Protein 3H9E (pdb70)

Foldseek 3Di:
DAAEEEEEACDLLNLLLVVLCVVVVHHYAEYEAQVAFQQRSQVPNQQDPQQGGRPFDWDDDPRFIATNNRTHHYHNDDALLPDQCVVRPQHEYEYENPPQAEPVRVCSNVVSRHQAYEYLAHHPDAQEDAPLFALVPDDLVPHRYHYPHALVLLAPQNLCVLQCVPFNFQAKEKEKAFEDDPQADCAQDDDPVARQRRHHLQPDFGKAADSNQPVNCSSVVVCVVRYGYTYTYHRDHWKMKMKMKTFTHHFADLVNSLVSQVVCCVPSCPQAEAEDADPDDRSVCRQPQYSWYWHSVVKDAPGRGIIITMIMDGRSNNSSSRSVVSSVVSVVNNVD/DAAEEEEEACPLLNLLLVVLCVVVVHHYAEYEAQVAFQQRSLVPNQQDPQQGGRPFDWDDDPSFIATNNRTHHYHNDDALLPDQCVVRPAHEYEAENPPQQEPVRCCSNVVSRHQAYEYLAHHPDAAEDAPLQALVVDDLVPHRYHYPHALVLLAPQNLCVLQCVPFNFQAKEKEKAFEDDPQADQAQDDDPVWRQRSHHLQPDFGKAADSNQPVNCSRVVVCVVHYGYTYTYYRDHWKMKMKMKTFTRHFADLVNSLVSQCVCCVPSCPQAEAEDQDPDDRSVCRQPQYSWYWHSVVKDDPGRGIIITMIMGGRSNNSSNRSVVSSVSSVVNSVVD

Solvent-accessible surface area: 26449 Å² total; per-residue (Å²): 154,96,19,23,0,0,0,4,7,0,26,62,36,0,23,2,0,0,16,0,0,47,104,72,72,13,89,0,25,0,0,2,13,40,156,14,69,25,108,98,0,17,129,42,2,64,101,17,127,31,32,32,156,27,169,47,54,3,100,95,103,132,48,41,0,3,0,59,124,45,84,0,23,16,37,79,25,140,82,5,139,89,3,52,0,158,80,28,55,45,0,13,0,0,3,15,47,47,106,47,64,30,68,153,31,0,42,56,0,43,77,11,6,7,89,28,0,0,0,19,24,36,10,106,82,4,39,19,4,0,20,20,22,19,34,119,98,3,73,21,77,84,44,60,9,0,0,0,0,17,26,3,0,2,0,0,0,0,0,0,50,14,0,34,120,101,0,14,2,52,15,0,0,0,0,0,0,7,0,60,47,96,108,20,79,120,104,86,29,124,31,213,197,43,173,16,36,0,56,0,10,101,98,1,0,0,6,22,100,14,32,0,22,178,0,0,22,143,5,18,94,133,0,162,60,70,5,30,8,11,1,0,40,1,5,1,66,6,0,0,0,0,2,0,0,0,67,4,63,87,89,0,55,47,72,22,0,63,102,17,0,55,65,10,16,166,35,123,8,62,40,19,1,18,44,24,74,99,61,15,0,1,42,65,11,75,31,37,51,49,4,0,5,0,0,4,118,10,11,40,45,34,63,71,52,0,0,3,0,0,0,0,3,1,9,16,22,2,11,0,6,8,0,0,28,0,0,118,39,0,58,68,49,33,81,161,151,97,19,24,0,0,0,5,8,0,27,65,36,0,23,2,0,0,17,0,0,44,99,65,70,12,88,0,25,0,0,2,15,41,156,12,68,28,105,98,0,14,126,41,2,67,101,18,129,32,32,36,170,27,198,46,53,7,97,97,102,132,47,41,0,4,0,59,124,45,90,0,23,16,38,81,26,139,83,5,143,91,3,52,0,158,80,27,57,43,0,12,0,0,3,16,49,48,106,49,66,32,68,154,31,0,40,56,0,44,76,10,7,6,90,28,0,0,0,19,24,57,11,108,81,5,45,27,4,0,23,20,20,18,32,119,101,3,72,17,75,84,39,61,11,0,0,0,0,21,26,6,0,3,0,0,0,0,0,0,52,14,0,34,119,114,0,13,5,48,13,0,0,0,0,2,0,8,0,61,46,94,116,21,80,120,107,88,27,120,31,217,200,43,172,16,41,1,55,0,9,99,99,2,0,0,6,18,116,39,55,3,0,124,8,0,10,155,5,17,96,129,0,164,56,77,0,23,5,6,5,0,48,0,5,2,67,6,0,0,0,0,3,0,0,0,61,3,65,92,84,0,59,46,72,24,0,60,102,16,0,60,64,10,18,174,38,122,8,62,40,19,1,18,42,25,68,98,60,15,0,1,40,63,11,72,31,37,52,49,4,0,5,0,0,5,120,10,16,37,42,32,62,74,46,0,0,2,0,0,0,0,4,1,9,15,25,1,10,0,6,7,0,0,28,0,0,114,41,0,58,74,50,19,79,120,178

Sequence (673 aa):
RELTVGINGFGRIGRLVLRACMEKGVKVVAVNDPFIDPEYMVYMFKKYDSTHGRYKGSVEFRNGQLVVDNHHEISVYQCKEPKQIPWRAVGSPYVVESTGVYLSIQAASDHISAGAQRVVISAPSPDAPMFVMGVNENDYNPGSMNNIVSNASCTTNCLAPLAKVIHERFGIVEGLMTTVHSYTATQKTVDGPSRKAWRDGRGAHHQNIIPASSTGAAKAVTKVIPELKGKLTGMMAFRVPTPDVSVVDLTCCRLAQPAPYSAIKEEAVKAAAKGPMAGILAYTEDEVVSTDFLGDTHSSIFDAKAGIIALNDNFVKLISWYDNEYGYSHRVVDLLRYMFSRDAERELTVGINGFGRIGRLVLRACMEEKGVKVVAVNDPFIDPEYMVYMFKKYDSTHGRYKGSVEFRNGQLVVDNHHEISVYQCKEPKQIPWRAVGSPYVVESTGVYLSIQAASDHISAGAQRVVISAPSPDAPMFVMGVNENDYNPGSMNIVSNASCTTNCLAPLAKVIHERFGIVEGLMTTVHSYTATQKTVDGPSRKAWRDGRGAHHQNIIPASSTTGGAAAAKKAAVVTTKVIPELKGKKLLTGMMAFRVPTPDVSVVDLTCCRLAQPAPYSAIKEAVKAAAKGPMAGIILAYTEDEVVSTDFLGDTHSSIFDAKAGIALNDNFVKLISWYDNEYGYSHRVVDLLRYMFSRDAEN

Structure (mmCIF, N/CA/C/O backbone):
data_3H9E
#
_entry.id   3H9E
#
_cell.length_a   141.960
_cell.length_b   71.780
_cell.length_c   81.260
_cell.angle_alpha   90.00
_cell.angle_beta   122.90
_cell.angle_gamma   90.00
#
_symmetry.space_group_name_H-M   'C 1 2 1'
#
loop_
_entity.id
_entity.type
_entity.pdbx_description
1 polymer 'Glyceraldehyde-3-phosphate dehydrogenase, testis-specific'
2 non-polymer NICOTINAMIDE-ADENINE-DINUCLEOTIDE
3 non-polymer 'PHOSPHATE ION'
4 non-polymer 1,2-ETHANEDIOL
5 water water
#
loop_
_atom_site.group_PDB
_atom_site.id
_atom_site.type_symbol
_atom_site.label_atom_id
_atom_site.label_alt_id
_atom_site.label_comp_id
_atom_site.label_asym_id
_atom_site.label_entity_id
_atom_site.label_seq_id
_atom_site.pdbx_PDB_ins_code
_atom_site.Cartn_x
_atom_site.Cartn_y
_atom_site.Cartn_z
_atom_site.occupancy
_atom_site.B_iso_or_equiv
_atom_site.auth_seq_id
_atom_site.auth_comp_id
_atom_site.auth_asym_id
_atom_site.auth_atom_id
_atom_site.pdbx_PDB_model_num
ATOM 1 N N . ARG A 1 6 ? -57.345 61.425 50.453 1.00 41.65 74 ARG O N 1
ATOM 2 C CA . ARG A 1 6 ? -58.398 60.374 50.561 1.00 42.45 74 ARG O CA 1
ATOM 3 C C . ARG A 1 6 ? -57.937 59.046 49.954 1.00 40.04 74 ARG O C 1
ATOM 4 O O . ARG A 1 6 ? -58.620 58.030 50.106 1.00 41.60 74 ARG O O 1
ATOM 6 N N . GLU A 1 7 ? -56.793 59.047 49.262 1.00 36.62 75 GLU O N 1
ATOM 7 C CA . GLU A 1 7 ? -56.180 57.797 48.803 1.00 33.77 75 GLU O CA 1
ATOM 8 C C . GLU A 1 7 ? -54.671 57.910 48.572 1.00 28.03 75 GLU O C 1
ATOM 9 O O . GLU A 1 7 ? -54.148 58.981 48.239 1.00 23.15 75 GLU O O 1
ATOM 15 N N . LEU A 1 8 ? -53.997 56.782 48.740 1.00 26.35 76 LEU O N 1
ATOM 16 C CA . LEU A 1 8 ? -52.560 56.680 48.494 1.00 24.53 76 LEU O CA 1
ATOM 17 C C . LEU A 1 8 ? -52.292 56.813 47.013 1.00 20.72 76 LEU O C 1
ATOM 18 O O . LEU A 1 8 ? -52.889 56.102 46.207 1.00 20.16 76 LEU O O 1
ATOM 23 N N . THR A 1 9 ? -51.415 57.748 46.664 1.00 20.35 77 THR O N 1
ATOM 24 C CA . THR A 1 9 ? -50.874 57.850 45.306 1.00 18.55 77 THR O CA 1
ATOM 25 C C . THR A 1 9 ? -49.358 57.892 45.411 1.00 18.79 77 THR O C 1
ATOM 26 O O . THR A 1 9 ? -48.788 58.465 46.358 1.00 16.34 77 THR O O 1
ATOM 30 N N . VAL A 1 10 ? -48.712 57.294 44.415 1.00 16.16 78 VAL O N 1
ATOM 31 C CA . VAL A 1 10 ? -47.289 57.051 44.471 1.00 13.57 78 VAL O CA 1
ATOM 32 C C . VAL A 1 10 ? -46.592 57.650 43.270 1.00 12.54 78 VAL O C 1
ATOM 33 O O . VAL A 1 10 ? -47.027 57.483 42.125 1.00 14.71 78 VAL O O 1
ATOM 37 N N . GLY A 1 11 ? -45.463 58.301 43.534 1.00 17.13 79 GLY O N 1
ATOM 38 C CA . GLY A 1 11 ? -44.534 58.738 42.507 1.00 17.69 79 GLY O CA 1
ATOM 39 C C . GLY A 1 11 ? -43.234 57.982 42.653 1.00 17.05 79 GLY O C 1
ATOM 40 O O . GLY A 1 11 ? -42.811 57.716 43.784 1.00 15.33 79 GLY O O 1
ATOM 41 N N . ILE A 1 12 ? -42.615 57.611 41.515 1.00 15.46 80 ILE O N 1
ATOM 42 C CA . ILE A 1 12 ? -41.348 56.890 41.533 1.00 13.33 80 ILE O CA 1
ATOM 43 C C . ILE A 1 12 ? -40.252 57.709 40.889 1.00 14.34 80 ILE O C 1
ATOM 44 O O . ILE A 1 12 ? -40.369 58.114 39.735 1.00 15.02 80 ILE O O 1
ATOM 49 N N . ASN A 1 13 ? -39.182 57.954 41.634 1.00 15.73 81 ASN O N 1
ATOM 50 C CA . ASN A 1 13 ? -38.001 58.581 41.085 1.00 15.12 81 ASN O CA 1
ATOM 51 C C . ASN A 1 13 ? -36.887 57.564 40.937 1.00 13.95 81 ASN O C 1
ATOM 52 O O . ASN A 1 13 ? -36.314 57.091 41.938 1.00 14.03 81 ASN O O 1
ATOM 57 N N . GLY A 1 14 ? -36.562 57.244 39.689 1.00 14.91 82 GLY O N 1
ATOM 58 C CA . GLY A 1 14 ? -35.551 56.266 39.387 1.00 17.10 82 GLY O CA 1
ATOM 59 C C . GLY A 1 14 ? -36.252 54.980 39.002 1.00 14.19 82 GLY O C 1
ATOM 60 O O . GLY A 1 14 ? -36.672 54.230 39.864 1.00 13.68 82 GLY O O 1
ATOM 61 N N . PHE A 1 15 ? -36.399 54.760 37.693 1.00 13.56 83 PHE O N 1
ATOM 62 C CA . PHE A 1 15 ? -37.187 53.650 37.171 1.00 12.83 83 PHE O CA 1
ATOM 63 C C . PHE A 1 15 ? -36.279 52.469 36.847 1.00 13.37 83 PHE O C 1
ATOM 64 O O . PHE A 1 15 ? -36.245 51.990 35.708 1.00 11.51 83 PHE O O 1
ATOM 72 N N . GLY A 1 16 ? -35.550 52.014 37.866 1.00 13.77 84 GLY O N 1
ATOM 73 C CA . GLY A 1 16 ? -34.543 50.989 37.724 1.00 12.88 84 GLY O CA 1
ATOM 74 C C . GLY A 1 16 ? -35.047 49.622 38.147 1.00 10.55 84 GLY O C 1
ATOM 75 O O . GLY A 1 16 ? -36.233 49.299 38.054 1.00 12.70 84 GLY O O 1
ATOM 76 N N . ARG A 1 17 ? -34.140 48.778 38.587 1.00 11.86 85 ARG O N 1
ATOM 77 C CA . ARG A 1 17 ? -34.550 47.448 39.084 1.00 10.41 85 ARG O CA 1
ATOM 78 C C . ARG A 1 17 ? -35.625 47.606 40.163 1.00 14.93 85 ARG O C 1
ATOM 79 O O . ARG A 1 17 ? -36.697 47.033 40.048 1.00 13.39 85 ARG O O 1
ATOM 87 N N . ILE A 1 18 ? -35.367 48.436 41.167 1.00 13.93 86 ILE O N 1
ATOM 88 C CA . ILE A 1 18 ? -36.315 48.634 42.254 1.00 13.50 86 ILE O CA 1
ATOM 89 C C . ILE A 1 18 ? -37.528 49.438 41.782 1.00 12.96 86 ILE O C 1
ATOM 90 O O . ILE A 1 18 ? -38.667 49.038 42.005 1.00 12.13 86 ILE O O 1
ATOM 95 N N . GLY A 1 19 ? -37.299 50.538 41.062 1.00 13.96 87 GLY O N 1
ATOM 96 C CA . GLY A 1 19 ? -38.400 51.347 40.589 1.00 12.70 87 GLY O CA 1
ATOM 97 C C . GLY A 1 19 ? -39.416 50.617 39.738 1.00 12.55 87 GLY O C 1
ATOM 98 O O . GLY A 1 19 ? -40.638 50.801 39.904 1.00 12.21 87 GLY O O 1
ATOM 99 N N . ARG A 1 20 ? -38.939 49.789 38.814 1.00 14.95 88 ARG O N 1
ATOM 100 C CA . ARG A 1 20 ? -39.858 49.036 37.953 1.00 13.63 88 ARG O CA 1
ATOM 101 C C . ARG A 1 20 ? -40.563 47.945 38.715 1.00 12.02 88 ARG O C 1
ATOM 102 O O . ARG A 1 20 ? -41.734 47.709 38.504 1.00 14.81 88 ARG O O 1
ATOM 110 N N . LEU A 1 21 ? -39.861 47.299 39.646 1.00 11.77 89 LEU O N 1
ATOM 111 C CA . LEU A 1 21 ? -40.454 46.210 40.384 1.00 13.95 89 LEU O CA 1
ATOM 112 C C . LEU A 1 21 ? -41.405 46.747 41.459 1.00 12.11 89 LEU O C 1
ATOM 113 O O . LEU A 1 21 ? -42.395 46.075 41.780 1.00 12.47 89 LEU O O 1
ATOM 118 N N . VAL A 1 22 ? -41.144 47.964 41.970 1.00 13.71 90 VAL O N 1
ATOM 119 C CA . VAL A 1 22 ? -42.122 48.672 42.794 1.00 12.37 90 VAL O CA 1
ATOM 120 C C . VAL A 1 22 ? -43.404 48.946 41.991 1.00 12.69 90 VAL O C 1
ATOM 121 O O . VAL A 1 22 ? -44.515 48.710 42.511 1.00 12.05 90 VAL O O 1
ATOM 125 N N . LEU A 1 23 ? -43.280 49.403 40.738 1.00 12.68 91 LEU O N 1
ATOM 126 C CA . LEU A 1 23 ? -44.476 49.601 39.902 1.00 13.29 91 LEU O CA 1
ATOM 127 C C . LEU A 1 23 ? -45.182 48.261 39.709 1.00 13.98 91 LEU O C 1
ATOM 128 O O . LEU A 1 23 ? -46.408 48.193 39.863 1.00 17.24 91 LEU O O 1
ATOM 133 N N . ARG A 1 24 ? -44.441 47.176 39.444 1.00 14.92 92 ARG O N 1
ATOM 134 C CA . ARG A 1 24 ? -45.090 45.843 39.345 1.00 15.38 92 ARG O CA 1
ATOM 135 C C . ARG A 1 24 ? -45.868 45.495 40.644 1.00 17.64 92 ARG O C 1
ATOM 136 O O . ARG A 1 24 ? -47.032 45.081 40.591 1.00 15.68 92 ARG O O 1
ATOM 144 N N . ALA A 1 25 ? -45.205 45.666 41.783 1.00 16.88 93 ALA O N 1
ATOM 145 C CA . ALA A 1 25 ? -45.823 45.393 43.096 1.00 17.96 93 ALA O CA 1
ATOM 146 C C . ALA A 1 25 ? -47.061 46.242 43.343 1.00 15.52 93 ALA O C 1
ATOM 147 O O . ALA A 1 25 ? -48.056 45.744 43.880 1.00 17.33 93 ALA O O 1
ATOM 149 N N . CYS A 1 26 ? -47.017 47.519 42.946 1.00 14.43 94 CYS O N 1
ATOM 150 C CA . CYS A 1 26 ? -48.149 48.399 43.084 1.00 13.42 94 CYS O CA 1
ATOM 151 C C . CYS A 1 26 ? -49.298 47.920 42.233 1.00 16.16 94 CYS O C 1
ATOM 152 O O . CYS A 1 26 ? -50.449 47.954 42.665 1.00 19.39 94 CYS O O 1
ATOM 155 N N . MET A 1 27 ? -48.995 47.494 41.011 1.00 14.88 95 MET O N 1
ATOM 156 C CA . MET A 1 27 ? -50.013 46.937 40.125 1.00 20.63 95 MET O CA 1
ATOM 157 C C . MET A 1 27 ? -50.635 45.690 40.735 1.00 22.03 95 MET O C 1
ATOM 158 O O . MET A 1 27 ? -51.844 45.528 40.676 1.00 22.53 95 MET O O 1
ATOM 163 N N . GLU A 1 28 ? -49.820 44.842 41.340 1.00 20.10 96 GLU O N 1
ATOM 164 C CA . GLU A 1 28 ? -50.279 43.599 41.977 1.00 21.40 96 GLU O CA 1
ATOM 165 C C . GLU A 1 28 ? -51.147 43.910 43.210 1.00 24.11 96 GLU O C 1
ATOM 166 O O . GLU A 1 28 ? -52.126 43.226 43.446 1.00 26.62 96 GLU O O 1
ATOM 172 N N . LYS A 1 29 ? -50.801 44.959 43.957 1.00 24.10 97 LYS O N 1
ATOM 173 C CA . LYS A 1 29 ? -51.457 45.252 45.246 1.00 25.04 97 LYS O CA 1
ATOM 174 C C . LYS A 1 29 ? -52.461 46.400 45.178 1.00 25.31 97 LYS O C 1
ATOM 175 O O . LYS A 1 29 ? -52.916 46.888 46.207 1.00 27.28 97 LYS O O 1
ATOM 181 N N . GLY A 1 30 ? -52.815 46.820 43.968 1.00 25.69 98 GLY O N 1
ATOM 182 C CA . GLY A 1 30 ? -53.829 47.840 43.762 1.00 24.65 98 GLY O CA 1
ATOM 183 C C . GLY A 1 30 ? -53.466 49.243 44.224 1.00 23.44 98 GLY O C 1
ATOM 184 O O . GLY A 1 30 ? -54.350 50.014 44.574 1.00 24.23 98 GLY O O 1
ATOM 185 N N . VAL A 1 31 ? -52.181 49.584 44.230 1.00 16.94 99 VAL O N 1
ATOM 186 C CA . VAL A 1 31 ? -51.746 50.919 44.657 1.00 16.73 99 VAL O CA 1
ATOM 187 C C . VAL A 1 31 ? -51.565 51.804 43.427 1.00 17.55 99 VAL O C 1
ATOM 188 O O . VAL A 1 31 ? -50.908 51.407 42.447 1.00 19.22 99 VAL O O 1
ATOM 192 N N . LYS A 1 32 ? -52.115 53.005 43.486 1.00 17.63 100 LYS O N 1
ATOM 193 C CA . LYS A 1 32 ? -52.133 53.907 42.351 1.00 21.60 100 LYS O CA 1
ATOM 194 C C . LYS A 1 32 ? -50.808 54.626 42.193 1.00 20.34 100 LYS O C 1
ATOM 195 O O . LYS A 1 32 ? -50.407 55.388 43.069 1.00 19.47 100 LYS O O 1
ATOM 201 N N . VAL A 1 33 ? -50.131 54.369 41.071 1.00 19.94 101 VAL O N 1
ATOM 202 C CA . VAL A 1 33 ? -48.926 55.101 40.700 1.00 18.85 101 VAL O CA 1
ATOM 203 C C . VAL A 1 33 ? -49.354 56.183 39.731 1.00 18.92 101 VAL O C 1
ATOM 204 O O . VAL A 1 33 ? -49.906 55.892 38.668 1.00 20.67 101 VAL O O 1
ATOM 208 N N . VAL A 1 34 ? -49.058 57.427 40.076 1.00 19.35 102 VAL O N 1
ATOM 209 C CA . VAL A 1 34 ? -49.472 58.552 39.257 1.00 18.84 102 VAL O CA 1
ATOM 210 C C . VAL A 1 34 ? -48.349 59.103 38.407 1.00 17.26 102 VAL O C 1
ATOM 211 O O . VAL A 1 34 ? -48.622 59.741 37.397 1.00 18.16 102 VAL O O 1
ATOM 215 N N . ALA A 1 35 ? -47.097 58.842 38.772 1.00 15.78 103 ALA O N 1
ATOM 216 C CA . ALA A 1 35 ? -45.978 59.384 38.003 1.00 12.80 103 ALA O CA 1
ATOM 217 C C . ALA A 1 35 ? -44.683 58.649 38.231 1.00 13.30 103 ALA O C 1
ATOM 218 O O . ALA A 1 35 ? -44.428 58.121 39.317 1.00 14.96 103 ALA O O 1
ATOM 220 N N . VAL A 1 36 ? -43.876 58.618 37.181 1.00 12.85 104 VAL O N 1
ATOM 221 C CA . VAL A 1 36 ? -42.559 58.055 37.216 1.00 13.39 104 VAL O CA 1
ATOM 222 C C . VAL A 1 36 ? -41.637 59.084 36.609 1.00 14.48 104 VAL O C 1
ATOM 223 O O . VAL A 1 36 ? -41.941 59.650 35.559 1.00 18.15 104 VAL O O 1
ATOM 227 N N . ASN A 1 37 ? -40.503 59.282 37.256 1.00 15.42 105 ASN O N 1
ATOM 228 C CA . ASN A 1 37 ? -39.470 60.170 36.761 1.00 17.17 105 ASN O CA 1
ATOM 229 C C . ASN A 1 37 ? -38.163 59.409 36.544 1.00 14.03 105 ASN O C 1
ATOM 230 O O . ASN A 1 37 ? -37.628 58.765 37.460 1.00 15.42 105 ASN O O 1
ATOM 235 N N . ASP A 1 38 ? -37.631 59.517 35.341 1.00 14.58 106 ASP O N 1
ATOM 236 C CA . ASP A 1 38 ? -36.295 59.044 35.075 1.00 15.79 106 ASP O CA 1
ATOM 237 C C . ASP A 1 38 ? -35.768 59.764 33.854 1.00 16.57 106 ASP O C 1
ATOM 238 O O . ASP A 1 38 ? -36.343 59.617 32.756 1.00 15.68 106 ASP O O 1
ATOM 243 N N . PRO A 1 39 ? -34.687 60.551 34.027 1.00 19.55 107 PRO O N 1
ATOM 244 C CA . PRO A 1 39 ? -34.174 61.358 32.915 1.00 20.83 107 PRO O CA 1
ATOM 245 C C . PRO A 1 39 ? -33.554 60.531 31.804 1.00 17.77 107 PRO O C 1
ATOM 246 O O . PRO A 1 39 ? -33.402 61.053 30.700 1.00 18.50 107 PRO O O 1
ATOM 250 N N . PHE A 1 40 ? -33.240 59.258 32.076 1.00 15.52 108 PHE O N 1
ATOM 251 C CA . PHE A 1 40 ? -32.521 58.401 31.131 1.00 16.67 108 PHE O CA 1
ATOM 252 C C . PHE A 1 40 ? -33.410 57.428 30.373 1.00 16.58 108 PHE O C 1
ATOM 253 O O . PHE A 1 40 ? -32.908 56.649 29.553 1.00 19.21 108 PHE O O 1
ATOM 261 N N . ILE A 1 41 ? -34.726 57.509 30.591 1.00 17.35 109 ILE O N 1
ATOM 262 C CA . ILE A 1 41 ? -35.686 56.601 29.949 1.00 15.65 109 ILE O CA 1
ATOM 263 C C . ILE A 1 41 ? -36.937 57.381 29.521 1.00 18.96 109 ILE O C 1
ATOM 264 O O . ILE A 1 41 ? -37.718 57.785 30.395 1.00 18.51 109 ILE O O 1
ATOM 269 N N . ASP A 1 42 ? -37.149 57.551 28.204 1.00 18.54 110 ASP O N 1
ATOM 270 C CA . ASP A 1 42 ? -38.341 58.229 27.667 1.00 19.43 110 ASP O CA 1
ATOM 271 C C . ASP A 1 42 ? -39.569 57.315 27.727 1.00 19.36 110 ASP O C 1
ATOM 272 O O . ASP A 1 42 ? -39.429 56.103 27.945 1.00 19.05 110 ASP O O 1
ATOM 277 N N . PRO A 1 43 ? -40.773 57.875 27.530 1.00 14.94 111 PRO O N 1
ATOM 278 C CA . PRO A 1 43 ? -41.961 57.061 27.705 1.00 16.77 111 PRO O CA 1
ATOM 279 C C . PRO A 1 43 ? -41.994 55.815 26.862 1.00 15.38 111 PRO O C 1
ATOM 280 O O . PRO A 1 43 ? -42.356 54.778 27.376 1.00 17.93 111 PRO O O 1
ATOM 284 N N . GLU A 1 44 ? -41.664 55.935 25.573 1.00 15.66 112 GLU O N 1
ATOM 285 C CA . GLU A 1 44 ? -41.670 54.779 24.689 1.00 15.37 112 GLU O CA 1
ATOM 286 C C . GLU A 1 44 ? -40.623 53.776 25.167 1.00 17.33 112 GLU O C 1
ATOM 287 O O . GLU A 1 44 ? -40.869 52.570 25.154 1.00 17.29 112 GLU O O 1
ATOM 293 N N . TYR A 1 45 ? -39.479 54.260 25.641 1.00 16.01 113 TYR O N 1
ATOM 294 C CA . TYR A 1 45 ? -38.455 53.338 26.154 1.00 15.40 113 TYR O CA 1
ATOM 295 C C . TYR A 1 45 ? -38.898 52.699 27.495 1.00 17.85 113 TYR O C 1
ATOM 296 O O . TYR A 1 45 ? -38.599 51.528 27.757 1.00 15.36 113 TYR O O 1
ATOM 305 N N . MET A 1 46 ? -39.635 53.447 28.326 1.00 16.23 114 MET O N 1
ATOM 306 C CA . MET A 1 46 ? -40.165 52.897 29.582 1.00 15.27 114 MET O CA 1
ATOM 307 C C . MET A 1 46 ? -41.091 51.739 29.335 1.00 15.26 114 MET O C 1
ATOM 308 O O . MET A 1 46 ? -41.089 50.790 30.094 1.00 13.82 114 MET O O 1
ATOM 313 N N . VAL A 1 47 ? -41.898 51.809 28.267 1.00 14.40 115 VAL O N 1
ATOM 314 C CA . VAL A 1 47 ? -42.745 50.673 27.893 1.00 12.68 115 VAL O CA 1
ATOM 315 C C . VAL A 1 47 ? -41.936 49.396 27.723 1.00 15.02 115 VAL O C 1
ATOM 316 O O . VAL A 1 47 ? -42.283 48.350 28.286 1.00 15.08 115 VAL O O 1
ATOM 320 N N . TYR A 1 48 ? -40.864 49.483 26.923 1.00 13.55 116 TYR O N 1
ATOM 321 C CA . TYR A 1 48 ? -39.965 48.349 26.673 1.00 13.32 116 TYR O CA 1
ATOM 322 C C . TYR A 1 48 ? -39.293 47.849 27.954 1.00 11.34 116 TYR O C 1
ATOM 323 O O . TYR A 1 48 ? -39.246 46.647 28.200 1.00 10.89 116 TYR O O 1
ATOM 332 N N . MET A 1 49 ? -38.759 48.761 28.751 1.00 11.80 117 MET O N 1
ATOM 333 C CA . MET A 1 49 ? -38.041 48.351 29.962 1.00 12.79 117 MET O CA 1
ATOM 334 C C . MET A 1 49 ? -38.971 47.741 31.013 1.00 12.96 117 MET O C 1
ATOM 335 O O . MET A 1 49 ? -38.586 46.829 31.738 1.00 13.31 117 MET O O 1
ATOM 340 N N . PHE A 1 50 ? -40.216 48.197 31.048 1.00 13.13 118 PHE O N 1
ATOM 341 C CA . PHE A 1 50 ? -41.178 47.619 31.965 1.00 12.30 118 PHE O CA 1
ATOM 342 C C . PHE A 1 50 ? -41.772 46.311 31.455 1.00 12.80 118 PHE O C 1
ATOM 343 O O . PHE A 1 50 ? -41.980 45.424 32.242 1.00 15.09 118 PHE O O 1
ATOM 351 N N . LYS A 1 51 ? -42.036 46.225 30.143 1.00 13.17 119 LYS O N 1
ATOM 352 C CA A LYS A 1 51 ? -42.640 45.047 29.525 0.50 15.06 119 LYS O CA 1
ATOM 353 C CA B LYS A 1 51 ? -42.636 45.043 29.531 0.50 15.12 119 LYS O CA 1
ATOM 354 C C . LYS A 1 51 ? -41.744 43.808 29.600 1.00 15.75 119 LYS O C 1
ATOM 355 O O . LYS A 1 51 ? -42.226 42.710 29.866 1.00 16.77 119 LYS O O 1
ATOM 366 N N . TYR A 1 52 ? -40.440 43.974 29.333 1.00 12.09 120 TYR O N 1
ATOM 367 C CA . TYR A 1 52 ? -39.533 42.863 29.253 1.00 9.95 120 TYR O CA 1
ATOM 368 C C . TYR A 1 52 ? -38.500 42.923 30.388 1.00 10.49 120 TYR O C 1
ATOM 369 O O . TYR A 1 52 ? -37.980 43.961 30.694 1.00 13.03 120 TYR O O 1
ATOM 378 N N . ASP A 1 53 ? -38.343 41.814 31.071 1.00 11.88 121 ASP O N 1
ATOM 379 C CA . ASP A 1 53 ? -37.437 41.741 32.225 1.00 11.50 121 ASP O CA 1
ATOM 380 C C . ASP A 1 53 ? -36.636 40.459 32.196 1.00 9.95 121 ASP O C 1
ATOM 381 O O . ASP A 1 53 ? -37.171 39.348 32.146 1.00 12.89 121 ASP O O 1
ATOM 386 N N . SER A 1 54 ? -35.300 40.574 32.212 1.00 11.27 122 SER O N 1
ATOM 387 C CA . SER A 1 54 ? -34.484 39.395 32.075 1.00 9.51 122 SER O CA 1
ATOM 388 C C . SER A 1 54 ? -34.634 38.420 33.222 1.00 10.38 122 SER O C 1
ATOM 389 O O . SER A 1 54 ? -34.531 37.208 33.024 1.00 13.01 122 SER O O 1
ATOM 392 N N . THR A 1 55 ? -34.908 38.965 34.398 1.00 8.79 123 THR O N 1
ATOM 393 C CA . THR A 1 55 ? -34.944 38.185 35.647 1.00 8.96 123 THR O CA 1
ATOM 394 C C . THR A 1 55 ? -36.341 37.701 36.005 1.00 10.34 123 THR O C 1
ATOM 395 O O . THR A 1 55 ? -36.525 36.543 36.385 1.00 13.34 123 THR O O 1
ATOM 399 N N . HIS A 1 56 ? -37.313 38.559 35.796 1.00 8.85 124 HIS O N 1
ATOM 400 C CA . HIS A 1 56 ? -38.691 38.332 36.302 1.00 10.16 124 HIS O CA 1
ATOM 401 C C . HIS A 1 56 ? -39.721 38.156 35.209 1.00 12.91 124 HIS O C 1
ATOM 402 O O . HIS A 1 56 ? -40.912 38.090 35.487 1.00 12.72 124 HIS O O 1
ATOM 409 N N . GLY A 1 57 ? -39.259 38.025 33.970 1.00 9.79 125 GLY O N 1
ATOM 410 C CA . GLY A 1 57 ? -40.159 37.676 32.871 1.00 12.42 125 GLY O CA 1
ATOM 411 C C . GLY A 1 57 ? -40.978 38.840 32.361 1.00 10.52 125 GLY O C 1
ATOM 412 O O . GLY A 1 57 ? -40.879 39.967 32.838 1.00 11.65 125 GLY O O 1
ATOM 413 N N . ARG A 1 58 ? -41.769 38.552 31.329 1.00 12.12 126 ARG O N 1
ATOM 414 C CA . ARG A 1 58 ? -42.574 39.574 30.672 1.00 14.54 126 ARG O CA 1
ATOM 415 C C . ARG A 1 58 ? -43.704 40.021 31.603 1.00 12.84 126 ARG O C 1
ATOM 416 O O . ARG A 1 58 ? -44.279 39.216 32.322 1.00 12.25 126 ARG O O 1
ATOM 424 N N . TYR A 1 59 ? -44.004 41.307 31.589 1.00 11.26 127 TYR O N 1
ATOM 425 C CA . TYR A 1 59 ? -45.123 41.809 32.378 1.00 10.17 127 TYR O CA 1
ATOM 426 C C . TYR A 1 59 ? -46.390 41.170 31.857 1.00 12.05 127 TYR O C 1
ATOM 427 O O . TYR A 1 59 ? -46.613 41.162 30.651 1.00 15.33 127 TYR O O 1
ATOM 436 N N . LYS A 1 60 ? -47.191 40.621 32.774 1.00 18.20 128 LYS O N 1
ATOM 437 C CA . LYS A 1 60 ? -48.410 39.907 32.422 1.00 23.73 128 LYS O CA 1
ATOM 438 C C . LYS A 1 60 ? -49.542 40.935 32.486 1.00 23.09 128 LYS O C 1
ATOM 439 O O . LYS A 1 60 ? -50.171 41.133 33.522 1.00 27.52 128 LYS O O 1
ATOM 445 N N . GLY A 1 61 ? -49.750 41.609 31.372 1.00 23.24 129 GLY O N 1
ATOM 446 C CA . GLY A 1 61 ? -50.690 42.720 31.282 1.00 22.38 129 GLY O CA 1
ATOM 447 C C . GLY A 1 61 ? -50.315 43.545 30.074 1.00 24.09 129 GLY O C 1
ATOM 448 O O . GLY A 1 61 ? -49.429 43.156 29.310 1.00 26.21 129 GLY O O 1
ATOM 449 N N . SER A 1 62 ? -50.958 44.698 29.917 1.00 21.07 130 SER O N 1
ATOM 450 C CA . SER A 1 62 ? -50.755 45.553 28.764 1.00 21.08 130 SER O CA 1
ATOM 451 C C . SER A 1 62 ? -49.894 46.742 29.171 1.00 19.59 130 SER O C 1
ATOM 452 O O . SER A 1 62 ? -50.030 47.289 30.283 1.00 16.24 130 SER O O 1
ATOM 455 N N . VAL A 1 63 ? -48.999 47.123 28.264 1.00 17.30 131 VAL O N 1
ATOM 456 C CA . VAL A 1 63 ? -48.098 48.243 28.465 1.00 13.51 131 VAL O CA 1
ATOM 457 C C . VAL A 1 63 ? -48.022 49.025 27.149 1.00 15.59 131 VAL O C 1
ATOM 458 O O . VAL A 1 63 ? -47.657 48.454 26.116 1.00 19.61 131 VAL O O 1
ATOM 462 N N . GLU A 1 64 ? -48.360 50.308 27.185 1.00 15.20 132 GLU O N 1
ATOM 463 C CA . GLU A 1 64 ? -48.397 51.144 25.990 1.00 18.62 132 GLU O CA 1
ATOM 464 C C . GLU A 1 64 ? -47.941 52.555 26.359 1.00 19.00 132 GLU O C 1
ATOM 465 O O . GLU A 1 64 ? -47.884 52.906 27.539 1.00 19.30 132 GLU O O 1
ATOM 471 N N . PHE A 1 65 ? -47.623 53.371 25.352 1.00 19.41 133 PHE O N 1
ATOM 472 C CA . PHE A 1 65 ? -47.439 54.805 25.610 1.00 21.06 133 PHE O CA 1
ATOM 473 C C . PHE A 1 65 ? -48.323 55.623 24.688 1.00 19.48 133 PHE O C 1
ATOM 474 O O . PHE A 1 65 ? -48.678 55.187 23.596 1.00 18.68 133 PHE O O 1
ATOM 482 N N . ARG A 1 66 ? -48.683 56.796 25.175 1.00 20.88 134 ARG O N 1
ATOM 483 C CA . ARG A 1 66 ? -49.437 57.769 24.400 1.00 23.46 134 ARG O CA 1
ATOM 484 C C . ARG A 1 66 ? -49.572 59.055 25.176 1.00 22.55 134 ARG O C 1
ATOM 485 O O . ARG A 1 66 ? -49.626 59.050 26.411 1.00 22.80 134 ARG O O 1
ATOM 493 N N . ASN A 1 67 ? -49.648 60.164 24.440 1.00 26.05 135 ASN O N 1
ATOM 494 C CA . ASN A 1 67 ? -49.819 61.475 25.035 1.00 29.19 135 ASN O CA 1
ATOM 495 C C . ASN A 1 67 ? -48.754 61.777 26.095 1.00 26.40 135 ASN O C 1
ATOM 496 O O . ASN A 1 67 ? -49.037 62.424 27.100 1.00 25.20 135 ASN O O 1
ATOM 501 N N . GLY A 1 68 ? -47.534 61.295 25.869 1.00 28.06 136 GLY O N 1
ATOM 502 C CA . GLY A 1 68 ? -46.430 61.497 26.818 1.00 28.37 136 GLY O CA 1
ATOM 503 C C . GLY A 1 68 ? -46.548 60.729 28.125 1.00 29.00 136 GLY O C 1
ATOM 504 O O . GLY A 1 68 ? -45.890 61.083 29.110 1.00 30.05 136 GLY O O 1
ATOM 505 N N . GLN A 1 69 ? -47.351 59.660 28.122 1.00 22.61 137 GLN O N 1
ATOM 506 C CA . GLN A 1 69 ? -47.659 58.886 29.324 1.00 19.36 137 GLN O CA 1
ATOM 507 C C . GLN A 1 69 ? -47.359 57.415 29.084 1.00 21.03 137 GLN O C 1
ATOM 508 O O . GLN A 1 69 ? -47.397 56.937 27.950 1.00 20.04 137 GLN O O 1
ATOM 514 N N . LEU A 1 70 ? -47.060 56.726 30.180 1.00 19.13 138 LEU O N 1
ATOM 515 C CA . LEU A 1 70 ? -46.921 55.279 30.228 1.00 16.98 138 LEU O CA 1
ATOM 516 C C . LEU A 1 70 ? -48.285 54.746 30.643 1.00 18.15 138 LEU O C 1
ATOM 517 O O . LEU A 1 70 ? -48.858 55.232 31.634 1.00 18.17 138 LEU O O 1
ATOM 522 N N . VAL A 1 71 ? -48.812 53.743 29.927 1.00 19.04 139 VAL O N 1
ATOM 523 C CA . VAL A 1 71 ? -50.142 53.220 30.252 1.00 16.72 139 VAL O CA 1
ATOM 524 C C . VAL A 1 71 ? -50.040 51.743 30.556 1.00 15.77 139 VAL O C 1
ATOM 525 O O . VAL A 1 71 ? -49.765 50.954 29.666 1.00 17.24 139 VAL O O 1
ATOM 529 N N . VAL A 1 72 ? -50.241 51.380 31.822 1.00 13.52 140 VAL O N 1
ATOM 530 C CA . VAL A 1 72 ? -50.136 49.985 32.257 1.00 14.90 140 VAL O CA 1
ATOM 531 C C . VAL A 1 72 ? -51.500 49.475 32.668 1.00 15.58 140 VAL O C 1
ATOM 532 O O . VAL A 1 72 ? -52.114 50.039 33.554 1.00 14.78 140 VAL O O 1
ATOM 536 N N . ASP A 1 73 ? -51.960 48.403 32.035 1.00 16.81 141 ASP O N 1
ATOM 537 C CA . ASP A 1 73 ? -53.301 47.854 32.300 1.00 19.80 141 ASP O CA 1
ATOM 538 C C . ASP A 1 73 ? -54.330 48.997 32.358 1.00 20.47 141 ASP O C 1
ATOM 539 O O . ASP A 1 73 ? -55.125 49.092 33.293 1.00 20.67 141 ASP O O 1
ATOM 544 N N . ASN A 1 74 ? -54.281 49.874 31.364 1.00 21.16 142 ASN O N 1
ATOM 545 C CA . ASN A 1 74 ? -55.203 51.009 31.254 1.00 22.68 142 ASN O CA 1
ATOM 546 C C . ASN A 1 74 ? -55.060 52.132 32.275 1.00 21.20 142 ASN O C 1
ATOM 547 O O . ASN A 1 74 ? -55.840 53.092 32.222 1.00 22.40 142 ASN O O 1
ATOM 552 N N . HIS A 1 75 ? -54.083 52.031 33.177 1.00 18.28 143 HIS O N 1
ATOM 553 C CA A HIS A 1 75 ? -53.797 53.104 34.121 0.50 21.02 143 HIS O CA 1
ATOM 554 C CA B HIS A 1 75 ? -53.778 53.093 34.136 0.50 21.70 143 HIS O CA 1
ATOM 555 C C . HIS A 1 75 ? -52.767 54.050 33.518 1.00 22.24 143 HIS O C 1
ATOM 556 O O . HIS A 1 75 ? -51.672 53.630 33.129 1.00 22.75 143 HIS O O 1
ATOM 569 N N . GLU A 1 76 ? -53.113 55.331 33.444 1.00 20.63 144 GLU O N 1
ATOM 570 C CA . GLU A 1 76 ? -52.248 56.327 32.833 1.00 21.78 144 GLU O CA 1
ATOM 571 C C . GLU A 1 76 ? -51.270 56.832 33.875 1.00 21.99 144 GLU O C 1
ATOM 572 O O . GLU A 1 76 ? -51.665 57.202 34.967 1.00 20.56 144 GLU O O 1
ATOM 578 N N . ILE A 1 77 ? -49.984 56.794 33.545 1.00 20.67 145 ILE O N 1
ATOM 579 C CA . ILE A 1 77 ? -48.938 57.214 34.476 1.00 18.19 145 ILE O CA 1
ATOM 580 C C . ILE A 1 77 ? -48.159 58.330 33.819 1.00 15.26 145 ILE O C 1
ATOM 581 O O . ILE A 1 77 ? -47.664 58.159 32.721 1.00 15.04 145 ILE O O 1
ATOM 586 N N . SER A 1 78 ? -48.075 59.481 34.476 1.00 17.26 146 SER O N 1
ATOM 587 C CA . SER A 1 78 ? -47.314 60.580 33.926 1.00 17.86 146 SER O CA 1
ATOM 588 C C . SER A 1 78 ? -45.843 60.251 33.972 1.00 16.02 146 SER O C 1
ATOM 589 O O . SER A 1 78 ? -45.366 59.639 34.925 1.00 15.50 146 SER O O 1
ATOM 592 N N . VAL A 1 79 ? -45.135 60.672 32.939 1.00 16.12 147 VAL O N 1
ATOM 593 C CA . VAL A 1 79 ? -43.729 60.378 32.802 1.00 14.03 147 VAL O CA 1
ATOM 594 C C . VAL A 1 79 ? -42.979 61.694 32.783 1.00 16.72 147 VAL O C 1
ATOM 595 O O . VAL A 1 79 ? -43.227 62.569 31.949 1.00 15.82 147 VAL O O 1
ATOM 599 N N . TYR A 1 80 ? -42.083 61.839 33.737 1.00 15.12 148 TYR O N 1
ATOM 600 C CA . TYR A 1 80 ? -41.256 63.030 33.809 1.00 18.61 148 TYR O CA 1
ATOM 601 C C . TYR A 1 80 ? -39.825 62.628 33.518 1.00 16.14 148 TYR O C 1
ATOM 602 O O . TYR A 1 80 ? -39.448 61.440 33.622 1.00 15.74 148 TYR O O 1
ATOM 611 N N . GLN A 1 81 ? -39.012 63.620 33.187 1.00 15.91 149 GLN O N 1
ATOM 612 C CA . GLN A 1 81 ? -37.687 63.379 32.620 1.00 13.92 149 GLN O CA 1
ATOM 613 C C . GLN A 1 81 ? -36.580 64.228 33.297 1.00 15.97 149 GLN O C 1
ATOM 614 O O . GLN A 1 81 ? -35.609 64.619 32.660 1.00 16.65 149 GLN O O 1
ATOM 620 N N . CYS A 1 82 ? -36.713 64.450 34.603 1.00 17.21 150 CYS O N 1
ATOM 621 C CA . CYS A 1 82 ? -35.877 65.398 35.354 1.00 16.55 150 CYS O CA 1
ATOM 622 C C . CYS A 1 82 ? -34.653 64.791 35.999 1.00 17.58 150 CYS O C 1
ATOM 623 O O . CYS A 1 82 ? -34.693 63.647 36.458 1.00 18.34 150 CYS O O 1
ATOM 626 N N . LYS A 1 83 ? -33.553 65.540 35.999 1.00 15.49 151 LYS O N 1
ATOM 627 C CA . LYS A 1 83 ? -32.274 65.051 36.539 1.00 17.12 151 LYS O CA 1
ATOM 628 C C . LYS A 1 83 ? -32.083 65.318 38.029 1.00 19.95 151 LYS O C 1
ATOM 629 O O . LYS A 1 83 ? -31.182 64.740 38.648 1.00 17.57 151 LYS O O 1
ATOM 635 N N . GLU A 1 84 ? -32.887 66.222 38.585 1.00 16.74 152 GLU O N 1
ATOM 636 C CA . GLU A 1 84 ? -32.768 66.610 39.999 1.00 16.12 152 GLU O CA 1
ATOM 637 C C . GLU A 1 84 ? -34.148 66.632 40.621 1.00 16.39 152 GLU O C 1
ATOM 638 O O . GLU A 1 84 ? -35.102 67.059 39.972 1.00 19.90 152 GLU O O 1
ATOM 644 N N . PRO A 1 85 ? -34.267 66.175 41.882 1.00 16.84 153 PRO O N 1
ATOM 645 C CA . PRO A 1 85 ? -35.568 66.148 42.557 1.00 15.04 153 PRO O CA 1
ATOM 646 C C . PRO A 1 85 ? -36.299 67.512 42.572 1.00 16.31 153 PRO O C 1
ATOM 647 O O . PRO A 1 85 ? -37.526 67.557 42.414 1.00 16.22 153 PRO O O 1
ATOM 651 N N . LYS A 1 86 ? -35.556 68.599 42.759 1.00 15.65 154 LYS O N 1
ATOM 652 C CA . LYS A 1 86 ? -36.164 69.936 42.769 1.00 17.31 154 LYS O CA 1
ATOM 653 C C . LYS A 1 86 ? -36.827 70.313 41.435 1.00 18.76 154 LYS O C 1
ATOM 654 O O . LYS A 1 86 ? -37.607 71.271 41.392 1.00 18.78 154 LYS O O 1
ATOM 660 N N . GLN A 1 87 ? -36.513 69.579 40.357 1.00 16.11 155 GLN O N 1
ATOM 661 C CA . GLN A 1 87 ? -37.108 69.825 39.034 1.00 14.98 155 GLN O CA 1
ATOM 662 C C . GLN A 1 87 ? -38.428 69.114 38.818 1.00 18.23 155 GLN O C 1
ATOM 663 O O . GLN A 1 87 ? -39.183 69.481 37.911 1.00 16.82 155 GLN O O 1
ATOM 669 N N . ILE A 1 88 ? -38.697 68.065 39.606 1.00 19.24 156 ILE O N 1
ATOM 670 C CA . ILE A 1 88 ? -39.848 67.202 39.358 1.00 18.90 156 ILE O CA 1
ATOM 671 C C . ILE A 1 88 ? -41.149 67.844 39.792 1.00 20.40 156 ILE O C 1
ATOM 672 O O . ILE A 1 88 ? -41.269 68.312 40.934 1.00 19.06 156 ILE O O 1
ATOM 677 N N . PRO A 1 89 ? -42.145 67.873 38.890 1.00 21.05 157 PRO O N 1
ATOM 678 C CA . PRO A 1 89 ? -43.379 68.588 39.204 1.00 24.68 157 PRO O CA 1
ATOM 679 C C . PRO A 1 89 ? -44.377 67.743 39.989 1.00 26.26 157 PRO O C 1
ATOM 680 O O . PRO A 1 89 ? -45.490 67.475 39.514 1.00 22.71 157 PRO O O 1
ATOM 684 N N . TRP A 1 90 ? -44.012 67.357 41.204 1.00 21.10 158 TRP O N 1
ATOM 685 C CA . TRP A 1 90 ? -44.905 66.490 41.976 1.00 22.79 158 TRP O CA 1
ATOM 686 C C . TRP A 1 90 ? -46.286 67.104 42.255 1.00 21.50 158 TRP O C 1
ATOM 687 O O . TRP A 1 90 ? -47.252 66.369 42.456 1.00 21.23 158 TRP O O 1
ATOM 698 N N . ARG A 1 91 ? -46.383 68.440 42.319 1.00 19.97 159 ARG O N 1
ATOM 699 C CA . ARG A 1 91 ? -47.669 69.094 42.542 1.00 23.08 159 ARG O CA 1
ATOM 700 C C . ARG A 1 91 ? -48.677 68.871 41.409 1.00 22.32 159 ARG O C 1
ATOM 701 O O . ARG A 1 91 ? -49.881 68.791 41.645 1.00 20.24 159 ARG O O 1
ATOM 709 N N . ALA A 1 92 ? -48.179 68.778 40.188 1.00 24.21 160 ALA O N 1
ATOM 710 C CA . ALA A 1 92 ? -49.012 68.476 39.024 1.00 25.81 160 ALA O CA 1
ATOM 711 C C . ALA A 1 92 ? -49.789 67.141 39.156 1.00 25.27 160 ALA O C 1
ATOM 712 O O . ALA A 1 92 ? -50.850 66.993 38.553 1.00 22.93 160 ALA O O 1
ATOM 714 N N . VAL A 1 93 ? -49.277 66.184 39.932 1.00 21.79 161 VAL O N 1
ATOM 715 C CA . VAL A 1 93 ? -49.954 64.883 40.090 1.00 22.77 161 VAL O CA 1
ATOM 716 C C . VAL A 1 93 ? -50.493 64.685 41.499 1.00 24.59 161 VAL O C 1
ATOM 717 O O . VAL A 1 93 ? -50.753 63.554 41.926 1.00 25.74 161 VAL O O 1
ATOM 721 N N . GLY A 1 94 ? -50.665 65.798 42.209 1.00 25.44 162 GLY O N 1
ATOM 722 C CA . GLY A 1 94 ? -51.441 65.820 43.451 1.00 29.11 162 GLY O CA 1
ATOM 723 C C . GLY A 1 94 ? -50.715 65.343 44.691 1.00 30.16 162 GLY O C 1
ATOM 724 O O . GLY A 1 94 ? -51.282 64.625 45.506 1.00 33.96 162 GLY O O 1
ATOM 725 N N . SER A 1 95 ? -49.468 65.765 44.844 1.00 31.15 163 SER O N 1
ATOM 726 C CA . SER A 1 95 ? -48.675 65.503 46.066 1.00 28.83 163 SER O CA 1
ATOM 727 C C . SER A 1 95 ? -48.600 64.039 46.468 1.00 23.68 163 SER O C 1
ATOM 728 O O . SER A 1 95 ? -49.055 63.637 47.554 1.00 20.32 163 SER O O 1
ATOM 731 N N . PRO A 1 96 ? -48.003 63.225 45.592 1.00 22.93 164 PRO O N 1
ATOM 732 C CA . PRO A 1 96 ? -47.909 61.793 45.889 1.00 20.01 164 PRO O CA 1
ATOM 733 C C . PRO A 1 96 ? -46.920 61.492 46.992 1.00 17.39 164 PRO O C 1
ATOM 734 O O . PRO A 1 96 ? -46.112 62.353 47.361 1.00 17.01 164 PRO O O 1
ATOM 738 N N . TYR A 1 97 ? -46.990 60.259 47.491 1.00 18.40 165 TYR O N 1
ATOM 739 C CA . TYR A 1 97 ? -45.932 59.654 48.285 1.00 14.26 165 TYR O CA 1
ATOM 740 C C . TYR A 1 97 ? -44.856 59.229 47.289 1.00 16.60 165 TYR O C 1
ATOM 741 O O . TYR A 1 97 ? -45.163 58.553 46.312 1.00 19.35 165 TYR O O 1
ATOM 750 N N . VAL A 1 98 ? -43.609 59.629 47.521 1.00 15.13 166 VAL O N 1
ATOM 751 C CA . VAL A 1 98 ? -42.534 59.413 46.550 1.00 12.51 166 VAL O CA 1
ATOM 752 C C . VAL A 1 98 ? -41.525 58.339 46.979 1.00 16.36 166 VAL O C 1
ATOM 753 O O . VAL A 1 98 ? -40.970 58.392 48.084 1.00 13.29 166 VAL O O 1
ATOM 757 N N . VAL A 1 99 ? -41.317 57.354 46.093 1.00 15.68 167 VAL O N 1
ATOM 758 C CA . VAL A 1 99 ? -40.226 56.420 46.229 1.00 15.70 167 VAL O CA 1
ATOM 759 C C . VAL A 1 99 ? -38.967 57.008 45.597 1.00 14.81 167 VAL O C 1
ATOM 760 O O . VAL A 1 99 ? -38.923 57.310 44.387 1.00 16.29 167 VAL O O 1
ATOM 764 N N . GLU A 1 100 ? -37.919 57.113 46.403 1.00 14.21 168 GLU O N 1
ATOM 765 C CA . GLU A 1 100 ? -36.641 57.630 45.952 1.00 18.43 168 GLU O CA 1
ATOM 766 C C . GLU A 1 100 ? -35.734 56.436 45.706 1.00 17.68 168 GLU O C 1
ATOM 767 O O . GLU A 1 100 ? -35.107 55.922 46.654 1.00 15.10 168 GLU O O 1
ATOM 773 N N . SER A 1 101 ? -35.731 55.969 44.442 1.00 15.20 169 SER O N 1
ATOM 774 C CA . SER A 1 101 ? -35.035 54.742 44.040 1.00 14.61 169 SER O CA 1
ATOM 775 C C . SER A 1 101 ? -33.978 54.989 42.960 1.00 16.17 169 SER O C 1
ATOM 776 O O . SER A 1 101 ? -33.661 54.111 42.151 1.00 12.37 169 SER O O 1
ATOM 779 N N . THR A 1 102 ? -33.363 56.174 43.006 1.00 12.45 170 THR O N 1
ATOM 780 C CA . THR A 1 102 ? -32.275 56.485 42.086 1.00 13.91 170 THR O CA 1
ATOM 781 C C . THR A 1 102 ? -30.929 55.986 42.570 1.00 14.51 170 THR O C 1
ATOM 782 O O . THR A 1 102 ? -29.993 55.796 41.775 1.00 16.55 170 THR O O 1
ATOM 786 N N . GLY A 1 103 ? -30.801 55.815 43.878 1.00 13.55 171 GLY O N 1
ATOM 787 C CA . GLY A 1 103 ? -29.549 55.458 44.508 1.00 14.50 171 GLY O CA 1
ATOM 788 C C . GLY A 1 103 ? -28.632 56.605 44.906 1.00 17.85 171 GLY O C 1
ATOM 789 O O . GLY A 1 103 ? -27.615 56.370 45.567 1.00 18.06 171 GLY O O 1
ATOM 790 N N . VAL A 1 104 ? -28.975 57.837 44.525 1.00 16.81 172 VAL O N 1
ATOM 791 C CA . VAL A 1 104 ? -28.046 58.979 44.707 1.00 17.79 172 VAL O CA 1
ATOM 792 C C . VAL A 1 104 ? -28.548 60.107 45.602 1.00 19.49 172 VAL O C 1
ATOM 793 O O . VAL A 1 104 ? -27.820 61.081 45.788 1.00 19.16 172 VAL O O 1
ATOM 797 N N . TYR A 1 105 ? -29.759 59.978 46.157 1.00 17.77 173 TYR O N 1
ATOM 798 C CA . TYR A 1 105 ? -30.315 60.980 47.078 1.00 18.89 173 TYR O CA 1
ATOM 799 C C . TYR A 1 105 ? -30.686 60.315 48.418 1.00 18.74 173 TYR O C 1
ATOM 800 O O . TYR A 1 105 ? -31.859 60.099 48.728 1.00 20.57 173 TYR O O 1
ATOM 809 N N . LEU A 1 106 ? -29.670 60.033 49.223 1.00 15.53 174 LEU O N 1
ATOM 810 C CA . LEU A 1 106 ? -29.826 59.160 50.380 1.00 16.53 174 LEU O CA 1
ATOM 811 C C . LEU A 1 106 ? -30.044 59.875 51.719 1.00 17.76 174 LEU O C 1
ATOM 812 O O . LEU A 1 106 ? -30.582 59.278 52.647 1.00 18.43 174 LEU O O 1
ATOM 817 N N . SER A 1 107 ? -29.652 61.145 51.810 1.00 16.55 175 SER O N 1
ATOM 818 C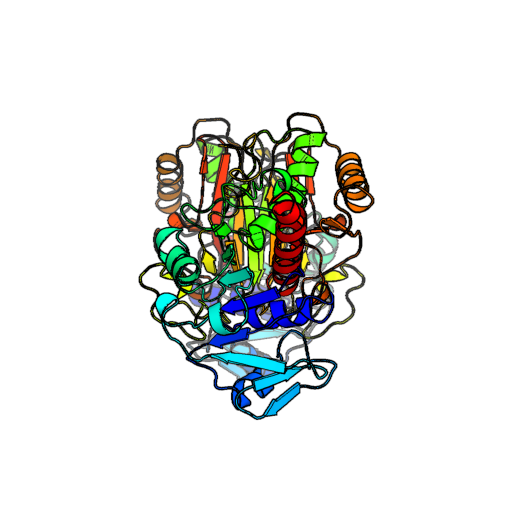 CA . SER A 1 107 ? -29.751 61.911 53.057 1.00 20.34 175 SER O CA 1
ATOM 819 C C . SER A 1 107 ? -31.083 62.650 53.148 1.00 18.84 175 SER O C 1
ATOM 820 O O . SER A 1 107 ? -31.714 62.945 52.135 1.00 17.51 175 SER O O 1
ATOM 823 N N . ILE A 1 108 ? -31.486 63.005 54.367 1.00 21.34 176 ILE O N 1
ATOM 824 C CA . ILE A 1 108 ? -32.640 63.859 54.549 1.00 18.62 176 ILE O CA 1
ATOM 825 C C . ILE A 1 108 ? -32.513 65.132 53.704 1.00 16.98 176 ILE O C 1
ATOM 826 O O . ILE A 1 108 ? -33.489 65.574 53.083 1.00 18.11 176 ILE O O 1
ATOM 831 N N . GLN A 1 109 ? -31.313 65.719 53.690 1.00 16.78 177 GLN O N 1
ATOM 832 C CA . GLN A 1 109 ? -31.084 66.973 52.967 1.00 19.60 177 GLN O CA 1
ATOM 833 C C . GLN A 1 109 ? -31.299 66.793 51.464 1.00 21.09 177 GLN O C 1
ATOM 834 O O . GLN A 1 109 ? -31.971 67.592 50.833 1.00 19.47 177 GLN O O 1
ATOM 840 N N . ALA A 1 110 ? -30.740 65.733 50.892 1.00 18.32 178 ALA O N 1
ATOM 841 C CA . ALA A 1 110 ? -30.889 65.515 49.447 1.00 21.60 178 ALA O CA 1
ATOM 842 C C . ALA A 1 110 ? -32.355 65.188 49.127 1.00 20.84 178 ALA O C 1
ATOM 843 O O . ALA A 1 110 ? -32.929 65.711 48.181 1.00 22.97 178 ALA O O 1
ATOM 845 N N . ALA A 1 111 ? -32.972 64.342 49.944 1.00 19.67 179 ALA O N 1
ATOM 846 C CA . ALA A 1 111 ? -34.378 63.956 49.712 1.00 19.43 179 ALA O CA 1
ATOM 847 C C . ALA A 1 111 ? -35.415 65.020 49.972 1.00 21.87 179 ALA O C 1
ATOM 848 O O . ALA A 1 111 ? -36.534 64.928 49.441 1.00 21.85 179 ALA O O 1
ATOM 850 N N . SER A 1 112 ? -35.080 66.035 50.779 1.00 20.02 180 SER O N 1
ATOM 851 C CA . SER A 1 112 ? -36.063 67.055 51.121 1.00 20.62 180 SER O CA 1
ATOM 852 C C . SER A 1 112 ? -36.481 67.886 49.905 1.00 16.95 180 SER O C 1
ATOM 853 O O . SER A 1 112 ? -37.571 68.454 49.899 1.00 16.72 180 SER O O 1
ATOM 856 N N . ASP A 1 113 ? -35.636 67.948 48.872 1.00 15.65 181 ASP O N 1
ATOM 857 C CA . ASP A 1 113 ? -36.013 68.664 47.663 1.00 16.62 181 ASP O CA 1
ATOM 858 C C . ASP A 1 113 ? -37.282 68.079 47.043 1.00 15.01 181 ASP O C 1
ATOM 859 O O . ASP A 1 113 ? -38.023 68.782 46.369 1.00 16.74 181 ASP O O 1
ATOM 864 N N . HIS A 1 114 ? -37.547 66.790 47.251 1.00 13.71 182 HIS O N 1
ATOM 865 C CA . HIS A 1 114 ? -38.815 66.211 46.795 1.00 12.80 182 HIS O CA 1
ATOM 866 C C . HIS A 1 114 ? -39.991 66.859 47.517 1.00 15.03 182 HIS O C 1
ATOM 867 O O . HIS A 1 114 ? -41.035 67.146 46.911 1.00 15.25 182 HIS O O 1
ATOM 874 N N . ILE A 1 115 ? -39.840 67.067 48.826 1.00 16.57 183 ILE O N 1
ATOM 875 C CA . ILE A 1 115 ? -40.930 67.645 49.628 1.00 18.47 183 ILE O CA 1
ATOM 876 C C . ILE A 1 115 ? -41.243 69.066 49.155 1.00 17.18 183 ILE O C 1
ATOM 877 O O . ILE A 1 115 ? -42.408 69.438 48.964 1.00 16.81 183 ILE O O 1
ATOM 882 N N . SER A 1 116 ? -40.198 69.850 48.929 1.00 16.25 184 SER O N 1
ATOM 883 C CA . SER A 1 116 ? -40.405 71.227 48.518 1.00 20.54 184 SER O CA 1
ATOM 884 C C . SER A 1 116 ? -40.857 71.315 47.047 1.00 19.67 184 SER O C 1
ATOM 885 O O . SER A 1 116 ? -41.448 72.311 46.653 1.00 20.26 184 SER O O 1
ATOM 888 N N . ALA A 1 117 ? -40.644 70.251 46.268 1.00 18.15 185 ALA O N 1
ATOM 889 C CA . ALA A 1 117 ? -41.221 70.120 44.925 1.00 16.99 185 ALA O CA 1
ATOM 890 C C . ALA A 1 117 ? -42.657 69.560 44.902 1.00 16.92 185 ALA O C 1
ATOM 891 O O . ALA A 1 117 ? -43.238 69.384 43.824 1.00 19.45 185 ALA O O 1
ATOM 893 N N . GLY A 1 118 ? -43.220 69.255 46.066 1.00 17.11 186 GLY O N 1
ATOM 894 C CA . GLY A 1 118 ? -44.623 68.838 46.164 1.00 17.78 186 GLY O CA 1
ATOM 895 C C . GLY A 1 118 ? -44.919 67.460 46.737 1.00 19.21 186 GLY O C 1
ATOM 896 O O . GLY A 1 118 ? -46.086 67.140 46.938 1.00 20.02 186 GLY O O 1
ATOM 897 N N . ALA A 1 119 ? -43.894 66.643 47.001 1.00 17.78 187 ALA O N 1
ATOM 898 C CA . ALA A 1 119 ? -44.135 65.304 47.569 1.00 17.05 187 ALA O CA 1
ATOM 899 C C . ALA A 1 119 ? -44.736 65.430 48.968 1.00 20.10 187 ALA O C 1
ATOM 900 O O . ALA A 1 119 ? -44.373 66.342 49.730 1.00 19.50 187 ALA O O 1
ATOM 902 N N . GLN A 1 120 ? -45.673 64.541 49.296 1.00 19.55 188 GLN O N 1
ATOM 903 C CA . GLN A 1 120 ? -46.255 64.483 50.649 1.00 21.21 188 GLN O CA 1
ATOM 904 C C . GLN A 1 120 ? -45.262 63.826 51.624 1.00 21.28 188 GLN O C 1
ATOM 905 O O . GLN A 1 120 ? -45.062 64.297 52.758 1.00 17.35 188 GLN O O 1
ATOM 911 N N . ARG A 1 121 ? -44.707 62.697 51.182 1.00 18.02 189 ARG O N 1
ATOM 912 C CA . ARG A 1 121 ? -43.697 61.925 51.911 1.00 18.52 189 ARG O CA 1
ATOM 913 C C . ARG A 1 121 ? -42.640 61.381 50.938 1.00 17.19 189 ARG O C 1
ATOM 914 O O . ARG A 1 121 ? -42.886 61.284 49.728 1.00 15.35 189 ARG O O 1
ATOM 922 N N . VAL A 1 122 ? -41.477 61.005 51.468 1.00 15.27 190 VAL O N 1
ATOM 923 C CA . VAL A 1 122 ? -40.469 60.276 50.684 1.00 14.52 190 VAL O CA 1
ATOM 924 C C . VAL A 1 122 ? -40.039 58.974 51.390 1.00 16.51 190 VAL O C 1
ATOM 925 O O . VAL A 1 122 ? -39.792 58.969 52.620 1.00 15.31 190 VAL O O 1
ATOM 929 N N . VAL A 1 123 ? -39.973 57.877 50.629 1.00 12.77 191 VAL O N 1
ATOM 930 C CA . VAL A 1 123 ? -39.399 56.611 51.094 1.00 12.34 191 VAL O CA 1
ATOM 931 C C . VAL A 1 123 ? -38.154 56.375 50.277 1.00 11.51 191 VAL O C 1
ATOM 932 O O . VAL A 1 123 ? -38.237 56.148 49.066 1.00 12.91 191 VAL O O 1
ATOM 936 N N . ILE A 1 124 ? -37.009 56.489 50.927 1.00 11.36 192 ILE O N 1
ATOM 937 C CA . ILE A 1 124 ? -35.733 56.247 50.303 1.00 9.92 192 ILE O CA 1
ATOM 938 C C . ILE A 1 124 ? -35.521 54.721 50.246 1.00 10.46 192 ILE O C 1
ATOM 939 O O . ILE A 1 124 ? -35.611 54.037 51.272 1.00 13.18 192 ILE O O 1
ATOM 944 N N . SER A 1 125 ? -35.226 54.196 49.054 1.00 10.77 193 SER O N 1
ATOM 945 C CA . SER A 1 125 ? -35.164 52.722 48.823 1.00 11.45 193 SER O CA 1
ATOM 946 C C . SER A 1 125 ? -33.778 52.138 49.132 1.00 14.13 193 SER O C 1
ATOM 947 O O . SER A 1 125 ? -33.281 51.274 48.435 1.00 15.74 193 SER O O 1
ATOM 950 N N . ALA A 1 126 ? -33.167 52.624 50.201 1.00 9.84 194 ALA O N 1
ATOM 951 C CA . ALA A 1 126 ? -31.822 52.259 50.631 1.00 12.28 194 ALA O CA 1
ATOM 952 C C . ALA A 1 126 ? -31.606 52.809 52.039 1.00 15.59 194 ALA O C 1
ATOM 953 O O . ALA A 1 126 ? -32.317 53.701 52.460 1.00 16.22 194 ALA O O 1
ATOM 955 N N . PRO A 1 127 ? -30.580 52.310 52.755 1.00 12.63 195 PRO O N 1
ATOM 956 C CA . PRO A 1 127 ? -30.210 52.918 54.033 1.00 13.24 195 PRO O CA 1
ATOM 957 C C . PRO A 1 127 ? -29.856 54.396 53.875 1.00 13.19 195 PRO O C 1
ATOM 958 O O . PRO A 1 127 ? -29.362 54.833 52.832 1.00 14.71 195 PRO O O 1
ATOM 962 N N . SER A 1 128 ? -30.119 55.159 54.914 1.00 15.43 196 SER O N 1
ATOM 963 C CA . SER A 1 128 ? -29.827 56.585 54.888 1.00 16.42 196 SER O CA 1
ATOM 964 C C . SER A 1 128 ? -28.887 56.912 56.049 1.00 19.74 196 SER O C 1
ATOM 965 O O . SER A 1 128 ? -29.015 56.325 57.113 1.00 20.21 196 SER O O 1
ATOM 968 N N . PRO A 1 129 ? -27.969 57.879 55.859 1.00 21.55 197 PRO O N 1
ATOM 969 C CA . PRO A 1 129 ? -27.125 58.308 57.004 1.00 23.56 197 PRO O CA 1
ATOM 970 C C . PRO A 1 129 ? -27.927 58.944 58.143 1.00 23.18 197 PRO O C 1
ATOM 971 O O . PRO A 1 129 ? -27.491 58.931 59.301 1.00 20.96 197 PRO O O 1
ATOM 975 N N . ASP A 1 130 ? -29.092 59.501 57.831 1.00 19.77 198 ASP O N 1
ATOM 976 C CA . ASP A 1 130 ? -29.837 60.213 58.853 1.00 19.07 198 ASP O CA 1
ATOM 977 C C . ASP A 1 130 ? -31.357 60.029 58.860 1.00 17.95 198 ASP O C 1
ATOM 978 O O . ASP A 1 130 ? -31.983 60.225 59.895 1.00 17.81 198 ASP O O 1
ATOM 983 N N . ALA A 1 131 ? -31.966 59.656 57.740 1.00 14.81 199 ALA O N 1
ATOM 984 C CA . ALA A 1 131 ? -33.417 59.464 57.736 1.00 12.04 199 ALA O CA 1
ATOM 985 C C . ALA A 1 131 ? -33.744 58.226 58.564 1.00 18.32 199 ALA O C 1
ATOM 986 O O . ALA A 1 131 ? -32.962 57.261 58.582 1.00 16.84 199 ALA O O 1
ATOM 988 N N . PRO A 1 132 ? -34.905 58.230 59.246 1.00 17.28 200 PRO O N 1
ATOM 989 C CA . PRO A 1 132 ? -35.222 57.075 60.077 1.00 18.45 200 PRO O CA 1
ATOM 990 C C . PRO A 1 132 ? -35.516 55.865 59.211 1.00 16.97 200 PRO O C 1
ATOM 991 O O . PRO A 1 132 ? -36.231 55.989 58.221 1.00 16.13 200 PRO O O 1
ATOM 995 N N . MET A 1 133 ? -35.003 54.717 59.615 1.00 16.98 201 MET O N 1
ATOM 996 C CA . MET A 1 133 ? -35.113 53.485 58.837 1.00 17.82 201 MET O CA 1
ATOM 997 C C . MET A 1 133 ? -36.108 52.500 59.435 1.00 18.11 201 MET O C 1
ATOM 998 O O . MET A 1 133 ? -36.189 52.340 60.664 1.00 17.62 201 MET O O 1
ATOM 1003 N N . PHE A 1 134 ? -36.827 51.812 58.546 1.00 16.48 202 PHE O N 1
ATOM 1004 C CA . PHE A 1 134 ? -37.889 50.891 58.912 1.00 14.14 202 PHE O CA 1
ATOM 1005 C C . PHE A 1 134 ? -37.780 49.567 58.191 1.00 15.10 202 PHE O C 1
ATOM 1006 O O . PHE A 1 134 ? -37.352 49.496 57.028 1.00 18.21 202 PHE O O 1
ATOM 1014 N N . VAL A 1 135 ? -38.098 48.518 58.923 1.00 15.13 203 VAL O N 1
ATOM 1015 C CA . VAL A 1 135 ? -38.206 47.177 58.363 1.00 12.30 203 VAL O CA 1
ATOM 1016 C C . VAL A 1 135 ? -39.587 46.665 58.785 1.00 12.49 203 VAL O C 1
ATOM 1017 O O . VAL A 1 135 ? -39.878 46.538 59.997 1.00 14.45 203 VAL O O 1
ATOM 1021 N N . MET A 1 136 ? -40.450 46.390 57.802 1.00 13.98 204 MET O N 1
ATOM 1022 C CA . MET A 1 136 ? -41.782 45.863 58.092 1.00 14.53 204 MET O CA 1
ATOM 1023 C C . MET A 1 136 ? -41.642 44.553 58.852 1.00 13.54 204 MET O C 1
ATOM 1024 O O . MET A 1 136 ? -40.840 43.702 58.505 1.00 14.23 204 MET O O 1
ATOM 1029 N N . GLY A 1 137 ? -42.455 44.397 59.895 1.00 11.71 205 GLY O N 1
ATOM 1030 C CA . GLY A 1 137 ? -42.374 43.220 60.752 1.00 11.29 205 GLY O CA 1
ATOM 1031 C C . GLY A 1 137 ? -41.423 43.376 61.926 1.00 12.09 205 GLY O C 1
ATOM 1032 O O . GLY A 1 137 ? -41.371 42.482 62.832 1.00 14.67 205 GLY O O 1
ATOM 1033 N N . VAL A 1 138 ? -40.706 44.500 61.957 1.00 12.86 206 VAL O N 1
ATOM 1034 C CA . VAL A 1 138 ? -39.679 44.734 62.988 1.00 13.40 206 VAL O CA 1
ATOM 1035 C C . VAL A 1 138 ? -39.873 46.048 63.759 1.00 15.79 206 VAL O C 1
ATOM 1036 O O . VAL A 1 138 ? -39.917 46.043 64.998 1.00 16.24 206 VAL O O 1
ATOM 1040 N N . ASN A 1 139 ? -40.017 47.166 63.070 1.00 11.19 207 ASN O N 1
ATOM 1041 C CA . ASN A 1 139 ? -40.160 48.442 63.768 1.00 12.59 207 ASN O CA 1
ATOM 1042 C C . ASN A 1 139 ? -41.054 49.466 63.095 1.00 12.94 207 ASN O C 1
ATOM 1043 O O . ASN A 1 139 ? -40.907 50.654 63.368 1.00 16.23 207 ASN O O 1
ATOM 1048 N N . GLU A 1 140 ? -41.987 49.049 62.232 1.00 15.01 208 GLU O N 1
ATOM 1049 C CA . GLU A 1 140 ? -42.774 50.054 61.492 1.00 16.01 208 GLU O CA 1
ATOM 1050 C C . GLU A 1 140 ? -43.593 50.927 62.448 1.00 18.76 208 GLU O C 1
ATOM 1051 O O . GLU A 1 140 ? -43.852 52.106 62.162 1.00 15.83 208 GLU O O 1
ATOM 1057 N N . ASN A 1 141 ? -43.938 50.365 63.603 1.00 20.88 209 ASN O N 1
ATOM 1058 C CA . ASN A 1 141 ? -44.703 51.116 64.601 1.00 24.33 209 ASN O CA 1
ATOM 1059 C C . ASN A 1 141 ? -43.990 52.336 65.145 1.00 21.05 209 ASN O C 1
ATOM 1060 O O . ASN A 1 141 ? -44.631 53.190 65.727 1.00 23.42 209 ASN O O 1
ATOM 1065 N N . ASP A 1 142 ? -42.688 52.453 64.921 1.00 17.28 210 ASP O N 1
ATOM 1066 C CA . ASP A 1 142 ? -41.964 53.652 65.328 1.00 19.92 210 ASP O CA 1
ATOM 1067 C C . ASP A 1 142 ? -42.099 54.831 64.364 1.00 21.45 210 ASP O C 1
ATOM 1068 O O . ASP A 1 142 ? -41.631 55.942 64.666 1.00 20.78 210 ASP O O 1
ATOM 1073 N N . TYR A 1 143 ? -42.790 54.619 63.240 1.00 19.34 211 TYR O N 1
ATOM 1074 C CA . TYR A 1 143 ? -43.082 55.699 62.308 1.00 17.37 211 TYR O CA 1
ATOM 1075 C C . TYR A 1 143 ? -44.008 56.708 63.006 1.00 21.35 211 TYR O C 1
ATOM 1076 O O . TYR A 1 143 ? -45.000 56.320 63.634 1.00 18.32 211 TYR O O 1
ATOM 1085 N N . ASN A 1 144 ? -43.657 57.988 62.908 1.00 21.51 212 ASN O N 1
ATOM 1086 C CA . ASN A 1 144 ? -44.384 59.065 63.585 1.00 19.82 212 ASN O CA 1
ATOM 1087 C C . ASN A 1 144 ? -44.860 60.045 62.502 1.00 19.75 212 ASN O C 1
ATOM 1088 O O . ASN A 1 144 ? -44.078 60.873 62.026 1.00 20.11 212 ASN O O 1
ATOM 1093 N N . PRO A 1 145 ? -46.135 59.931 62.084 1.00 20.76 213 PRO O N 1
ATOM 1094 C CA . PRO A 1 145 ? -46.680 60.797 61.034 1.00 23.56 213 PRO O CA 1
ATOM 1095 C C . PRO A 1 145 ? -46.445 62.293 61.291 1.00 29.32 213 PRO O C 1
ATOM 1096 O O . PRO A 1 145 ? -46.253 63.066 60.352 1.00 29.32 213 PRO O O 1
ATOM 1100 N N . GLY A 1 146 ? -46.478 62.699 62.559 1.00 30.99 214 GLY O N 1
ATOM 1101 C CA . GLY A 1 146 ? -46.246 64.095 62.923 1.00 33.39 214 GLY O CA 1
ATOM 1102 C C . GLY A 1 146 ? -44.885 64.659 62.543 1.00 34.51 214 GLY O C 1
ATOM 1103 O O . GLY A 1 146 ? -44.761 65.857 62.275 1.00 36.50 214 GLY O O 1
ATOM 1104 N N . SER A 1 147 ? -43.863 63.810 62.505 1.00 28.21 215 SER O N 1
ATOM 1105 C CA . SER A 1 147 ? -42.496 64.303 62.467 1.00 27.69 215 SER O CA 1
ATOM 1106 C C . SER A 1 147 ? -41.572 63.617 61.466 1.00 28.17 215 SER O C 1
ATOM 1107 O O . SER A 1 147 ? -40.372 63.909 61.444 1.00 31.27 215 SER O O 1
ATOM 1110 N N . MET A 1 148 ? -42.099 62.711 60.652 1.00 24.90 216 MET O N 1
ATOM 1111 C CA . MET A 1 148 ? -41.245 61.985 59.707 1.00 23.35 216 MET O CA 1
ATOM 1112 C C . MET A 1 148 ? -41.771 62.034 58.274 1.00 24.76 216 MET O C 1
ATOM 1113 O O . MET A 1 148 ? -42.428 61.096 57.823 1.00 32.90 216 MET O O 1
ATOM 1118 N N . ASN A 1 149 ? -41.443 63.085 57.536 1.00 21.32 217 ASN O N 1
ATOM 1119 C CA A ASN A 1 149 ? -41.864 63.147 56.140 0.50 20.51 217 ASN O CA 1
ATOM 1120 C CA B ASN A 1 149 ? -41.832 63.189 56.130 0.50 21.34 217 ASN O CA 1
ATOM 1121 C C . ASN A 1 149 ? -40.901 62.427 55.179 1.00 17.99 217 ASN O C 1
ATOM 1122 O O . ASN A 1 149 ? -41.302 62.108 54.056 1.00 20.30 217 ASN O O 1
ATOM 1131 N N . ILE A 1 150 ? -39.656 62.182 55.620 1.00 16.25 218 ILE O N 1
ATOM 1132 C CA . ILE A 1 150 ? -38.626 61.446 54.847 1.00 15.35 218 ILE O CA 1
ATOM 1133 C C . ILE A 1 150 ? -38.137 60.236 55.660 1.00 13.29 218 ILE O C 1
ATOM 1134 O O . ILE A 1 150 ? -37.615 60.382 56.768 1.00 15.24 218 ILE O O 1
ATOM 1139 N N . VAL A 1 151 ? -38.334 59.039 55.118 1.00 12.53 219 VAL O N 1
ATOM 1140 C CA . VAL A 1 151 ? -37.950 57.793 55.808 1.00 10.77 219 VAL O CA 1
ATOM 1141 C C . VAL A 1 151 ? -37.17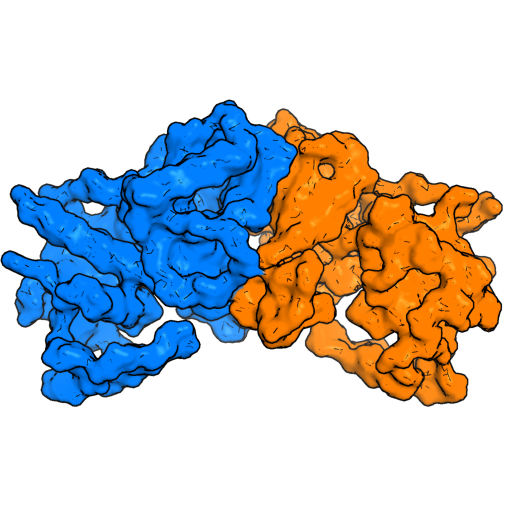1 56.908 54.850 1.00 13.35 219 VAL O C 1
ATOM 1142 O O . VAL A 1 151 ? -37.106 57.191 53.642 1.00 13.76 219 VAL O O 1
ATOM 1146 N N . SER A 1 152 ? -36.593 55.825 55.377 1.00 14.50 220 SER O N 1
ATOM 1147 C CA . SER A 1 152 ? -35.861 54.872 54.578 1.00 13.19 220 SER O CA 1
ATOM 1148 C C . SER A 1 152 ? -36.397 53.484 54.846 1.00 14.26 220 SER O C 1
ATOM 1149 O O . SER A 1 152 ? -36.805 53.182 55.964 1.00 13.72 220 SER O O 1
ATOM 1152 N N . ASN A 1 153 ? -36.406 52.641 53.815 1.00 14.07 221 ASN O N 1
ATOM 1153 C CA . ASN A 1 153 ? -36.847 51.241 53.977 1.00 13.51 221 ASN O CA 1
ATOM 1154 C C . ASN A 1 153 ? -35.670 50.283 54.180 1.00 12.99 221 ASN O C 1
ATOM 1155 O O . ASN A 1 153 ? -35.806 49.074 53.965 1.00 14.34 221 ASN O O 1
ATOM 1160 N N . ALA A 1 154 ? -34.538 50.827 54.630 1.00 13.70 222 ALA O N 1
ATOM 1161 C CA . ALA A 1 154 ? -33.299 50.085 54.857 1.00 12.62 222 ALA O CA 1
ATOM 1162 C C . ALA A 1 154 ? -32.820 49.421 53.547 1.00 14.57 222 ALA O C 1
ATOM 1163 O O . ALA A 1 154 ? -33.086 49.954 52.476 1.00 16.82 222 ALA O O 1
ATOM 1165 N N . SER A 1 155 ? -32.189 48.246 53.621 1.00 14.88 223 SER O N 1
ATOM 1166 C CA . SER A 1 155 ? -31.680 47.588 52.435 1.00 13.14 223 SER O CA 1
ATOM 1167 C C . SER A 1 155 ? -32.335 46.200 52.342 1.00 14.22 223 SER O C 1
ATOM 1168 O O . SER A 1 155 ? -33.040 45.755 53.264 1.00 13.73 223 SER O O 1
ATOM 1171 N N . CYS A 1 156 ? -32.109 45.524 51.236 1.00 12.60 224 CYS O N 1
ATOM 1172 C CA . CYS A 1 156 ? -32.624 44.164 51.070 1.00 13.01 224 CYS O CA 1
ATOM 1173 C C . CYS A 1 156 ? -32.062 43.244 52.116 1.00 12.13 224 CYS O C 1
ATOM 1174 O O . CYS A 1 156 ? -32.780 42.471 52.705 1.00 11.61 224 CYS O O 1
ATOM 1177 N N . THR A 1 157 ? -30.749 43.280 52.343 1.00 10.94 225 THR O N 1
ATOM 1178 C CA . THR A 1 157 ? -30.147 42.403 53.357 1.00 9.54 225 THR O CA 1
ATOM 1179 C C . THR A 1 157 ? -30.670 42.702 54.768 1.00 9.87 225 THR O C 1
ATOM 1180 O O . THR A 1 157 ? -30.878 41.777 55.572 1.00 10.17 225 THR O O 1
ATOM 1184 N N . THR A 1 158 ? -30.886 43.979 55.071 1.00 12.35 226 THR O N 1
ATOM 1185 C CA . THR A 1 158 ? -31.448 44.344 56.372 1.00 12.11 226 THR O CA 1
ATOM 1186 C C . THR A 1 158 ? -32.852 43.760 56.544 1.00 10.96 226 THR O C 1
ATOM 1187 O O . THR A 1 158 ? -33.222 43.287 57.640 1.00 12.74 226 THR O O 1
ATOM 1191 N N . ASN A 1 159 ? -33.624 43.777 55.470 1.00 11.95 227 ASN O N 1
ATOM 1192 C CA . ASN A 1 159 ? -34.982 43.255 55.494 1.00 10.57 227 ASN O CA 1
ATOM 1193 C C . ASN A 1 159 ? -34.984 41.715 55.630 1.00 10.59 227 ASN O C 1
ATOM 1194 O O . ASN A 1 159 ? -35.925 41.171 56.154 1.00 11.75 227 ASN O O 1
ATOM 1199 N N . CYS A 1 160 ? -33.909 41.049 55.228 1.00 10.09 228 CYS O N 1
ATOM 1200 C CA . CYS A 1 160 ? -33.795 39.581 55.411 1.00 8.22 228 CYS O CA 1
ATOM 1201 C C . CYS A 1 160 ? -33.345 39.288 56.850 1.00 11.28 228 CYS O C 1
ATOM 1202 O O . CYS A 1 160 ? -33.930 38.460 57.564 1.00 12.84 228 CYS O O 1
ATOM 1205 N N . LEU A 1 161 ? -32.291 39.990 57.270 1.00 12.33 229 LEU O N 1
ATOM 1206 C CA . LEU A 1 161 ? -31.648 39.742 58.532 1.00 11.20 229 LEU O CA 1
ATOM 1207 C C . LEU A 1 161 ? -32.473 40.160 59.763 1.00 11.97 229 LEU O C 1
ATOM 1208 O O .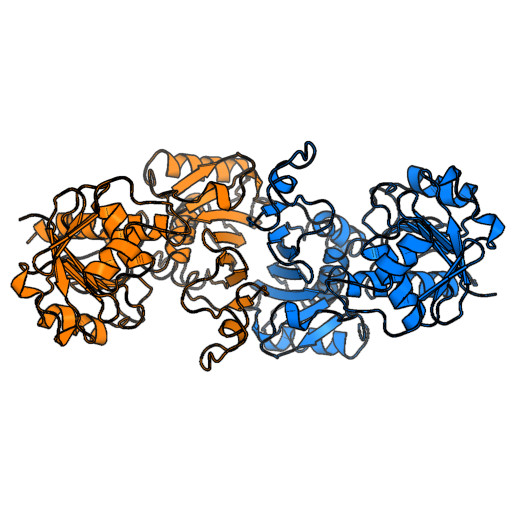 LEU A 1 161 ? -32.543 39.414 60.720 1.00 13.18 229 LEU O O 1
ATOM 1213 N N . ALA A 1 162 ? -33.037 41.365 59.750 1.00 10.65 230 ALA O N 1
ATOM 1214 C CA . ALA A 1 162 ? -33.734 41.898 60.920 1.00 12.13 230 ALA O CA 1
ATOM 1215 C C . ALA A 1 162 ? -34.921 41.047 61.416 1.00 13.06 230 ALA O C 1
ATOM 1216 O O . ALA A 1 162 ? -35.016 40.798 62.609 1.00 14.29 230 ALA O O 1
ATOM 1218 N N . PRO A 1 163 ? -35.808 40.559 60.511 1.00 11.98 231 PRO O N 1
ATOM 1219 C CA . PRO A 1 163 ? -36.897 39.717 61.025 1.00 9.23 231 PRO O CA 1
ATOM 1220 C C . PRO A 1 163 ? -36.369 38.445 61.704 1.00 12.48 231 PRO O C 1
ATOM 1221 O O . PRO A 1 163 ? -36.854 38.063 62.769 1.00 10.21 231 PRO O O 1
ATOM 1225 N N . LEU A 1 164 ? -35.347 37.824 61.128 1.00 10.91 232 LEU O N 1
ATOM 1226 C CA . LEU A 1 164 ? -34.773 36.591 61.696 1.00 11.52 232 LEU O CA 1
ATOM 1227 C C . LEU A 1 164 ? -34.060 36.906 63.013 1.00 12.62 232 LEU O C 1
ATOM 1228 O O . LEU A 1 164 ? -34.211 36.185 64.030 1.00 12.41 232 LEU O O 1
ATOM 1233 N N . ALA A 1 165 ? -33.280 37.984 63.011 1.00 11.13 233 ALA O N 1
ATOM 1234 C CA . ALA A 1 165 ? -32.540 38.395 64.215 1.00 10.99 233 ALA O CA 1
ATOM 1235 C C . ALA A 1 165 ? -33.516 38.713 65.368 1.00 11.52 233 ALA O C 1
ATOM 1236 O O . ALA A 1 165 ? -33.245 38.379 66.508 1.00 13.90 233 ALA O O 1
ATOM 1238 N N . LYS A 1 166 ? -34.635 39.366 65.055 1.00 12.86 234 LYS O N 1
ATOM 1239 C CA . LYS A 1 166 ? -35.658 39.684 66.044 1.00 12.01 234 LYS O CA 1
ATOM 1240 C C . LYS A 1 166 ? -36.191 38.425 66.679 1.00 10.96 234 LYS O C 1
ATOM 1241 O O . LYS A 1 166 ? -36.248 38.338 67.907 1.00 12.58 234 LYS O O 1
ATOM 1247 N N . VAL A 1 167 ? -36.568 37.451 65.851 1.00 8.41 235 VAL O N 1
ATOM 1248 C CA . VAL A 1 167 ? -37.109 36.174 66.341 1.00 10.64 235 VAL O CA 1
ATOM 1249 C C . VAL A 1 167 ? -36.122 35.446 67.242 1.00 11.30 235 VAL O C 1
ATOM 1250 O O . VAL A 1 167 ? -36.468 35.043 68.350 1.00 11.41 235 VAL O O 1
ATOM 1254 N N . ILE A 1 168 ? -34.883 35.333 66.778 1.00 10.77 236 ILE O N 1
ATOM 1255 C CA . ILE A 1 168 ? -33.841 34.638 67.527 1.00 10.27 236 ILE O CA 1
ATOM 1256 C C . ILE A 1 168 ? -33.475 35.370 68.822 1.00 10.30 236 ILE O C 1
ATOM 1257 O O . ILE A 1 168 ? -33.296 34.729 69.890 1.00 12.21 236 ILE O O 1
ATOM 1262 N N . HIS A 1 169 ? -33.382 36.699 68.763 1.00 9.71 237 HIS O N 1
ATOM 1263 C CA . HIS A 1 169 ? -33.014 37.464 69.923 1.00 8.98 237 HIS O CA 1
ATOM 1264 C C . HIS A 1 169 ? -34.126 37.404 70.991 1.00 10.99 237 HIS O C 1
ATOM 1265 O O . HIS A 1 169 ? -33.838 37.281 72.183 1.00 14.23 237 HIS O O 1
ATOM 1272 N N . GLU A 1 170 ? -35.379 37.516 70.552 1.00 9.45 238 GLU O N 1
ATOM 1273 C CA . GLU A 1 170 ? -36.512 37.508 71.490 1.00 9.94 238 GLU O CA 1
ATOM 1274 C C . GLU A 1 170 ? -36.732 36.153 72.164 1.00 13.49 238 GLU O C 1
ATOM 1275 O O . GLU A 1 170 ? -37.189 36.078 73.309 1.00 14.07 238 GLU O O 1
ATOM 1281 N N . ARG A 1 171 ? -36.349 35.085 71.495 1.00 10.99 239 ARG O N 1
ATOM 1282 C CA . ARG A 1 171 ? -36.507 33.748 72.014 1.00 12.08 239 ARG O CA 1
ATOM 1283 C C . ARG A 1 171 ? -35.321 33.236 72.796 1.00 12.85 239 ARG O C 1
ATOM 1284 O O . ARG A 1 171 ? -35.513 32.644 73.870 1.00 14.29 239 ARG O O 1
ATOM 1292 N N . PHE A 1 172 ? -34.105 33.467 72.289 1.00 11.17 240 PHE O N 1
ATOM 1293 C CA . PHE A 1 172 ? -32.891 32.886 72.880 1.00 11.86 240 PHE O CA 1
ATOM 1294 C C . PHE A 1 172 ? -31.878 33.900 73.433 1.00 15.27 240 PHE O C 1
ATOM 1295 O O . PHE A 1 172 ? -31.011 33.519 74.226 1.00 13.36 240 PHE O O 1
ATOM 1303 N N . GLY A 1 173 ? -31.958 35.163 72.998 1.00 14.69 241 GLY O N 1
ATOM 1304 C CA . GLY A 1 173 ? -30.962 36.171 73.336 1.00 13.51 241 GLY O CA 1
ATOM 1305 C C . GLY A 1 173 ? -29.667 36.061 72.539 1.00 13.77 241 GLY O C 1
ATOM 1306 O O . GLY A 1 173 ? -28.883 35.137 72.735 1.00 12.79 241 GLY O O 1
ATOM 1307 N N . ILE A 1 174 ? -29.451 36.989 71.609 1.00 12.00 242 ILE O N 1
ATOM 1308 C CA . ILE A 1 174 ? -28.187 37.031 70.867 1.00 9.95 242 ILE O CA 1
ATOM 1309 C C . ILE A 1 174 ? -27.146 37.737 71.736 1.00 12.46 242 ILE O C 1
ATOM 1310 O O . ILE A 1 174 ? -27.276 38.922 72.048 1.00 13.59 242 ILE O O 1
ATOM 1315 N N . VAL A 1 175 ? -26.137 36.985 72.143 1.00 10.73 243 VAL O N 1
ATOM 1316 C CA . VAL A 1 175 ? -25.005 37.531 72.910 1.00 11.72 243 VAL O CA 1
ATOM 1317 C C . VAL A 1 175 ? -24.122 38.337 71.945 1.00 14.14 243 VAL O C 1
ATOM 1318 O O . VAL A 1 175 ? -23.800 39.513 72.170 1.00 13.70 243 VAL O O 1
ATOM 1322 N N . GLU A 1 176 ? -23.782 37.698 70.830 1.00 12.45 244 GLU O N 1
ATOM 1323 C CA . GLU A 1 176 ? -23.021 38.324 69.776 1.00 11.91 244 GLU O CA 1
ATOM 1324 C C . GLU A 1 176 ? -23.206 37.532 68.487 1.00 11.54 244 GLU O C 1
ATOM 1325 O O . GLU A 1 176 ? -23.446 36.326 68.513 1.00 10.91 244 GLU O O 1
ATOM 1331 N N . GLY A 1 177 ? -23.088 38.223 67.367 1.00 11.00 245 GLY O N 1
ATOM 1332 C CA . GLY A 1 177 ? -23.286 37.573 66.070 1.00 12.11 245 GLY O CA 1
ATOM 1333 C C . GLY A 1 177 ? -22.519 38.290 64.988 1.00 12.17 245 GLY O C 1
ATOM 1334 O O . GLY A 1 177 ? -22.246 39.483 65.086 1.00 13.18 245 GLY O O 1
ATOM 1335 N N . LEU A 1 178 ? -22.170 37.530 63.950 1.00 9.76 246 LEU O N 1
ATOM 1336 C CA . LEU A 1 178 ? -21.607 38.079 62.732 1.00 8.44 246 LEU O CA 1
ATOM 1337 C C . LEU A 1 178 ? -22.291 37.425 61.566 1.00 10.33 246 LEU O C 1
ATOM 1338 O O . LEU A 1 178 ? -22.638 36.227 61.622 1.00 9.86 246 LEU O O 1
ATOM 1343 N N . MET A 1 179 ? -22.530 38.200 60.513 1.00 8.50 247 MET O N 1
ATOM 1344 C CA . MET A 1 179 ? -23.216 37.651 59.371 1.00 11.43 247 MET O CA 1
ATOM 1345 C C . MET A 1 179 ? -22.481 37.886 58.073 1.00 10.91 247 MET O C 1
ATOM 1346 O O . MET A 1 179 ? -21.702 38.822 57.953 1.00 10.89 247 MET O O 1
ATOM 1351 N N . THR A 1 180 ? -22.807 37.027 57.114 1.00 11.08 248 THR O N 1
ATOM 1352 C CA . THR A 1 180 ? -22.377 37.178 55.723 1.00 9.01 248 THR O CA 1
ATOM 1353 C C . THR A 1 180 ? -23.589 37.072 54.860 1.00 12.36 248 THR O C 1
ATOM 1354 O O . THR A 1 180 ? -24.477 36.300 55.157 1.00 12.74 248 THR O O 1
ATOM 1358 N N . THR A 1 181 ? -23.651 37.868 53.801 1.00 9.70 249 THR O N 1
ATOM 1359 C CA . THR A 1 181 ? -24.623 37.627 52.752 1.00 9.08 249 THR O CA 1
ATOM 1360 C C . THR A 1 181 ? -23.875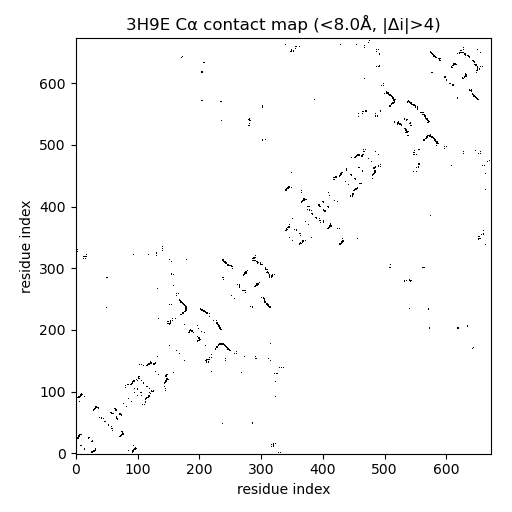 37.254 51.471 1.00 11.43 249 THR O C 1
ATOM 1361 O O . THR A 1 181 ? -22.945 37.939 51.075 1.00 12.13 249 THR O O 1
ATOM 1365 N N . VAL A 1 182 ? -24.243 36.115 50.885 1.00 8.65 250 VAL O N 1
ATOM 1366 C CA . VAL A 1 182 ? -23.802 35.739 49.559 1.00 7.20 250 VAL O CA 1
ATOM 1367 C C . VAL A 1 182 ? -24.880 36.312 48.632 1.00 9.47 250 VAL O C 1
ATOM 1368 O O . VAL A 1 182 ? -26.020 35.885 48.653 1.00 9.50 250 VAL O O 1
ATOM 1372 N N . HIS A 1 183 ? -24.493 37.340 47.886 1.00 9.41 251 HIS O N 1
ATOM 1373 C CA . HIS A 1 183 ? -25.417 38.275 47.300 1.00 7.74 251 HIS O CA 1
ATOM 1374 C C . HIS A 1 183 ? -25.243 38.376 45.800 1.00 6.98 251 HIS O C 1
ATOM 1375 O O . HIS A 1 183 ? -24.149 38.446 45.294 1.00 6.55 251 HIS O O 1
ATOM 1382 N N . SER A 1 184 ? -26.356 38.408 45.083 1.00 7.02 252 SER O N 1
ATOM 1383 C CA . SER A 1 184 ? -26.311 38.588 43.647 1.00 6.03 252 SER O CA 1
ATOM 1384 C C . SER A 1 184 ? -25.712 39.935 43.264 1.00 5.59 252 SER O C 1
ATOM 1385 O O . SER A 1 184 ? -25.745 40.904 44.038 1.00 6.86 252 SER O O 1
ATOM 1388 N N . TYR A 1 185 ? -25.130 40.005 42.067 1.00 7.70 253 TYR O N 1
ATOM 1389 C CA . TYR A 1 185 ? -24.648 41.304 41.598 1.00 8.27 253 TYR O CA 1
ATOM 1390 C C . TYR A 1 185 ? -25.760 42.251 41.316 1.00 8.59 253 TYR O C 1
ATOM 1391 O O . TYR A 1 185 ? -26.927 41.863 41.092 1.00 6.70 253 TYR O O 1
ATOM 1400 N N . THR A 1 186 ? -25.405 43.523 41.383 1.00 6.84 254 THR O N 1
ATOM 1401 C CA . THR A 1 186 ? -26.322 44.624 41.140 1.00 7.51 254 THR O CA 1
ATOM 1402 C C . THR A 1 186 ? -25.832 45.671 40.114 1.00 6.56 254 THR O C 1
ATOM 1403 O O . THR A 1 186 ? -24.738 45.580 39.552 1.00 7.00 254 THR O O 1
ATOM 1407 N N . ALA A 1 187 ? -26.681 46.660 39.858 1.00 5.88 255 ALA O N 1
ATOM 1408 C CA . ALA A 1 187 ? -26.429 47.698 38.855 1.00 7.12 255 ALA O CA 1
ATOM 1409 C C . ALA A 1 187 ? -25.213 48.599 39.141 1.00 10.72 255 ALA O C 1
ATOM 1410 O O . ALA A 1 187 ? -24.676 49.227 38.228 1.00 9.46 255 ALA O O 1
ATOM 1412 N N . THR A 1 188 ? -24.798 48.668 40.397 1.00 10.69 256 THR O N 1
ATOM 1413 C CA . THR A 1 188 ? -23.588 49.380 40.754 1.00 10.20 256 THR O CA 1
ATOM 1414 C C . THR A 1 188 ? -22.307 48.679 40.310 1.00 9.83 256 THR O C 1
ATOM 1415 O O . THR A 1 188 ? -21.268 49.300 40.274 1.00 7.13 256 THR O O 1
ATOM 1419 N N . GLN A 1 189 ? -22.374 47.373 39.997 1.00 7.63 257 GLN O N 1
ATOM 1420 C CA . GLN A 1 189 ? -21.232 46.609 39.590 1.00 7.13 257 GLN O CA 1
ATOM 1421 C C . GLN A 1 189 ? -20.978 46.746 38.075 1.00 10.30 257 GLN O C 1
ATOM 1422 O O . GLN A 1 189 ? -21.737 47.422 37.359 1.00 8.17 257 GLN O O 1
ATOM 1428 N N . LYS A 1 190 ? -19.873 46.167 37.627 1.00 11.31 258 LYS O N 1
ATOM 1429 C CA . LYS A 1 190 ? -19.367 46.306 36.276 1.00 9.10 258 LYS O CA 1
ATOM 1430 C C . LYS A 1 190 ? -19.281 44.976 35.560 1.00 8.67 258 LYS O C 1
ATOM 1431 O O . LYS A 1 190 ? -18.992 43.932 36.167 1.00 9.20 258 LYS O O 1
ATOM 1437 N N . THR A 1 191 ? -19.565 45.010 34.255 1.00 6.25 259 THR O N 1
ATOM 1438 C CA . THR A 1 191 ? -19.458 43.793 33.433 1.00 6.29 259 THR O CA 1
ATOM 1439 C C . THR A 1 191 ? -18.021 43.287 33.306 1.00 8.04 259 THR O C 1
ATOM 1440 O O . THR A 1 191 ? -17.789 42.076 33.300 1.00 7.21 259 THR O O 1
ATOM 1444 N N . VAL A 1 192 ? -17.088 44.216 33.209 1.00 6.87 260 VAL O N 1
ATOM 1445 C CA . VAL A 1 192 ? -15.645 43.946 33.113 1.00 7.93 260 VAL O CA 1
ATOM 1446 C C . VAL A 1 192 ? -14.912 44.919 34.041 1.00 8.13 260 VAL O C 1
ATOM 1447 O O . VAL A 1 192 ? -15.445 45.990 34.352 1.00 10.53 260 VAL O O 1
ATOM 1451 N N . ASP A 1 193 ? -13.663 44.608 34.396 1.00 6.43 261 ASP O N 1
ATOM 1452 C CA . ASP A 1 193 ? -12.933 45.396 35.386 1.00 5.06 261 ASP O CA 1
ATOM 1453 C C . ASP A 1 193 ? -12.932 46.880 34.973 1.00 6.78 261 ASP O C 1
ATOM 1454 O O . ASP A 1 193 ? -12.322 47.237 33.951 1.00 7.76 261 ASP O O 1
ATOM 1459 N N . GLY A 1 194 ? -13.528 47.720 35.799 1.00 6.17 262 GLY O N 1
ATOM 1460 C CA . GLY A 1 194 ? -13.551 49.162 35.582 1.00 9.05 262 GLY O CA 1
ATOM 1461 C C . GLY A 1 194 ? -13.519 49.963 36.852 1.00 8.87 262 GLY O C 1
ATOM 1462 O O . GLY A 1 194 ? -13.416 49.413 37.946 1.00 8.02 262 GLY O O 1
ATOM 1463 N N . PRO A 1 195 ? -13.622 51.303 36.713 1.00 7.13 263 PRO O N 1
ATOM 1464 C CA . PRO A 1 195 ? -13.384 52.162 37.855 1.00 11.30 263 PRO O CA 1
ATOM 1465 C C . PRO A 1 195 ? -14.499 52.196 38.867 1.00 11.72 263 PRO O C 1
ATOM 1466 O O . PRO A 1 195 ? -15.691 52.298 38.531 1.00 12.97 263 PRO O O 1
ATOM 1470 N N . SER A 1 196 ? -14.083 52.058 40.112 1.00 12.54 264 SER O N 1
ATOM 1471 C CA . SER A 1 196 ? -14.947 52.204 41.272 1.00 19.61 264 SER O CA 1
ATOM 1472 C C . SER A 1 196 ? -14.077 52.786 42.411 1.00 17.15 264 SER O C 1
ATOM 1473 O O . SER A 1 196 ? -13.716 52.086 43.365 1.00 17.26 264 SER O O 1
ATOM 1476 N N . ARG A 1 197 ? -13.715 54.067 42.294 1.00 18.42 265 ARG O N 1
ATOM 1477 C CA . ARG A 1 197 ? -12.738 54.673 43.219 1.00 19.70 265 ARG O CA 1
ATOM 1478 C C . ARG A 1 197 ? -13.140 54.630 44.704 1.00 17.23 265 ARG O C 1
ATOM 1479 O O . ARG A 1 197 ? -12.264 54.687 45.576 1.00 22.74 265 ARG O O 1
ATOM 1487 N N . LYS A 1 198 ? -14.439 54.560 44.988 1.00 18.32 266 LYS O N 1
ATOM 1488 C CA . LYS A 1 198 ? -14.935 54.544 46.371 1.00 23.40 266 LYS O CA 1
ATOM 1489 C C . LYS A 1 198 ? -14.974 53.138 46.998 1.00 24.20 266 LYS O C 1
ATOM 1490 O O . LYS A 1 198 ? -15.144 52.998 48.220 1.00 23.52 266 LYS O O 1
ATOM 1496 N N . ALA A 1 199 ? -14.870 52.110 46.153 1.00 19.57 267 ALA O N 1
ATOM 1497 C CA . ALA A 1 199 ? -14.890 50.721 46.586 1.00 16.00 267 ALA O CA 1
ATOM 1498 C C . ALA A 1 199 ? -14.239 49.868 45.497 1.00 8.02 267 ALA O C 1
ATOM 1499 O O . ALA A 1 199 ? -14.901 49.404 44.561 1.00 9.41 267 ALA O O 1
ATOM 1501 N N . TRP A 1 200 ? -12.937 49.663 45.619 1.00 9.92 268 TRP O N 1
ATOM 1502 C CA . TRP A 1 200 ? -12.170 49.162 44.488 1.00 8.99 268 TRP O CA 1
ATOM 1503 C C . TRP A 1 200 ? -12.624 47.777 44.042 1.00 10.76 268 TRP O C 1
ATOM 1504 O O . TRP A 1 200 ? -12.638 47.487 42.847 1.00 9.42 268 TRP O O 1
ATOM 1515 N N . ARG A 1 201 ? -13.018 46.923 44.994 1.00 8.92 269 ARG O N 1
ATOM 1516 C CA . ARG A 1 201 ? -13.310 45.524 44.612 1.00 8.06 269 ARG O CA 1
ATOM 1517 C C . ARG A 1 201 ? -14.592 45.499 43.809 1.00 8.07 269 ARG O C 1
ATOM 1518 O O . ARG A 1 201 ? -14.738 44.660 42.930 1.00 8.89 269 ARG O O 1
ATOM 1526 N N . ASP A 1 202 ? -15.472 46.468 44.069 1.00 10.03 270 ASP O N 1
ATOM 1527 C CA . ASP A 1 202 ? -16.760 46.592 43.342 1.00 11.58 270 ASP O CA 1
ATOM 1528 C C . ASP A 1 202 ? -16.605 46.920 41.847 1.00 8.22 270 ASP O C 1
ATOM 1529 O O . ASP A 1 202 ? -17.563 46.805 41.100 1.00 10.33 270 ASP O O 1
ATOM 1534 N N . GLY A 1 203 ? -15.428 47.357 41.426 1.00 8.07 271 GLY O N 1
ATOM 1535 C CA . GLY A 1 203 ? -15.167 47.619 40.016 1.00 10.29 271 GLY O CA 1
ATOM 1536 C C . GLY A 1 203 ? -14.813 46.387 39.229 1.00 7.46 271 GLY O C 1
ATOM 1537 O O . GLY A 1 203 ? -14.852 46.401 38.015 1.00 6.29 271 GLY O O 1
ATOM 1538 N N . ARG A 1 204 ? -14.412 45.327 39.920 1.00 8.26 272 ARG O N 1
ATOM 1539 C CA . ARG A 1 204 ? -13.963 44.107 39.262 1.00 6.43 272 ARG O CA 1
ATOM 1540 C C . ARG A 1 204 ? -15.128 43.367 38.597 1.00 8.48 272 ARG O C 1
ATOM 1541 O O . ARG A 1 204 ? -16.240 43.418 39.098 1.00 8.12 272 ARG O O 1
ATOM 1549 N N . GLY A 1 205 ? -14.866 42.695 37.472 1.00 7.42 273 GLY O N 1
ATOM 1550 C CA . GLY A 1 205 ? -15.929 42.058 36.684 1.00 10.62 273 GLY O CA 1
ATOM 1551 C C . GLY A 1 205 ? -16.872 41.234 37.552 1.00 8.05 273 GLY O C 1
ATOM 1552 O O . GLY A 1 205 ? -16.449 40.259 38.209 1.00 7.78 273 GLY O O 1
ATOM 1553 N N . ALA A 1 206 ? -18.166 41.562 37.488 1.00 8.12 274 ALA O N 1
ATOM 1554 C CA . ALA A 1 206 ? -19.179 41.034 38.390 1.00 7.61 274 ALA O CA 1
ATOM 1555 C C . ALA A 1 206 ? -19.455 39.552 38.096 1.00 6.62 274 ALA O C 1
ATOM 1556 O O . ALA A 1 206 ? -19.797 38.800 38.987 1.00 10.00 274 ALA O O 1
ATOM 1558 N N . HIS A 1 207 ? -19.330 39.175 36.828 1.00 6.78 275 HIS O N 1
ATOM 1559 C CA A HIS A 1 207 ? -19.655 37.817 36.356 0.50 8.20 275 HIS O CA 1
ATOM 1560 C CA B HIS A 1 207 ? -19.667 37.832 36.392 0.50 9.04 275 HIS O CA 1
ATOM 1561 C C . HIS A 1 207 ? -18.516 36.834 36.484 1.00 9.59 275 HIS O C 1
ATOM 1562 O O . HIS A 1 207 ? -18.735 35.617 36.345 1.00 10.24 275 HIS O O 1
ATOM 1575 N N . GLN A 1 208 ? -17.300 37.346 36.738 1.00 7.53 276 GLN O N 1
ATOM 1576 C CA . GLN A 1 208 ? -16.096 36.552 36.820 1.00 10.44 276 GLN O CA 1
ATOM 1577 C C . GLN A 1 208 ? -15.651 36.241 38.232 1.00 10.40 276 GLN O C 1
ATOM 1578 O O . GLN A 1 208 ? -14.862 35.323 38.419 1.00 9.91 276 GLN O O 1
ATOM 1584 N N . ASN A 1 209 ? -16.139 37.016 39.212 1.00 8.87 277 ASN O N 1
ATOM 1585 C CA . ASN A 1 209 ? -15.548 37.061 40.554 1.00 7.31 277 ASN O CA 1
ATOM 1586 C C . ASN A 1 209 ? -16.485 36.829 41.695 1.00 9.86 277 ASN O C 1
ATOM 1587 O O . ASN A 1 209 ? -17.668 37.161 41.607 1.00 6.47 277 ASN O O 1
ATOM 1592 N N . ILE A 1 210 ? -15.938 36.257 42.763 1.00 6.02 278 ILE O N 1
ATOM 1593 C CA . ILE A 1 210 ? -16.467 36.392 44.114 1.00 7.74 278 ILE O CA 1
ATOM 1594 C C . ILE A 1 210 ? -15.785 37.642 44.671 1.00 9.55 278 ILE O C 1
ATOM 1595 O O . ILE A 1 210 ? -14.552 37.748 44.660 1.00 9.94 278 ILE O O 1
ATOM 1600 N N . ILE A 1 211 ? -16.596 38.590 45.090 1.00 7.30 279 ILE O N 1
ATOM 1601 C CA . ILE A 1 211 ? -16.151 39.925 45.470 1.00 6.15 279 ILE O CA 1
ATOM 1602 C C . ILE A 1 211 ? -16.572 40.277 46.901 1.00 7.91 279 ILE O C 1
ATOM 1603 O O . ILE A 1 211 ? -17.733 40.494 47.179 1.00 7.36 279 ILE O O 1
ATOM 1608 N N . PRO A 1 212 ? -15.614 40.341 47.842 1.00 5.58 280 PRO O N 1
ATOM 1609 C CA . PRO A 1 212 ? -15.974 40.826 49.169 1.00 7.99 280 PRO O CA 1
ATOM 1610 C C . PRO A 1 212 ? -16.437 42.296 49.100 1.00 7.29 280 PRO O C 1
ATOM 1611 O O . PRO A 1 212 ? -15.851 43.106 48.381 1.00 9.28 280 PRO O O 1
ATOM 1615 N N . ALA A 1 213 ? -17.483 42.623 49.857 1.00 9.57 281 ALA O N 1
ATOM 1616 C CA . ALA A 1 213 ? -18.091 43.970 49.819 1.00 12.50 281 ALA O CA 1
ATOM 1617 C C . ALA A 1 213 ? -18.815 44.276 51.111 1.00 15.52 281 ALA O C 1
ATOM 1618 O O . ALA A 1 213 ? -19.029 43.405 51.976 1.00 11.43 281 ALA O O 1
ATOM 1620 N N . SER A 1 214 ? -19.223 45.534 51.215 1.00 14.82 282 SER O N 1
ATOM 1621 C CA A SER A 1 214 ? -20.052 45.980 52.325 0.50 13.43 282 SER O CA 1
ATOM 1622 C CA B SER A 1 214 ? -20.043 45.971 52.329 0.50 15.07 282 SER O CA 1
ATOM 1623 C C . SER A 1 214 ? -21.491 45.544 52.103 1.00 14.85 282 SER O C 1
ATOM 1624 O O . SER A 1 214 ? -21.894 45.254 50.958 1.00 15.89 282 SER O O 1
ATOM 1629 N N . THR A 1 215 ? -22.251 45.491 53.204 1.00 16.27 283 THR O N 1
ATOM 1630 C CA . THR A 1 215 ? -23.697 45.316 53.165 1.00 15.86 283 THR O CA 1
ATOM 1631 C C . THR A 1 215 ? -24.337 46.420 53.985 1.00 19.00 283 THR O C 1
ATOM 1632 O O . THR A 1 215 ? -23.834 46.802 55.063 1.00 18.73 283 THR O O 1
ATOM 1636 N N . GLY A 1 216 ? -25.415 46.994 53.433 1.00 17.71 284 GLY O N 1
ATOM 1637 C CA . GLY A 1 216 ? -26.203 47.993 54.143 1.00 19.57 284 GLY O CA 1
ATOM 1638 C C . GLY A 1 216 ? -26.708 47.480 55.469 1.00 16.13 284 GLY O C 1
ATOM 1639 O O . GLY A 1 216 ? -26.945 48.263 56.394 1.00 18.17 284 GLY O O 1
ATOM 1640 N N . ALA A 1 217 ? -26.834 46.157 55.595 1.00 14.85 285 ALA O N 1
ATOM 1641 C CA . ALA A 1 217 ? -27.340 45.564 56.825 1.00 13.98 285 ALA O CA 1
ATOM 1642 C C . ALA A 1 217 ? -26.379 45.708 57.977 1.00 16.75 285 ALA O C 1
ATOM 1643 O O . ALA A 1 217 ? -26.817 45.612 59.113 1.00 16.25 285 ALA O O 1
ATOM 1645 N N . ALA A 1 218 ? -25.083 45.950 57.707 1.00 19.55 286 ALA O N 1
ATOM 1646 C CA . ALA A 1 218 ? -24.094 45.938 58.813 1.00 22.53 286 ALA O CA 1
ATOM 1647 C C . ALA A 1 218 ? -24.435 47.064 59.786 1.00 26.54 286 ALA O C 1
ATOM 1648 O O . ALA A 1 218 ? -24.489 46.858 61.012 1.00 32.88 286 ALA O O 1
ATOM 1650 N N . LYS A 1 219 ? -24.713 48.229 59.213 1.00 23.50 287 LYS O N 1
ATOM 1651 C CA . LYS A 1 219 ? -25.067 49.414 60.007 1.00 28.28 287 LYS O CA 1
ATOM 1652 C C . LYS A 1 219 ? -26.567 49.488 60.300 1.00 27.72 287 LYS O C 1
ATOM 1653 O O . LYS A 1 219 ? -26.956 49.861 61.410 1.00 30.84 287 LYS O O 1
ATOM 1659 N N . ALA A 1 220 ? -27.410 49.108 59.332 1.00 21.01 288 ALA O N 1
ATOM 1660 C CA . ALA A 1 220 ? -28.853 49.324 59.485 1.00 17.18 288 ALA O CA 1
ATOM 1661 C C . ALA A 1 220 ? -29.537 48.414 60.499 1.00 20.59 288 ALA O C 1
ATOM 1662 O O . ALA A 1 220 ? -30.531 48.806 61.119 1.00 15.88 288 ALA O O 1
ATOM 1664 N N . VAL A 1 221 ? -29.048 47.190 60.658 1.00 21.39 289 VAL O N 1
ATOM 1665 C CA . VAL A 1 221 ? -29.758 46.233 61.483 1.00 18.16 289 VAL O CA 1
ATOM 1666 C C . VAL A 1 221 ? -29.882 46.666 62.956 1.00 20.43 289 VAL O C 1
ATOM 1667 O O . VAL A 1 221 ? -30.942 46.499 63.585 1.00 18.67 289 VAL O O 1
ATOM 1671 N N . THR A 1 222 ? -28.828 47.263 63.495 1.00 21.25 290 THR O N 1
ATOM 1672 C CA . THR A 1 222 ? -28.873 47.761 64.877 1.00 21.08 290 THR O CA 1
ATOM 1673 C C . THR A 1 222 ? -29.494 49.173 65.005 1.00 19.06 290 THR O C 1
ATOM 1674 O O . THR A 1 222 ? -29.616 49.709 66.105 1.00 17.49 290 THR O O 1
ATOM 1678 N N . LYS A 1 223 ? -29.875 49.798 63.899 1.00 18.33 291 LYS O N 1
ATOM 1679 C CA . LYS A 1 223 ? -30.728 50.987 63.990 1.00 17.01 291 LYS O CA 1
ATOM 1680 C C . LYS A 1 223 ? -32.188 50.533 64.154 1.00 18.14 291 LYS O C 1
ATOM 1681 O O . LYS A 1 223 ? -32.953 51.105 64.951 1.00 15.80 291 LYS O O 1
ATOM 1687 N N . VAL A 1 224 ? -32.585 49.503 63.401 1.00 16.86 292 VAL O N 1
ATOM 1688 C CA . VAL A 1 224 ? -33.965 49.011 63.488 1.00 17.13 292 VAL O CA 1
ATOM 1689 C C . VAL A 1 224 ? -34.212 48.094 64.695 1.00 17.84 292 VAL O C 1
ATOM 1690 O O . VAL A 1 224 ? -35.356 47.961 65.144 1.00 16.17 292 VAL O O 1
ATOM 1694 N N . ILE A 1 225 ? -33.153 47.467 65.205 1.00 17.30 293 ILE O N 1
ATOM 1695 C CA . ILE A 1 225 ? -33.202 46.673 66.438 1.00 14.47 293 ILE O CA 1
ATOM 1696 C C . ILE A 1 225 ? -32.107 47.220 67.349 1.00 18.11 293 ILE O C 1
ATOM 1697 O O . ILE A 1 225 ? -30.988 46.678 67.390 1.00 15.60 293 ILE O O 1
ATOM 1702 N N . PRO A 1 226 ? -32.411 48.332 68.050 1.00 20.51 294 PRO O N 1
ATOM 1703 C CA . PRO A 1 226 ? -31.424 49.015 68.869 1.00 23.82 294 PRO O CA 1
ATOM 1704 C C . PRO A 1 226 ? -30.834 48.135 69.970 1.00 24.47 294 PRO O C 1
ATOM 1705 O O . PRO A 1 226 ? -29.658 48.306 70.297 1.00 19.14 294 PRO O O 1
ATOM 1709 N N . GLU A 1 227 ? -31.634 47.213 70.516 1.00 25.80 295 GLU O N 1
ATOM 1710 C CA . GLU A 1 227 ? -31.145 46.242 71.514 1.00 27.34 295 GLU O CA 1
ATOM 1711 C C . GLU A 1 227 ? -29.964 45.372 71.036 1.00 24.43 295 GLU O C 1
ATOM 1712 O O . GLU A 1 227 ? -29.282 44.760 71.866 1.00 25.86 295 GLU O O 1
ATOM 1718 N N . LEU A 1 228 ? -29.729 45.302 69.723 1.00 19.79 296 LEU O N 1
ATOM 1719 C CA . LEU A 1 228 ? -28.593 44.562 69.194 1.00 18.44 296 LEU O CA 1
ATOM 1720 C C . LEU A 1 228 ? -27.377 45.438 68.919 1.00 17.14 296 LEU O C 1
ATOM 1721 O O . LEU A 1 228 ? -26.353 44.948 68.422 1.00 18.00 296 LEU O O 1
ATOM 1726 N N . LYS A 1 229 ? -27.462 46.736 69.226 1.00 19.88 297 LYS O N 1
ATOM 1727 C CA . LYS A 1 229 ? -26.325 47.601 68.971 1.00 21.17 297 LYS O CA 1
ATOM 1728 C C . LYS A 1 229 ? -25.083 47.041 69.654 1.00 17.78 297 LYS O C 1
ATOM 1729 O O . LYS A 1 229 ? -25.122 46.665 70.837 1.00 17.64 297 LYS O O 1
ATOM 1735 N N . GLY A 1 230 ? -23.998 46.991 68.892 1.00 20.61 298 GLY O N 1
ATOM 1736 C CA . GLY A 1 230 ? -22.732 46.420 69.361 1.00 22.33 298 GLY O CA 1
ATOM 1737 C C . GLY A 1 230 ? -22.660 44.891 69.372 1.00 23.02 298 GLY O C 1
ATOM 1738 O O . GLY A 1 230 ? -21.594 44.336 69.671 1.00 26.06 298 GLY O O 1
ATOM 1739 N N . LYS A 1 231 ? -23.770 44.207 69.069 1.00 16.22 299 LYS O N 1
ATOM 1740 C CA . LYS A 1 231 ? -23.829 42.732 69.128 1.00 12.69 299 LYS O CA 1
ATOM 1741 C C . LYS A 1 231 ? -23.896 42.067 67.748 1.00 13.77 299 LYS O C 1
ATOM 1742 O O . LYS A 1 231 ? -23.808 40.837 67.672 1.00 14.31 299 LYS O O 1
ATOM 1748 N N . LEU A 1 232 ? -24.035 42.848 66.678 1.00 12.51 300 LEU O N 1
ATOM 1749 C CA . LEU A 1 232 ? -24.202 42.284 65.321 1.00 12.76 300 LEU O CA 1
ATOM 1750 C C . LEU A 1 232 ? -23.636 43.211 64.244 1.00 18.30 300 LEU O C 1
ATOM 1751 O O . LEU A 1 232 ? -23.844 44.441 64.273 1.00 17.11 300 LEU O O 1
ATOM 1756 N N . THR A 1 233 ? -22.814 42.638 63.357 1.00 14.10 301 THR O N 1
ATOM 1757 C CA . THR A 1 233 ? -22.433 43.315 62.117 1.00 13.26 301 THR O CA 1
ATOM 1758 C C . THR A 1 233 ? -22.130 42.240 61.070 1.00 14.20 301 THR O C 1
ATOM 1759 O O . THR A 1 233 ? -22.335 41.053 61.326 1.00 11.10 301 THR O O 1
ATOM 1763 N N . GLY A 1 234 ? -21.633 42.636 59.907 1.00 13.96 302 GLY O N 1
ATOM 1764 C CA . GLY A 1 234 ? -21.323 41.629 58.891 1.00 15.59 302 GLY O CA 1
ATOM 1765 C C . GLY A 1 234 ? -20.837 42.228 57.589 1.00 16.51 302 GLY O C 1
ATOM 1766 O O . GLY A 1 234 ? -20.542 43.412 57.518 1.00 12.74 302 GLY O O 1
ATOM 1767 N N . MET A 1 235 ? -20.780 41.391 56.566 1.00 12.17 303 MET O N 1
ATOM 1768 C CA A MET A 1 235 ? -20.201 41.753 55.268 0.50 12.85 303 MET O CA 1
ATOM 1769 C CA B MET A 1 235 ? -20.221 41.774 55.264 0.50 12.20 303 MET O CA 1
ATOM 1770 C C . MET A 1 235 ? -20.911 40.955 54.173 1.00 12.15 303 MET O C 1
ATOM 1771 O O . MET A 1 235 ? -21.760 40.131 54.464 1.00 13.41 303 MET O O 1
ATOM 1780 N N . ALA A 1 236 ? -20.541 41.196 52.923 1.00 9.79 304 ALA O N 1
ATOM 1781 C CA . ALA A 1 236 ? -21.137 40.558 51.761 1.00 10.13 304 ALA O CA 1
ATOM 1782 C C . ALA A 1 236 ? -20.059 39.917 50.895 1.00 8.08 304 ALA O C 1
ATOM 1783 O O . ALA A 1 236 ? -18.875 40.317 50.947 1.00 10.82 304 ALA O O 1
ATOM 1785 N N . PHE A 1 237 ? -20.455 38.897 50.141 1.00 7.64 305 PHE O N 1
ATOM 1786 C CA . PHE A 1 237 ? -19.678 38.486 48.962 1.00 7.64 305 PHE O CA 1
ATOM 1787 C C . PHE A 1 237 ? -20.654 38.607 47.810 1.00 10.52 305 PHE O C 1
ATOM 1788 O O . PHE A 1 237 ? -21.671 37.911 47.788 1.00 10.38 305 PHE O O 1
ATOM 1796 N N . ARG A 1 238 ? -20.325 39.443 46.828 1.00 7.67 306 ARG O N 1
ATOM 1797 C CA . ARG A 1 238 ? -21.083 39.526 45.603 1.00 7.63 306 ARG O CA 1
ATOM 1798 C C . ARG A 1 238 ? -20.591 38.415 44.668 1.00 8.34 306 ARG O C 1
ATOM 1799 O O . ARG A 1 238 ? -19.368 38.216 44.505 1.00 9.09 306 ARG O O 1
ATOM 1807 N N . VAL A 1 239 ? -21.536 37.661 44.118 1.00 9.01 307 VAL O N 1
ATOM 1808 C CA . VAL A 1 239 ? -21.203 36.507 43.283 1.00 7.86 307 VAL O CA 1
ATOM 1809 C C . VAL A 1 239 ? -21.973 36.555 41.949 1.00 8.25 307 VAL O C 1
ATOM 1810 O O . VAL A 1 239 ? -22.913 37.347 41.817 1.00 9.54 307 VAL O O 1
ATOM 1814 N N . PRO A 1 240 ? -21.616 35.660 40.988 1.00 7.70 308 PRO O N 1
ATOM 1815 C CA . PRO A 1 240 ? -22.173 35.757 39.662 1.00 8.61 308 PRO O CA 1
ATOM 1816 C C . PRO A 1 240 ? -23.574 35.210 39.447 1.00 7.99 308 PRO O C 1
ATOM 1817 O O . PRO A 1 240 ? -23.789 34.368 38.562 1.00 11.04 308 PRO O O 1
ATOM 1821 N N . THR A 1 241 ? -24.514 35.694 40.238 1.00 7.92 309 THR O N 1
ATOM 1822 C CA . THR A 1 241 ? -25.956 35.479 39.959 1.00 7.48 309 THR O CA 1
ATOM 1823 C C . THR A 1 241 ? -26.658 36.825 39.826 1.00 8.93 309 THR O C 1
ATOM 1824 O O . THR A 1 241 ? -26.260 37.822 40.476 1.00 7.61 309 THR O O 1
ATOM 1828 N N . PRO A 1 242 ? -27.727 36.895 38.995 1.00 8.84 310 PRO O N 1
ATOM 1829 C CA . PRO A 1 242 ? -28.352 38.190 38.697 1.00 7.37 310 PRO O CA 1
ATOM 1830 C C . PRO A 1 242 ? -29.435 38.675 39.694 1.00 7.28 310 PRO O C 1
ATOM 1831 O O . PRO A 1 242 ? -29.816 39.861 39.662 1.00 7.45 310 PRO O O 1
ATOM 1835 N N . ASP A 1 243 ? -29.899 37.773 40.530 1.00 6.48 311 ASP O N 1
ATOM 1836 C CA . ASP A 1 243 ? -30.873 38.032 41.612 1.00 3.86 311 ASP O CA 1
ATOM 1837 C C . ASP A 1 243 ? -30.981 36.856 42.536 1.00 6.72 311 ASP O C 1
ATOM 1838 O O . ASP A 1 243 ? -30.750 35.696 42.110 1.00 8.02 311 ASP O O 1
ATOM 1843 N N . VAL A 1 244 ? -31.420 37.182 43.776 1.00 7.19 312 VAL O N 1
ATOM 1844 C CA . VAL A 1 244 ? -31.619 36.317 44.934 1.00 5.00 312 VAL O CA 1
ATOM 1845 C C . VAL A 1 244 ? -30.295 36.247 45.700 1.00 5.41 312 VAL O C 1
ATOM 1846 O O . VAL A 1 244 ? -29.185 36.080 45.113 1.00 8.24 312 VAL O O 1
ATOM 1850 N N . SER A 1 245 ? -30.425 36.368 47.010 1.00 6.67 313 SER O N 1
ATOM 1851 C CA . SER A 1 245 ? -29.270 36.405 47.905 1.00 7.07 313 SER O CA 1
ATOM 1852 C C . SER A 1 245 ? -29.618 35.578 49.168 1.00 8.59 313 SER O C 1
ATOM 1853 O O . SER A 1 245 ? -30.782 35.165 49.340 1.00 9.17 313 SER O O 1
ATOM 1856 N N . VAL A 1 246 ? -28.619 35.317 50.010 1.00 7.80 314 VAL O N 1
ATOM 1857 C CA . VAL A 1 246 ? -28.782 34.508 51.193 1.00 8.49 314 VAL O CA 1
ATOM 1858 C C . VAL A 1 246 ? -27.926 34.993 52.352 1.00 10.45 314 VAL O C 1
ATOM 1859 O O . VAL A 1 246 ? -26.736 35.278 52.194 1.00 12.04 314 VAL O O 1
ATOM 1863 N N . VAL A 1 247 ? -28.570 35.126 53.501 1.00 9.32 315 VAL O N 1
ATOM 1864 C CA . VAL A 1 247 ? -27.931 35.504 54.759 1.00 10.48 315 VAL O CA 1
ATOM 1865 C C . VAL A 1 247 ? -27.494 34.246 55.516 1.00 11.47 315 VAL O C 1
ATOM 1866 O O . VAL A 1 247 ? -28.202 33.254 55.576 1.00 10.33 315 VAL O O 1
ATOM 1870 N N . ASP A 1 248 ? -26.277 34.309 56.045 1.00 9.45 316 ASP O N 1
ATOM 1871 C CA . ASP A 1 248 ? -25.619 33.291 56.844 1.00 11.52 316 ASP O CA 1
ATOM 1872 C C . ASP A 1 248 ? -25.244 34.024 58.158 1.00 13.88 316 ASP O C 1
ATOM 1873 O O . ASP A 1 248 ? -24.272 34.782 58.225 1.00 13.26 316 ASP O O 1
ATOM 1878 N N . LEU A 1 249 ? -26.029 33.790 59.198 1.00 11.59 317 LEU O N 1
ATOM 1879 C CA . LEU A 1 249 ? -25.920 34.462 60.499 1.00 13.16 317 LEU O CA 1
ATOM 1880 C C . LEU A 1 249 ? -25.353 33.461 61.505 1.00 12.80 317 LEU O C 1
ATOM 1881 O O . LEU A 1 249 ? -25.959 32.419 61.744 1.00 14.08 317 LEU O O 1
ATOM 1886 N N . THR A 1 250 ? -24.181 33.774 62.041 1.00 11.79 318 THR O N 1
ATOM 1887 C CA . THR A 1 250 ? -23.484 32.940 63.025 1.00 10.79 318 THR O CA 1
ATOM 1888 C C . THR A 1 250 ? -23.618 33.690 64.365 1.00 11.88 318 THR O C 1
ATOM 1889 O O . THR A 1 250 ? -23.107 34.824 64.525 1.00 12.30 318 THR O O 1
ATOM 1893 N N . CYS A 1 251 ? -24.331 33.075 65.298 1.00 11.36 319 CYS O N 1
ATOM 1894 C CA A CYS A 1 251 ? -24.532 33.721 66.582 0.50 10.79 319 CYS O CA 1
ATOM 1895 C CA B CYS A 1 251 ? -24.685 33.684 66.579 0.50 10.57 319 CYS O CA 1
ATOM 1896 C C . CYS A 1 251 ? -24.327 32.820 67.773 1.00 10.62 319 CYS O C 1
ATOM 1897 O O . CYS A 1 251 ? -24.528 31.607 67.731 1.00 9.20 319 CYS O O 1
ATOM 1902 N N . ARG A 1 252 ? -23.886 33.473 68.840 1.00 12.44 320 ARG O N 1
ATOM 1903 C CA . ARG A 1 252 ? -23.798 32.893 70.146 1.00 12.32 320 ARG O CA 1
ATOM 1904 C C . ARG A 1 252 ? -25.053 33.329 70.901 1.00 10.61 320 ARG O C 1
ATOM 1905 O O . ARG A 1 252 ? -25.410 34.516 70.942 1.00 10.74 320 ARG O O 1
ATOM 1913 N N . LEU A 1 253 ? -25.723 32.356 71.487 1.00 11.94 321 LEU O N 1
ATOM 1914 C CA . LEU A 1 253 ? -27.022 32.580 72.111 1.00 11.14 321 LEU O CA 1
ATOM 1915 C C . LEU A 1 253 ? -26.926 32.391 73.618 1.00 13.43 321 LEU O C 1
ATOM 1916 O O . LEU A 1 253 ? -26.173 31.557 74.112 1.00 13.86 321 LEU O O 1
ATOM 1921 N N . ALA A 1 254 ? -27.740 33.159 74.327 1.00 14.18 322 ALA O N 1
ATOM 1922 C CA . ALA A 1 254 ? -27.723 33.178 75.794 1.00 16.59 322 ALA O CA 1
ATOM 1923 C C . ALA A 1 254 ? -28.431 31.953 76.368 1.00 20.06 322 ALA O C 1
ATOM 1924 O O . ALA A 1 254 ? -27.848 31.206 77.173 1.00 23.27 322 ALA O O 1
ATOM 1926 N N . GLN A 1 255 ? -29.679 31.734 75.948 1.00 15.48 323 GLN O N 1
ATOM 1927 C CA . GLN A 1 255 ? -30.450 30.584 76.385 1.00 16.25 323 GLN O CA 1
ATOM 1928 C C . GLN A 1 255 ? -30.150 29.378 75.498 1.00 15.47 323 GLN O C 1
ATOM 1929 O O . GLN A 1 255 ? -29.849 29.541 74.303 1.00 14.83 323 GLN O O 1
ATOM 1935 N N . PRO A 1 256 ? -30.253 28.156 76.054 1.00 18.67 324 PRO O N 1
ATOM 1936 C CA . PRO A 1 256 ? -30.098 26.964 75.217 1.00 19.04 324 PRO O CA 1
ATOM 1937 C C . PRO A 1 256 ? -31.012 26.993 74.010 1.00 17.48 324 PRO O C 1
ATOM 1938 O O . PRO A 1 256 ? -32.228 27.247 74.153 1.00 17.84 324 PRO O O 1
ATOM 1942 N N . ALA A 1 257 ? -30.438 26.733 72.838 1.00 16.64 325 ALA O N 1
ATOM 1943 C CA . ALA A 1 257 ? -31.163 26.797 71.584 1.00 17.09 325 ALA O CA 1
ATOM 1944 C C . ALA A 1 257 ? -30.905 25.553 70.745 1.00 17.32 325 ALA O C 1
ATOM 1945 O O . ALA A 1 257 ? -30.277 25.628 69.686 1.00 18.15 325 ALA O O 1
ATOM 1947 N N . PRO A 1 258 ? -31.357 24.388 71.226 1.00 16.71 326 PRO O N 1
ATOM 1948 C CA . PRO A 1 258 ? -31.274 23.226 70.351 1.00 18.65 326 PRO O CA 1
ATOM 1949 C C . PRO A 1 258 ? -31.994 23.496 69.039 1.00 19.27 326 PRO O C 1
ATOM 1950 O O . PRO A 1 258 ? -32.966 24.241 68.990 1.00 15.52 326 PRO O O 1
ATOM 1954 N N . TYR A 1 259 ? -31.548 22.860 67.976 1.00 19.52 327 TYR O N 1
ATOM 1955 C CA . TYR A 1 259 ? -32.023 23.280 66.663 1.00 18.94 327 TYR O CA 1
ATOM 1956 C C . TYR A 1 259 ? -33.538 23.057 66.480 1.00 17.00 327 TYR O C 1
ATOM 1957 O O . TYR A 1 259 ? -34.195 23.849 65.823 1.00 16.42 327 TYR O O 1
ATOM 1966 N N . SER A 1 260 ? -34.110 22.021 67.094 1.00 18.84 328 SER O N 1
ATOM 1967 C CA . SER A 1 260 ? -35.577 21.825 67.103 1.00 18.15 328 SER O CA 1
ATOM 1968 C C . SER A 1 260 ? -36.328 23.035 67.664 1.00 14.60 328 SER O C 1
ATOM 1969 O O . SER A 1 260 ? -37.379 23.417 67.165 1.00 15.56 328 SER O O 1
ATOM 1972 N N . ALA A 1 261 ? -35.798 23.620 68.728 1.00 15.40 329 ALA O N 1
ATOM 1973 C CA . ALA A 1 261 ? -36.408 24.822 69.314 1.00 12.83 329 ALA O CA 1
ATOM 1974 C C . ALA A 1 261 ? -36.256 26.034 68.412 1.00 11.46 329 ALA O C 1
ATOM 1975 O O . ALA A 1 261 ? -37.140 26.871 68.328 1.00 11.37 329 ALA O O 1
ATOM 1977 N N . ILE A 1 262 ? -35.122 26.141 67.728 1.00 10.05 330 ILE O N 1
ATOM 1978 C CA . ILE A 1 262 ? -34.930 27.219 66.735 1.00 10.93 330 ILE O CA 1
ATOM 1979 C C . ILE A 1 262 ? -35.986 27.096 65.633 1.00 11.10 330 ILE O C 1
ATOM 1980 O O . ILE A 1 262 ? -36.644 28.065 65.274 1.00 10.83 330 ILE O O 1
ATOM 1985 N N . LYS A 1 263 ? -36.162 25.895 65.094 1.00 12.33 331 LYS O N 1
ATOM 1986 C CA . LYS A 1 263 ? -37.188 25.685 64.074 1.00 13.57 331 LYS O CA 1
ATOM 1987 C C . LYS A 1 263 ? -38.587 26.026 64.578 1.00 13.34 331 LYS O C 1
ATOM 1988 O O . LYS A 1 263 ? -39.358 26.666 63.875 1.00 13.32 331 LYS O O 1
ATOM 1994 N N . GLU A 1 264 ? -38.923 25.640 65.806 1.00 11.46 332 GLU O N 1
ATOM 1995 C CA A GLU A 1 264 ? -40.266 25.926 66.289 0.50 11.49 332 GLU O CA 1
ATOM 1996 C CA B GLU A 1 264 ? -40.235 25.923 66.389 0.50 11.68 332 GLU O CA 1
ATOM 1997 C C . GLU A 1 264 ? -40.471 27.442 66.484 1.00 11.28 332 GLU O C 1
ATOM 1998 O O . GLU A 1 264 ? -41.555 27.940 66.238 1.00 11.19 332 GLU O O 1
ATOM 2009 N N . ALA A 1 265 ? -39.433 28.155 66.889 1.00 9.47 333 ALA O N 1
ATOM 2010 C CA . ALA A 1 265 ? -39.516 29.608 67.069 1.00 8.29 333 ALA O CA 1
ATOM 2011 C C . ALA A 1 265 ? -39.742 30.334 65.744 1.00 9.54 333 ALA O C 1
ATOM 2012 O O . ALA A 1 265 ? -40.539 31.281 65.660 1.00 8.89 333 ALA O O 1
ATOM 2014 N N . VAL A 1 266 ? -39.006 29.931 64.703 1.00 9.69 334 VAL O N 1
ATOM 2015 C CA . VAL A 1 266 ? -39.170 30.535 63.380 1.00 9.02 334 VAL O CA 1
ATOM 2016 C C . VAL A 1 266 ? -40.539 30.248 62.777 1.00 7.84 334 VAL O C 1
ATOM 2017 O O . VAL A 1 266 ? -41.211 31.148 62.289 1.00 9.92 334 VAL O O 1
ATOM 2021 N N . LYS A 1 267 ? -40.951 28.992 62.832 1.00 10.09 335 LYS O N 1
ATOM 2022 C CA . LYS A 1 267 ? -42.297 28.604 62.394 1.00 13.45 335 LYS O CA 1
ATOM 2023 C C . LYS A 1 267 ? -43.367 29.417 63.041 1.00 11.85 335 LYS O C 1
ATOM 2024 O O . LYS A 1 267 ? -44.271 29.899 62.363 1.00 14.63 335 LYS O O 1
ATOM 2030 N N . ALA A 1 268 ? -43.304 29.564 64.377 1.00 11.79 336 ALA O N 1
ATOM 2031 C CA . ALA A 1 268 ? -44.301 30.336 65.073 1.00 12.91 336 ALA O CA 1
ATOM 2032 C C . ALA A 1 268 ? -44.365 31.770 64.564 1.00 12.29 336 ALA O C 1
ATOM 2033 O O . ALA A 1 268 ? -45.466 32.354 64.418 1.00 9.83 336 ALA O O 1
ATOM 2035 N N . ALA A 1 269 ? -43.198 32.360 64.319 1.00 9.94 337 ALA O N 1
ATOM 2036 C CA . ALA A 1 269 ? -43.174 33.746 63.836 1.00 11.45 337 ALA O CA 1
ATOM 2037 C C . ALA A 1 269 ? -43.761 33.830 62.419 1.00 10.36 337 ALA O C 1
ATOM 2038 O O . ALA A 1 269 ? -44.534 34.738 62.100 1.00 13.91 337 ALA O O 1
ATOM 2040 N N . ALA A 1 270 ? -43.359 32.885 61.567 1.00 12.22 338 ALA O N 1
ATOM 2041 C CA . ALA A 1 270 ? -43.785 32.848 60.158 1.00 11.04 338 ALA O CA 1
ATOM 2042 C C . ALA A 1 270 ? -45.292 32.636 60.034 1.00 11.65 338 ALA O C 1
ATOM 2043 O O . ALA A 1 270 ? -45.931 33.196 59.134 1.00 13.46 338 ALA O O 1
ATOM 2045 N N . LYS A 1 271 ? -45.864 31.850 60.935 1.00 10.81 339 LYS O N 1
ATOM 2046 C CA . LYS A 1 271 ? -47.313 31.546 60.858 1.00 11.61 339 LYS O CA 1
ATOM 2047 C C . LYS A 1 271 ? -48.127 32.631 61.512 1.00 14.14 339 LYS O C 1
ATOM 2048 O O . LYS A 1 271 ? -49.330 32.753 61.254 1.00 13.89 339 LYS O O 1
ATOM 2054 N N . GLY A 1 272 ? -47.464 33.438 62.340 1.00 11.63 340 GLY O N 1
ATOM 2055 C CA . GLY A 1 272 ? -48.127 34.408 63.168 1.00 13.12 340 GLY O CA 1
ATOM 2056 C C . GLY A 1 272 ? -47.763 35.831 62.819 1.00 9.28 340 GLY O C 1
ATOM 2057 O O . GLY A 1 272 ? -48.114 36.326 61.745 1.00 15.53 340 GLY O O 1
ATOM 2058 N N . PRO A 1 273 ? -47.083 36.511 63.740 1.00 12.41 341 PRO O N 1
ATOM 2059 C CA . PRO A 1 273 ? -46.913 37.958 63.610 1.00 16.24 341 PRO O CA 1
ATOM 2060 C C . PRO A 1 273 ? -46.100 38.401 62.376 1.00 20.34 341 PRO O C 1
ATOM 2061 O O . PRO A 1 273 ? -46.300 39.527 61.894 1.00 19.37 341 PRO O O 1
ATOM 2065 N N . MET A 1 274 ? -45.244 37.515 61.851 1.00 15.79 342 MET O N 1
ATOM 2066 C CA . MET A 1 274 ? -44.415 37.835 60.689 1.00 12.26 342 MET O CA 1
ATOM 2067 C C . MET A 1 274 ? -44.873 37.163 59.401 1.00 14.65 342 MET O C 1
ATOM 2068 O O . MET A 1 274 ? -44.097 37.037 58.441 1.00 15.32 342 MET O O 1
ATOM 2073 N N . ALA A 1 275 ? -46.139 36.736 59.371 1.00 13.86 343 ALA O N 1
ATOM 2074 C CA . ALA A 1 275 ? -46.730 36.143 58.185 1.00 14.13 343 ALA O CA 1
ATOM 2075 C C . ALA A 1 275 ? -46.587 37.141 57.033 1.00 13.43 343 ALA O C 1
ATOM 2076 O O . ALA A 1 275 ? -46.895 38.337 57.196 1.00 14.04 343 ALA O O 1
ATOM 2078 N N . GLY A 1 276 ? -46.140 36.645 55.883 1.00 13.99 344 GLY O N 1
ATOM 2079 C CA . GLY A 1 276 ? -45.861 37.475 54.694 1.00 16.07 344 GLY O CA 1
ATOM 2080 C C . GLY A 1 276 ? -44.502 38.149 54.668 1.00 16.38 344 GLY O C 1
ATOM 2081 O O . GLY A 1 276 ? -44.079 38.640 53.622 1.00 17.13 344 GLY O O 1
ATOM 2082 N N . ILE A 1 277 ? -43.829 38.179 55.816 1.00 14.51 345 ILE O N 1
ATOM 2083 C CA . ILE A 1 277 ? -42.520 38.789 55.971 1.00 13.92 345 ILE O CA 1
ATOM 2084 C C . ILE A 1 277 ? -41.466 37.695 56.081 1.00 14.86 345 ILE O C 1
ATOM 2085 O O . ILE A 1 277 ? -40.512 37.636 55.273 1.00 11.67 345 ILE O O 1
ATOM 2090 N N . LEU A 1 278 ? -41.620 36.834 57.078 1.00 13.99 346 LEU O N 1
ATOM 2091 C CA . LEU A 1 278 ? -40.681 35.733 57.317 1.00 12.78 346 LEU O CA 1
ATOM 2092 C C . LEU A 1 278 ? -41.379 34.424 56.987 1.00 13.31 346 LEU O C 1
ATOM 2093 O O . LEU A 1 278 ? -42.492 34.163 57.457 1.00 13.74 346 LEU O O 1
ATOM 2098 N N . ALA A 1 279 ? -40.758 33.620 56.139 1.00 9.98 347 ALA O N 1
ATOM 2099 C CA . ALA A 1 279 ? -41.259 32.275 55.820 1.00 10.35 347 ALA O CA 1
ATOM 2100 C C . ALA A 1 279 ? -40.280 31.233 56.314 1.00 8.82 347 ALA O C 1
ATOM 2101 O O . ALA A 1 279 ? -39.171 31.550 56.729 1.00 11.62 347 ALA O O 1
ATOM 2103 N N . TYR A 1 280 ? -40.678 29.966 56.202 1.00 11.38 348 TYR O N 1
ATOM 2104 C CA . TYR A 1 280 ? -39.955 28.850 56.766 1.00 11.17 348 TYR O CA 1
ATOM 2105 C C . TYR A 1 280 ? -40.077 27.730 55.754 1.00 10.86 348 TYR O C 1
ATOM 2106 O O . TYR A 1 280 ? -41.184 27.451 55.296 1.00 12.02 348 TYR O O 1
ATOM 2115 N N . THR A 1 281 ? -38.954 27.134 55.359 1.00 9.52 349 THR O N 1
ATOM 2116 C CA . THR A 1 281 ? -38.971 25.944 54.517 1.00 12.55 349 THR O CA 1
ATOM 2117 C C . THR A 1 281 ? -38.080 24.868 55.059 1.00 9.95 349 THR O C 1
ATOM 2118 O O . THR A 1 281 ? -37.090 25.138 55.746 1.00 12.02 349 THR O O 1
ATOM 2122 N N . GLU A 1 282 ? -38.441 23.626 54.739 1.00 11.59 350 GLU O N 1
ATOM 2123 C CA . GLU A 1 282 ? -37.572 22.476 54.954 1.00 13.24 350 GLU O CA 1
ATOM 2124 C C . GLU A 1 282 ? -37.216 21.790 53.626 1.00 16.44 350 GLU O C 1
ATOM 2125 O O . GLU A 1 282 ? -36.689 20.678 53.643 1.00 12.91 350 GLU O O 1
ATOM 2131 N N . ASP A 1 283 ? -37.509 22.443 52.496 1.00 12.20 351 ASP O N 1
ATOM 2132 C CA . ASP A 1 283 ? -37.187 21.871 51.191 1.00 12.22 351 ASP O CA 1
ATOM 2133 C C . ASP A 1 283 ? -35.723 22.105 50.806 1.00 12.37 351 ASP O C 1
ATOM 2134 O O . ASP A 1 283 ? -35.043 22.949 51.374 1.00 11.32 351 ASP O O 1
ATOM 2139 N N . GLU A 1 284 ? -35.259 21.301 49.855 1.00 9.64 352 GLU O N 1
ATOM 2140 C CA . GLU A 1 284 ? -33.860 21.327 49.402 1.00 7.82 352 GLU O CA 1
ATOM 2141 C C . GLU A 1 284 ? -33.660 22.457 48.368 1.00 8.11 352 GLU O C 1
ATOM 2142 O O . GLU A 1 284 ? -33.300 22.237 47.205 1.00 10.45 352 GLU O O 1
ATOM 2148 N N . VAL A 1 285 ? -33.805 23.676 48.859 1.00 9.28 353 VAL O N 1
ATOM 2149 C CA . VAL A 1 285 ? -33.886 24.862 47.993 1.00 9.35 353 VAL O CA 1
ATOM 2150 C C . VAL A 1 285 ? -32.505 25.391 47.521 1.00 10.16 353 VAL O C 1
ATOM 2151 O O . VAL A 1 285 ? -31.483 25.220 48.184 1.00 10.54 353 VAL O O 1
ATOM 2155 N N . VAL A 1 286 ? -32.529 26.093 46.379 1.00 9.05 354 VAL O N 1
ATOM 2156 C CA . VAL A 1 286 ? -31.380 26.826 45.887 1.00 9.49 354 VAL O CA 1
ATOM 2157 C C . VAL A 1 286 ? -31.893 28.212 45.454 1.00 7.68 354 VAL O C 1
ATOM 2158 O O . VAL A 1 286 ? -33.116 28.459 45.430 1.00 9.33 354 VAL O O 1
ATOM 2162 N N . SER A 1 287 ? -30.981 29.090 45.066 1.00 7.55 355 SER O N 1
ATOM 2163 C CA . SER A 1 287 ? -31.312 30.533 44.888 1.00 7.85 355 SER O CA 1
ATOM 2164 C C . SER A 1 287 ? -32.467 30.765 43.901 1.00 8.64 355 SER O C 1
ATOM 2165 O O . SER A 1 287 ? -33.423 31.464 44.207 1.00 9.84 355 SER O O 1
ATOM 2168 N N . THR A 1 288 ? -32.466 30.062 42.760 1.00 5.93 356 THR O N 1
ATOM 2169 C CA . THR A 1 288 ? -33.501 30.322 41.727 1.00 7.18 356 THR O CA 1
ATOM 2170 C C . THR A 1 288 ? -34.887 30.015 42.230 1.00 8.54 356 THR O C 1
ATOM 2171 O O . THR A 1 288 ? -35.868 30.470 41.652 1.00 9.58 356 THR O O 1
ATOM 2175 N N . ASP A 1 289 ? -34.978 29.180 43.247 1.00 7.66 357 ASP O N 1
ATOM 2176 C CA . ASP A 1 289 ? -36.295 28.828 43.826 1.00 9.67 357 ASP O CA 1
ATOM 2177 C C . ASP A 1 289 ? -37.007 29.986 44.498 1.00 9.48 357 ASP O C 1
ATOM 2178 O O . ASP A 1 289 ? -38.254 29.930 44.742 1.00 9.69 357 ASP O O 1
ATOM 2183 N N . PHE A 1 290 ? -36.273 31.068 44.738 1.00 9.42 358 PHE O N 1
ATOM 2184 C CA . PHE A 1 290 ? -36.869 32.294 45.293 1.00 8.51 358 PHE O CA 1
ATOM 2185 C C . PHE A 1 290 ? -37.092 33.468 44.339 1.00 8.93 358 PHE O C 1
ATOM 2186 O O . PHE A 1 290 ? -37.481 34.547 44.772 1.00 10.88 358 PHE O O 1
ATOM 2194 N N . LEU A 1 291 ? -36.867 33.242 43.053 1.00 8.48 359 LEU O N 1
ATOM 2195 C CA . LEU A 1 291 ? -37.175 34.249 42.063 1.00 9.31 359 LEU O CA 1
ATOM 2196 C C . LEU A 1 291 ? -38.672 34.579 42.098 1.00 10.56 359 LEU O C 1
ATOM 2197 O O . LEU A 1 291 ? -39.527 33.728 41.855 1.00 12.98 359 LEU O O 1
ATOM 2202 N N . GLY A 1 292 ? -38.966 35.842 42.382 1.00 10.09 360 GLY O N 1
ATOM 2203 C CA . GLY A 1 292 ? -40.327 36.310 42.494 1.00 11.34 360 GLY O CA 1
ATOM 2204 C C . GLY A 1 292 ? -40.988 36.103 43.839 1.00 12.93 360 GLY O C 1
ATOM 2205 O O . GLY A 1 292 ? -42.194 36.333 43.962 1.00 12.97 360 GLY O O 1
ATOM 2206 N N . ASP A 1 293 ? -40.243 35.616 44.829 1.00 12.61 361 ASP O N 1
ATOM 2207 C CA . ASP A 1 293 ? -40.803 35.437 46.172 1.00 11.62 361 ASP O CA 1
ATOM 2208 C C . ASP A 1 293 ? -40.968 36.793 46.822 1.00 11.34 361 ASP O C 1
ATOM 2209 O O . ASP A 1 293 ? -40.038 37.603 46.800 1.00 12.57 361 ASP O O 1
ATOM 2214 N N . THR A 1 294 ? -42.151 37.033 47.413 1.00 10.87 362 THR O N 1
ATOM 2215 C CA . THR A 1 294 ? -42.466 38.324 48.031 1.00 10.79 362 THR O CA 1
ATOM 2216 C C . THR A 1 294 ? -42.057 38.439 49.522 1.00 13.13 362 THR O C 1
ATOM 2217 O O . THR A 1 294 ? -42.172 39.512 50.115 1.00 13.69 362 THR O O 1
ATOM 2221 N N . HIS A 1 295 ? -41.560 37.364 50.131 1.00 12.43 363 HIS O N 1
ATOM 2222 C CA . HIS A 1 295 ? -41.156 37.438 51.528 1.00 9.31 363 HIS O CA 1
ATOM 2223 C C . HIS A 1 295 ? -39.860 38.190 51.695 1.00 11.66 363 HIS O C 1
ATOM 2224 O O . HIS A 1 295 ? -39.018 38.255 50.770 1.00 12.93 363 HIS O O 1
ATOM 2231 N N . SER A 1 296 ? -39.694 38.781 52.865 1.00 10.12 364 SER O N 1
ATOM 2232 C CA . SER A 1 296 ? -38.423 39.420 53.220 1.00 10.28 364 SER O CA 1
ATOM 2233 C C . SER A 1 296 ? -37.285 38.459 53.531 1.00 9.83 364 SER O C 1
ATOM 2234 O O . SER A 1 296 ? -36.105 38.787 53.332 1.00 11.20 364 SER O O 1
ATOM 2237 N N . SER A 1 297 ? -37.625 37.285 54.058 1.00 12.67 365 SER O N 1
ATOM 2238 C CA . SER A 1 297 ? -36.661 36.381 54.670 1.00 12.38 365 SER O CA 1
ATOM 2239 C C . SER A 1 297 ? -37.307 34.982 54.626 1.00 13.41 365 SER O C 1
ATOM 2240 O O . SER A 1 297 ? -38.445 34.815 55.079 1.00 12.32 365 SER O O 1
ATOM 2243 N N . ILE A 1 298 ? -36.630 34.003 54.029 1.00 9.69 366 ILE O N 1
ATOM 2244 C CA . ILE A 1 298 ? -37.124 32.615 53.996 1.00 8.50 366 ILE O CA 1
ATOM 2245 C C . ILE A 1 298 ? -36.078 31.711 54.657 1.00 8.75 366 ILE O C 1
ATOM 2246 O O . ILE A 1 298 ? -35.014 31.395 54.081 1.00 9.99 366 ILE O O 1
ATOM 2251 N N . PHE A 1 299 ? -36.373 31.312 55.885 1.00 7.18 367 PHE O N 1
ATOM 2252 C CA . PHE A 1 299 ? -35.485 30.506 56.716 1.00 9.43 367 PHE O CA 1
ATOM 2253 C C . PHE A 1 299 ? -35.354 29.111 56.120 1.00 8.09 367 PHE O C 1
ATOM 2254 O O . PHE A 1 299 ? -36.353 28.501 55.805 1.00 9.94 367 PHE O O 1
ATOM 2262 N N . ASP A 1 300 ? -34.118 28.667 55.930 1.00 7.76 368 ASP O N 1
ATOM 2263 C CA . ASP A 1 300 ? -33.764 27.404 55.292 1.00 8.99 368 ASP O CA 1
ATOM 2264 C C . ASP A 1 300 ? -33.355 26.456 56.430 1.00 7.33 368 ASP O C 1
ATOM 2265 O O . ASP A 1 300 ? -32.184 26.454 56.906 1.00 9.96 368 ASP O O 1
ATOM 2270 N N . ALA A 1 301 ? -34.325 25.680 56.900 1.00 8.81 369 ALA O N 1
ATOM 2271 C CA . ALA A 1 301 ? -34.104 24.773 58.055 1.00 12.44 369 ALA O CA 1
ATOM 2272 C C . ALA A 1 301 ? -32.981 23.757 57.832 1.00 12.69 369 ALA O C 1
ATOM 2273 O O . ALA A 1 301 ? -32.098 23.596 58.687 1.00 10.81 369 ALA O O 1
ATOM 2275 N N . LYS A 1 302 ? -32.944 23.129 56.652 1.00 12.05 370 LYS O N 1
ATOM 2276 C CA . LYS A 1 302 ? -31.954 22.088 56.426 1.00 11.48 370 LYS O CA 1
ATOM 2277 C C . LYS A 1 302 ? -30.538 22.601 56.177 1.00 13.34 370 LYS O C 1
ATOM 2278 O O . LYS A 1 302 ? -29.616 21.845 56.337 1.00 12.80 370 LYS O O 1
ATOM 2284 N N . ALA A 1 303 ? -30.361 23.879 55.807 1.00 9.41 371 ALA O N 1
ATOM 2285 C CA . ALA A 1 303 ? -29.031 24.383 55.433 1.00 9.86 371 ALA O CA 1
ATOM 2286 C C . ALA A 1 303 ? -28.232 24.837 56.655 1.00 12.58 371 ALA O C 1
ATOM 2287 O O . ALA A 1 303 ? -27.014 24.943 56.609 1.00 14.43 371 ALA O O 1
ATOM 2289 N N . GLY A 1 304 ? -28.933 25.155 57.735 1.00 13.40 372 GLY O N 1
ATOM 2290 C CA . GLY A 1 304 ? -28.278 25.638 58.942 1.00 13.99 372 GLY O CA 1
ATOM 2291 C C . GLY A 1 304 ? -27.503 24.549 59.651 1.00 16.16 372 GLY O C 1
ATOM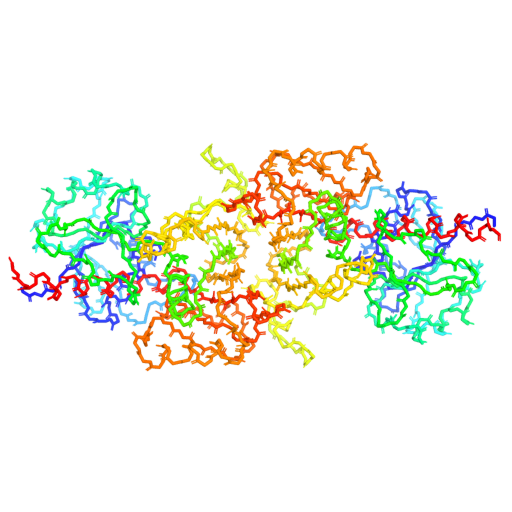 2292 O O . GLY A 1 304 ? -27.664 23.344 59.380 1.00 15.40 372 GLY O O 1
ATOM 2293 N N A ILE A 1 305 ? -26.649 24.976 60.563 0.70 14.71 373 ILE O N 1
ATOM 2294 N N B ILE A 1 305 ? -26.633 24.948 60.566 0.30 14.19 373 ILE O N 1
ATOM 2295 C CA A ILE A 1 305 ? -25.850 24.033 61.321 0.70 16.29 373 ILE O CA 1
ATOM 2296 C CA B ILE A 1 305 ? -25.846 23.968 61.304 0.30 13.54 373 ILE O CA 1
ATOM 2297 C C A ILE A 1 305 ? -25.632 24.583 62.715 0.70 16.91 373 ILE O C 1
ATOM 2298 C C B ILE A 1 305 ? -25.474 24.530 62.663 0.30 15.16 373 ILE O C 1
ATOM 2299 O O A ILE A 1 305 ? -25.548 25.806 62.920 0.70 18.53 373 ILE O O 1
ATOM 2300 O O B ILE A 1 305 ? -25.101 25.706 62.780 0.30 15.99 373 ILE O O 1
ATOM 2309 N N . ALA A 1 306 ? -25.594 23.674 63.678 1.00 15.25 374 ALA O N 1
ATOM 2310 C CA . ALA A 1 306 ? -25.285 24.028 65.060 1.00 17.33 374 ALA O CA 1
ATOM 2311 C C . ALA A 1 306 ? -23.989 23.360 65.470 1.00 18.71 374 ALA O C 1
ATOM 2312 O O . ALA A 1 306 ? -23.756 22.174 65.183 1.00 19.49 374 ALA O O 1
ATOM 2314 N N . LEU A 1 307 ? -23.119 24.109 66.136 1.00 15.93 375 LEU O N 1
ATOM 2315 C CA . LEU A 1 307 ? -21.962 23.504 66.761 1.00 14.67 375 LEU O CA 1
ATOM 2316 C C . LEU A 1 307 ? -22.406 22.890 68.094 1.00 14.11 375 LEU O C 1
ATOM 2317 O O . LEU A 1 307 ? -22.046 21.759 68.435 1.00 13.37 375 LEU O O 1
ATOM 2322 N N . ASN A 1 308 ? -23.204 23.656 68.820 1.00 14.31 376 ASN O N 1
ATOM 2323 C CA . ASN A 1 308 ? -23.740 23.261 70.122 1.00 14.48 376 ASN O CA 1
ATOM 2324 C C . ASN A 1 308 ? -25.022 24.045 70.390 1.00 15.67 376 ASN O C 1
ATOM 2325 O O . ASN A 1 308 ? -25.474 24.827 69.530 1.00 15.27 376 ASN O O 1
ATOM 2330 N N . ASP A 1 309 ? -25.602 23.866 71.575 1.00 18.03 377 ASP O N 1
ATOM 2331 C CA . ASP A 1 309 ? -26.847 24.551 71.958 1.00 19.25 377 ASP O CA 1
ATOM 2332 C C . ASP A 1 309 ? -26.751 26.083 72.066 1.00 17.64 377 ASP O C 1
ATOM 2333 O O . ASP A 1 309 ? -27.770 26.746 72.140 1.00 22.08 377 ASP O O 1
ATOM 2338 N N . ASN A 1 310 ? -25.549 26.642 72.108 1.00 11.23 378 ASN O N 1
ATOM 2339 C CA . ASN A 1 310 ? -25.417 28.108 72.203 1.00 11.03 378 ASN O CA 1
ATOM 2340 C C . ASN A 1 310 ? -24.641 28.760 71.035 1.00 8.72 378 ASN O C 1
ATOM 2341 O O . ASN A 1 310 ? -24.339 29.939 71.090 1.00 12.02 378 ASN O O 1
ATOM 2346 N N . PHE A 1 311 ? -24.347 28.014 69.973 1.00 10.56 379 PHE O N 1
ATOM 2347 C CA . PHE A 1 311 ? -23.560 28.549 68.866 1.00 9.32 379 PHE O CA 1
ATOM 2348 C C . PHE A 1 311 ? -24.014 27.923 67.558 1.00 8.86 379 PHE O C 1
ATOM 2349 O O . PHE A 1 311 ? -23.885 26.718 67.347 1.00 12.82 379 PHE O O 1
ATOM 2357 N N . VAL A 1 312 ? -24.600 28.758 66.731 1.00 10.20 380 VAL O N 1
ATOM 2358 C CA . VAL A 1 312 ? -25.325 28.264 65.579 1.00 9.94 380 VAL O CA 1
ATOM 2359 C C . VAL A 1 312 ? -25.156 29.138 64.346 1.00 11.30 380 VAL O C 1
ATOM 2360 O O . VAL A 1 312 ? -24.866 30.329 64.437 1.00 10.63 380 VAL O O 1
ATOM 2364 N N . LYS A 1 313 ? -25.352 28.512 63.185 1.00 10.98 381 LYS O N 1
ATOM 2365 C CA . LYS A 1 313 ? -25.327 29.198 61.897 1.00 11.63 381 LYS O CA 1
ATOM 2366 C C . LYS A 1 313 ? -26.685 29.020 61.230 1.00 8.29 381 LYS O C 1
ATOM 2367 O O . LYS A 1 313 ? -27.137 27.879 60.989 1.00 9.80 381 LYS O O 1
ATOM 2373 N N . LEU A 1 314 ? -27.337 30.156 60.985 1.00 8.20 382 LEU O N 1
ATOM 2374 C CA . LEU A 1 314 ? -28.697 30.202 60.451 1.00 10.79 382 LEU O CA 1
ATOM 2375 C C . LEU A 1 314 ? -28.720 30.832 59.049 1.00 10.53 382 LEU O C 1
ATOM 2376 O O . LEU A 1 314 ? -28.070 31.824 58.825 1.00 11.39 382 LEU O O 1
ATOM 2381 N N . ILE A 1 315 ? -29.491 30.223 58.146 1.00 10.60 383 ILE O N 1
ATOM 2382 C CA . ILE A 1 315 ? -29.510 30.541 56.745 1.00 9.59 383 ILE O CA 1
ATOM 2383 C C . ILE A 1 315 ? -30.919 30.983 56.343 1.00 7.64 383 ILE O C 1
ATOM 2384 O O . ILE A 1 315 ? -31.899 30.298 56.636 1.00 11.77 383 ILE O O 1
ATOM 2389 N N . SER A 1 316 ? -30.996 32.134 55.653 1.00 9.67 384 SER O N 1
ATOM 2390 C CA . SER A 1 316 ? -32.248 32.717 55.198 1.00 10.02 384 SER O CA 1
ATOM 2391 C C . SER A 1 316 ? -32.107 33.431 53.840 1.00 8.03 384 SER O C 1
ATOM 2392 O O . SER A 1 316 ? -31.168 34.196 53.599 1.00 9.98 384 SER O O 1
ATOM 2395 N N . TRP A 1 317 ? -33.026 33.096 52.938 1.00 8.76 385 TRP O N 1
ATOM 2396 C CA . TRP A 1 317 ? -33.009 33.559 51.551 1.00 11.03 385 TRP O CA 1
ATOM 2397 C C . TRP A 1 317 ? -33.850 34.829 51.386 1.00 10.60 385 TRP O C 1
ATOM 2398 O O . TRP A 1 317 ? -34.749 35.133 52.198 1.00 9.31 385 TRP O O 1
ATOM 2409 N N . TYR A 1 318 ? -33.587 35.532 50.297 1.00 8.50 386 TYR O N 1
ATOM 2410 C CA . TYR A 1 318 ? -34.353 36.683 49.898 1.00 8.71 386 TYR O CA 1
ATOM 2411 C C . TYR A 1 318 ? -34.158 37.014 48.427 1.00 9.70 386 TYR O C 1
ATOM 2412 O O . TYR A 1 318 ? -33.042 37.024 47.939 1.00 8.36 386 TYR O O 1
ATOM 2421 N N . ASP A 1 319 ? -35.253 37.296 47.743 1.00 8.30 387 ASP O N 1
ATOM 2422 C CA . ASP A 1 319 ? -35.177 37.893 46.435 1.00 8.79 387 ASP O CA 1
ATOM 2423 C C . ASP A 1 319 ? -34.905 39.374 46.669 1.00 10.33 387 ASP O C 1
ATOM 2424 O O . ASP A 1 319 ? -35.801 40.133 47.021 1.00 10.01 387 ASP O O 1
ATOM 2429 N N . ASN A 1 320 ? -33.641 39.753 46.483 1.00 8.73 388 ASN O N 1
ATOM 2430 C CA . ASN A 1 320 ? -33.173 41.106 46.847 1.00 7.18 388 ASN O CA 1
ATOM 2431 C C . ASN A 1 320 ? -33.907 42.177 46.031 1.00 8.90 388 ASN O C 1
ATOM 2432 O O . ASN A 1 320 ? -34.141 43.275 46.557 1.00 10.47 388 ASN O O 1
ATOM 2437 N N . GLU A 1 321 ? -34.330 41.865 44.811 1.00 9.44 389 GLU O N 1
ATOM 2438 C CA . GLU A 1 321 ? -35.046 42.859 43.999 1.00 8.84 389 GLU O CA 1
ATOM 2439 C C . GLU A 1 321 ? -36.547 42.845 44.383 1.00 12.13 389 GLU O C 1
ATOM 2440 O O . GLU A 1 321 ? -37.173 43.878 44.634 1.00 11.02 389 GLU O O 1
ATOM 2446 N N . TYR A 1 322 ? -37.130 41.650 44.425 1.00 9.39 390 TYR O N 1
ATOM 2447 C CA . TYR A 1 322 ? -38.599 41.503 44.406 1.00 8.68 390 TYR O CA 1
ATOM 2448 C C . TYR A 1 322 ? -39.184 41.614 45.812 1.00 11.56 390 TYR O C 1
ATOM 2449 O O . TYR A 1 322 ? -40.222 42.255 46.020 1.00 11.32 390 TYR O O 1
ATOM 2458 N N . GLY A 1 323 ? -38.542 40.976 46.790 1.00 10.58 391 GLY O N 1
ATOM 2459 C CA . GLY A 1 323 ? -39.043 41.040 48.139 1.00 10.22 391 GLY O CA 1
ATOM 2460 C C . GLY A 1 323 ? -38.977 42.464 48.664 1.00 11.34 391 GLY O C 1
ATOM 2461 O O . GLY A 1 323 ? -39.928 42.988 49.281 1.00 11.61 391 GLY O O 1
ATOM 2462 N N . TYR A 1 324 ? -37.849 43.099 48.406 1.00 9.35 392 TYR O N 1
ATOM 2463 C CA . TYR A 1 324 ? -37.639 44.474 48.870 1.00 10.06 392 TYR O CA 1
ATOM 2464 C C . TYR A 1 324 ? -38.646 45.410 48.210 1.00 9.95 392 TYR O C 1
ATOM 2465 O O . TYR A 1 324 ? -39.221 46.285 48.889 1.00 11.82 392 TYR O O 1
ATOM 2474 N N . SER A 1 325 ? -38.920 45.232 46.922 1.00 10.76 393 SER O N 1
ATOM 2475 C CA . SER A 1 325 ? -39.885 46.107 46.214 1.00 12.18 393 SER O CA 1
ATOM 2476 C C . SER A 1 325 ? -41.289 45.974 46.819 1.00 13.16 393 SER O C 1
ATOM 2477 O O . SER A 1 325 ? -41.978 46.984 47.029 1.00 10.97 393 SER O O 1
ATOM 2480 N N . HIS A 1 326 ? -41.681 44.748 47.156 1.00 10.36 394 HIS O N 1
ATOM 2481 C CA . HIS A 1 326 ? -42.938 44.529 47.858 1.00 10.15 394 HIS O CA 1
ATOM 2482 C C . HIS A 1 326 ? -42.937 45.232 49.220 1.00 13.24 394 HIS O C 1
ATOM 2483 O O . HIS A 1 326 ? -43.938 45.830 49.610 1.00 10.51 394 HIS O O 1
ATOM 2490 N N . ARG A 1 327 ? -41.823 45.201 49.930 1.00 11.55 395 ARG O N 1
ATOM 2491 C CA . ARG A 1 327 ? -41.740 45.884 51.235 1.00 11.37 395 ARG O CA 1
ATOM 2492 C C . ARG A 1 327 ? -41.837 47.402 51.098 1.00 11.34 395 ARG O C 1
ATOM 2493 O O . ARG A 1 327 ? -42.452 48.050 51.933 1.00 11.78 395 ARG O O 1
ATOM 2501 N N . VAL A 1 328 ? -41.259 47.956 50.044 1.00 8.73 396 VAL O N 1
ATOM 2502 C CA . VAL A 1 328 ? -41.435 49.405 49.777 1.00 8.89 396 VAL O CA 1
ATOM 2503 C C . VAL A 1 328 ? -42.942 49.724 49.681 1.00 11.22 396 VAL O C 1
ATOM 2504 O O . VAL A 1 328 ? -43.432 50.673 50.291 1.00 12.93 396 VAL O O 1
ATOM 2508 N N . VAL A 1 329 ? -43.680 48.922 48.929 1.00 10.45 397 VAL O N 1
ATOM 2509 C CA . VAL A 1 329 ? -45.115 49.139 48.782 1.00 10.86 397 VAL O CA 1
ATOM 2510 C C . VAL A 1 329 ? -45.865 48.924 50.100 1.00 14.90 397 VAL O C 1
ATOM 2511 O O . VAL A 1 329 ? -46.792 49.696 50.438 1.00 14.24 397 VAL O O 1
ATOM 2515 N N . ASP A 1 330 ? -45.488 47.884 50.845 1.00 10.68 398 ASP O N 1
ATOM 2516 C CA . ASP A 1 330 ? -46.083 47.675 52.165 1.00 11.38 398 ASP O CA 1
ATOM 2517 C C . ASP A 1 330 ? -45.805 48.860 53.123 1.00 11.34 398 ASP O C 1
ATOM 2518 O O . ASP A 1 330 ? -46.679 49.270 53.901 1.00 13.35 398 ASP O O 1
ATOM 2523 N N . LEU A 1 331 ? -44.603 49.411 53.087 1.00 13.66 399 LEU O N 1
ATOM 2524 C CA . LEU A 1 331 ? -44.289 50.568 53.934 1.00 11.88 399 LEU O CA 1
ATOM 2525 C C . LEU A 1 331 ? -45.120 51.799 53.526 1.00 14.36 399 LEU O C 1
ATOM 2526 O O . LEU A 1 331 ? -45.643 52.512 54.387 1.00 13.76 399 LEU O O 1
ATOM 2531 N N . LEU A 1 332 ? -45.292 52.027 52.228 1.00 15.81 400 LEU O N 1
ATOM 2532 C CA . LEU A 1 332 ? -46.086 53.166 51.743 1.00 13.97 400 LEU O CA 1
ATOM 2533 C C . LEU A 1 332 ? -47.541 53.068 52.229 1.00 16.23 400 LEU O C 1
ATOM 2534 O O . LEU A 1 332 ? -48.146 54.055 52.687 1.00 16.17 400 LEU O O 1
ATOM 2539 N N . ARG A 1 333 ? -48.108 51.875 52.125 1.00 14.08 401 ARG O N 1
ATOM 2540 C CA . ARG A 1 333 ? -49.498 51.665 52.517 1.00 16.48 401 ARG O CA 1
ATOM 2541 C C . ARG A 1 333 ? -49.635 51.817 54.026 1.00 16.94 401 ARG O C 1
ATOM 2542 O O . ARG A 1 333 ? -50.607 52.409 54.519 1.00 19.54 401 ARG O O 1
ATOM 2550 N N . TYR A 1 334 ? -48.649 51.316 54.761 1.00 19.16 402 TYR O N 1
ATOM 2551 C CA . TYR A 1 334 ? -48.623 51.518 56.201 1.00 18.32 402 TYR O CA 1
ATOM 2552 C C . TYR A 1 334 ? -48.549 53.004 56.572 1.00 18.01 402 TYR O C 1
ATOM 2553 O O . TYR A 1 334 ? -49.325 53.490 57.432 1.00 19.49 402 TYR O O 1
ATOM 2562 N N . MET A 1 335 ? -47.633 53.733 55.943 1.00 17.29 403 MET O N 1
ATOM 2563 C CA . MET A 1 335 ? -47.487 55.163 56.230 1.00 18.26 403 MET O CA 1
ATOM 2564 C C . MET A 1 335 ? -48.800 55.891 55.946 1.00 20.83 403 MET O C 1
ATOM 2565 O O . MET A 1 335 ? -49.270 56.698 56.760 1.00 18.29 403 MET O O 1
ATOM 2570 N N . PHE A 1 336 ? -49.402 55.608 54.797 1.00 20.27 404 PHE O N 1
ATOM 2571 C CA . PHE A 1 336 ? -50.626 56.292 54.425 1.00 19.99 404 PHE O CA 1
ATOM 2572 C C . PHE A 1 336 ? -51.723 56.059 55.462 1.00 19.24 404 PHE O C 1
ATOM 2573 O O . PHE A 1 336 ? -52.427 57.005 55.866 1.00 18.43 404 PHE O O 1
ATOM 2581 N N . SER A 1 337 ? -51.862 54.821 55.923 1.00 20.85 405 SER O N 1
ATOM 2582 C CA . SER A 1 337 ? -52.869 54.515 56.947 1.00 24.71 405 SER O CA 1
ATOM 2583 C C . SER A 1 337 ? -52.583 55.220 58.285 1.00 22.96 405 SER O C 1
ATOM 2584 O O . SER A 1 337 ? -53.514 55.588 58.997 1.00 23.61 405 SER O O 1
ATOM 2587 N N . ARG A 1 338 ? -51.309 55.395 58.629 1.00 21.45 406 ARG O N 1
ATOM 2588 C CA . ARG A 1 338 ? -50.936 56.100 59.870 1.00 21.78 406 ARG O CA 1
ATOM 2589 C C . ARG A 1 338 ? -51.085 57.623 59.709 1.00 24.34 406 ARG O C 1
ATOM 2590 O O . ARG A 1 338 ? -51.420 58.331 60.676 1.00 23.68 406 ARG O O 1
ATOM 2598 N N . ASP A 1 339 ? -50.843 58.125 58.495 1.00 22.21 407 ASP O N 1
ATOM 2599 C CA . ASP A 1 339 ? -50.938 59.564 58.222 1.00 26.96 407 ASP O CA 1
ATOM 2600 C C . ASP A 1 339 ? -52.384 60.061 58.373 1.00 32.16 407 ASP O C 1
ATOM 2601 O O . ASP A 1 339 ? -52.604 61.248 58.591 1.00 31.04 407 ASP O O 1
ATOM 2606 N N . ALA A 1 340 ? -53.354 59.152 58.285 1.00 39.41 408 ALA O N 1
ATOM 2607 C CA . ALA A 1 340 ? -54.729 59.442 58.710 1.00 45.77 408 ALA O CA 1
ATOM 2608 C C . ALA A 1 340 ? -54.878 59.372 60.239 1.00 52.67 408 ALA O C 1
ATOM 2609 O O . ALA A 1 340 ? -55.506 58.447 60.755 1.00 56.53 408 ALA O O 1
ATOM 2611 N N . GLU A 1 341 ? -54.296 60.341 60.955 1.00 57.03 409 GLU O N 1
ATOM 2612 C CA . GLU A 1 341 ? -54.400 60.430 62.428 1.00 58.19 409 GLU O CA 1
ATOM 2613 C C . GLU A 1 341 ? -54.442 61.890 62.898 1.00 59.18 409 GLU O C 1
ATOM 2614 O O . GLU A 1 341 ? -53.779 62.760 62.328 1.00 59.40 409 GLU O O 1
ATOM 2620 N N . ARG B 1 6 ? 15.531 4.829 43.704 1.00 35.59 74 ARG P N 1
ATOM 2621 C CA . ARG B 1 6 ? 15.737 5.586 44.967 1.00 31.73 74 ARG P CA 1
ATOM 2622 C C . ARG B 1 6 ? 15.415 7.064 44.742 1.00 29.74 74 ARG P C 1
ATOM 2623 O O . ARG B 1 6 ? 16.022 7.947 45.356 1.00 28.37 74 ARG P O 1
ATOM 2625 N N . GLU B 1 7 ? 14.445 7.317 43.861 1.00 27.40 75 GLU P N 1
ATOM 2626 C CA . GLU B 1 7 ? 13.841 8.635 43.702 1.00 26.02 75 GLU P CA 1
ATOM 2627 C C . GLU B 1 7 ? 12.320 8.480 43.755 1.00 24.03 75 GLU P C 1
ATOM 2628 O O . GLU B 1 7 ? 11.776 7.408 43.463 1.00 18.21 75 GLU P O 1
ATOM 2634 N N . LEU B 1 8 ? 11.648 9.555 44.139 1.00 20.69 76 LEU P N 1
ATOM 2635 C CA . LEU B 1 8 ? 10.192 9.586 44.118 1.00 19.31 76 LEU P CA 1
ATOM 2636 C C . LEU B 1 8 ? 9.720 9.408 42.676 1.00 17.70 76 LEU P C 1
ATOM 2637 O O . LEU B 1 8 ? 10.221 10.087 41.780 1.00 18.84 76 LEU P O 1
ATOM 2642 N N . THR B 1 9 ? 8.804 8.460 42.462 1.00 17.55 77 THR P N 1
ATOM 2643 C CA . THR B 1 9 ? 8.090 8.329 41.200 1.00 16.43 77 THR P CA 1
ATOM 2644 C C . THR B 1 9 ? 6.612 8.304 41.478 1.00 15.02 77 THR P C 1
ATOM 2645 O O . THR B 1 9 ? 6.152 7.777 42.516 1.00 14.61 77 THR P O 1
ATOM 2649 N N . VAL B 1 10 ? 5.860 8.858 40.530 1.00 15.35 78 VAL P N 1
ATOM 2650 C CA . VAL B 1 10 ? 4.459 9.110 40.755 1.00 13.86 78 VAL P CA 1
ATOM 2651 C C . VAL B 1 10 ? 3.577 8.508 39.653 1.00 14.13 78 VAL P C 1
ATOM 2652 O O . VAL B 1 10 ? 3.846 8.627 38.441 1.00 14.92 78 VAL P O 1
ATOM 2656 N N . GLY B 1 11 ? 2.476 7.901 40.097 1.00 16.80 79 GLY P N 1
ATOM 2657 C CA . GLY B 1 11 ? 1.446 7.401 39.211 1.00 15.34 79 GLY P CA 1
ATOM 2658 C C . GLY B 1 11 ? 0.161 8.149 39.539 1.00 13.63 79 GLY P C 1
ATOM 2659 O O . GLY B 1 11 ? -0.135 8.395 40.709 1.00 13.47 79 GLY P O 1
ATOM 2660 N N . ILE B 1 12 ? -0.567 8.571 38.508 1.00 14.67 80 ILE P N 1
ATOM 2661 C CA . ILE B 1 12 ? -1.823 9.283 38.706 1.00 11.51 80 ILE P CA 1
ATOM 2662 C C . ILE B 1 12 ? -2.993 8.444 38.227 1.00 10.53 80 ILE P C 1
ATOM 2663 O O . ILE B 1 12 ? -3.009 7.997 37.072 1.00 14.36 80 ILE P O 1
ATOM 2668 N N . ASN B 1 13 ? -3.974 8.235 39.112 1.00 12.45 81 ASN P N 1
ATOM 2669 C CA . ASN B 1 13 ? -5.206 7.583 38.754 1.00 15.07 81 ASN P CA 1
ATOM 2670 C C . ASN B 1 13 ? -6.360 8.565 38.755 1.00 13.39 81 ASN P C 1
ATOM 2671 O O . ASN B 1 13 ? -6.795 9.091 39.812 1.00 12.17 81 ASN P O 1
ATOM 2676 N N . GLY B 1 14 ? -6.851 8.823 37.553 1.00 13.70 82 GLY P N 1
ATOM 2677 C CA . GLY B 1 14 ? -7.881 9.805 37.323 1.00 12.73 82 GLY P CA 1
ATOM 2678 C C . GLY B 1 14 ? -7.250 11.122 36.882 1.00 11.73 82 GLY P C 1
ATOM 2679 O O . GLY B 1 14 ? -6.748 11.876 37.699 1.00 12.61 82 GLY P O 1
ATOM 2680 N N . PHE B 1 15 ? -7.282 11.374 35.578 1.00 12.54 83 PHE P N 1
ATOM 2681 C CA . PHE B 1 15 ? -6.563 12.492 34.969 1.00 11.06 83 PHE P CA 1
ATOM 2682 C C . PHE B 1 15 ? -7.546 13.657 34.771 1.00 11.88 83 PHE P C 1
ATOM 2683 O O . PHE B 1 15 ? -7.788 14.115 33.652 1.00 9.92 83 PHE P O 1
ATOM 2691 N N . GLY B 1 16 ? -8.137 14.101 35.882 1.00 12.08 84 GLY P N 1
ATOM 2692 C CA . GLY B 1 16 ? -9.158 15.138 35.873 1.00 13.67 84 GLY P CA 1
ATOM 2693 C C . GLY B 1 16 ? -8.602 16.505 36.208 1.00 10.69 84 GLY P C 1
ATOM 2694 O O . GLY B 1 16 ? -7.458 16.804 35.932 1.00 12.00 84 GLY P O 1
ATOM 2695 N N . ARG B 1 17 ? -9.430 17.353 36.785 1.00 9.33 85 ARG P N 1
ATOM 2696 C CA . ARG B 1 17 ? -8.942 18.695 37.214 1.00 8.81 85 ARG P CA 1
ATOM 2697 C C . ARG B 1 17 ? -7.697 18.523 38.109 1.00 10.69 85 ARG P C 1
ATOM 2698 O O . ARG B 1 17 ? -6.653 19.109 37.830 1.00 12.02 85 ARG P O 1
ATOM 2706 N N . ILE B 1 18 ? -7.815 17.712 39.157 1.00 11.33 86 ILE P N 1
ATOM 2707 C CA . ILE B 1 18 ? -6.706 17.501 40.099 1.00 10.20 86 ILE P CA 1
ATOM 2708 C C . ILE B 1 18 ? -5.608 16.684 39.447 1.00 10.01 86 ILE P C 1
ATOM 2709 O O . ILE B 1 18 ? -4.428 17.034 39.528 1.00 11.97 86 ILE P O 1
ATOM 2714 N N . GLY B 1 19 ? -5.966 15.591 38.781 1.00 11.67 87 GLY P N 1
ATOM 2715 C CA . GLY B 1 19 ? -4.972 14.756 38.160 1.00 13.75 87 GLY P CA 1
ATOM 2716 C C . GLY B 1 19 ? -4.083 15.495 37.175 1.00 12.74 87 GLY P C 1
ATOM 2717 O O . GLY B 1 19 ? -2.840 15.343 37.197 1.00 11.12 87 GLY P O 1
ATOM 2718 N N . ARG B 1 20 ? -4.678 16.332 36.326 1.00 11.63 88 ARG P N 1
ATOM 2719 C CA . ARG B 1 20 ? -3.887 17.074 35.338 1.00 11.53 88 ARG P CA 1
ATOM 2720 C C . ARG B 1 20 ? -3.086 18.180 36.000 1.00 11.84 88 ARG P C 1
ATOM 2721 O O . ARG B 1 20 ? -1.942 18.427 35.648 1.00 12.52 88 ARG P O 1
ATOM 2729 N N . LEU B 1 21 ? -3.662 18.832 36.997 1.00 9.91 89 LEU P N 1
ATOM 2730 C CA . LEU B 1 21 ? -2.936 19.906 37.643 1.00 12.98 89 LEU P CA 1
ATOM 2731 C C . LEU B 1 21 ? -1.844 19.364 38.581 1.00 10.97 89 LEU P C 1
ATOM 2732 O O . LEU B 1 21 ? -0.823 20.031 38.775 1.00 13.29 89 LEU P O 1
ATOM 2737 N N . VAL B 1 22 ? -2.044 18.155 39.134 1.00 11.11 90 VAL P N 1
ATOM 2738 C CA . VAL B 1 22 ? -0.953 17.443 39.809 1.00 11.56 90 VAL P CA 1
ATOM 2739 C C . VAL B 1 22 ? 0.215 17.187 38.856 1.00 10.69 90 VAL P C 1
ATOM 2740 O O . VAL B 1 22 ? 1.377 17.375 39.238 1.00 11.28 90 VAL P O 1
ATOM 2744 N N . LEU B 1 23 ? -0.076 16.797 37.621 1.00 12.76 91 LEU P N 1
ATOM 2745 C CA . LEU B 1 23 ? 0.983 16.614 36.632 1.00 11.62 91 LEU P CA 1
ATOM 2746 C C . LEU B 1 23 ? 1.654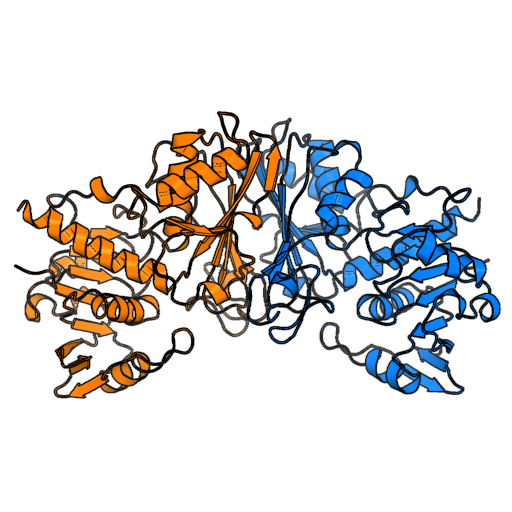 17.940 36.346 1.00 13.90 91 LEU P C 1
ATOM 2747 O O . LEU B 1 23 ? 2.878 17.995 36.284 1.00 13.67 91 LEU P O 1
ATOM 2752 N N . ARG B 1 24 ? 0.890 19.016 36.203 1.00 10.00 92 ARG P N 1
ATOM 2753 C CA . ARG B 1 24 ? 1.527 20.327 36.007 1.00 12.60 92 ARG P CA 1
ATOM 2754 C C . ARG B 1 24 ? 2.468 20.667 37.179 1.00 14.19 92 ARG P C 1
ATOM 2755 O O . ARG B 1 24 ? 3.630 21.058 36.977 1.00 13.32 92 ARG P O 1
ATOM 2763 N N . ALA B 1 25 ? 1.980 20.496 38.402 1.00 11.58 93 ALA P N 1
ATOM 2764 C CA . ALA B 1 25 ? 2.828 20.760 39.584 1.00 13.95 93 ALA P CA 1
ATOM 2765 C C . ALA B 1 25 ? 4.077 19.887 39.631 1.00 13.80 93 ALA P C 1
ATOM 2766 O O . ALA B 1 25 ? 5.154 20.367 40.021 1.00 15.15 93 ALA P O 1
ATOM 2768 N N . CYS B 1 26 ? 3.955 18.596 39.264 1.00 11.81 94 CYS P N 1
ATOM 2769 C CA . CYS B 1 26 ? 5.106 17.711 39.259 1.00 13.18 94 CYS P CA 1
ATOM 2770 C C . CYS B 1 26 ? 6.145 18.202 38.246 1.00 15.49 94 CYS P C 1
ATOM 2771 O O . CYS B 1 26 ? 7.365 18.203 38.514 1.00 16.02 94 CYS P O 1
ATOM 2774 N N . MET B 1 27 ? 5.672 18.653 37.078 1.00 15.79 95 MET P N 1
ATOM 2775 C CA . MET B 1 27 ? 6.581 19.190 36.069 1.00 15.57 95 MET P CA 1
ATOM 2776 C C . MET B 1 27 ? 7.307 20.419 36.605 1.00 18.85 95 MET P C 1
ATOM 2777 O O . MET B 1 27 ? 8.521 20.528 36.431 1.00 19.90 95 MET P O 1
ATOM 2782 N N . GLU B 1 28 ? 6.575 21.300 37.281 1.00 16.05 96 GLU P N 1
ATOM 2783 C CA A GLU B 1 28 ? 7.124 22.532 37.856 0.50 18.05 96 GLU P CA 1
ATOM 2784 C CA B GLU B 1 28 ? 7.131 22.528 37.856 0.50 19.11 96 GLU P CA 1
ATOM 2785 C C . GLU B 1 28 ? 8.148 22.212 38.951 1.00 20.73 96 GLU P C 1
ATOM 2786 O O . GLU B 1 28 ? 9.191 22.857 39.043 1.00 22.93 96 GLU P O 1
ATOM 2797 N N . LYS B 1 29 ? 7.842 21.217 39.769 1.00 19.36 97 LYS P N 1
ATOM 2798 C CA . LYS B 1 29 ? 8.695 20.860 40.916 1.00 22.31 97 LYS P CA 1
ATOM 2799 C C . LYS B 1 29 ? 9.750 19.772 40.624 1.00 22.14 97 LYS P C 1
ATOM 2800 O O . LYS B 1 29 ? 10.542 19.406 41.509 1.00 21.88 97 LYS P O 1
ATOM 2806 N N . GLY B 1 30 ? 9.794 19.283 39.390 1.00 20.80 98 GLY P N 1
ATOM 2807 C CA . GLY B 1 30 ? 10.759 18.260 39.010 1.00 21.80 98 GLY P CA 1
ATOM 2808 C C . GLY B 1 30 ? 10.531 16.887 39.623 1.00 21.71 98 GLY P C 1
ATOM 2809 O O . GLY B 1 30 ? 11.483 16.155 39.883 1.00 19.61 98 GLY P O 1
ATOM 2810 N N . VAL B 1 31 ? 9.268 16.544 39.852 1.00 17.84 99 VAL P N 1
ATOM 2811 C CA . VAL B 1 31 ? 8.871 15.247 40.363 1.00 16.43 99 VAL P CA 1
ATOM 2812 C C . VAL B 1 31 ? 8.548 14.353 39.157 1.00 17.00 99 VAL P C 1
ATOM 2813 O O . VAL B 1 31 ? 7.810 14.738 38.254 1.00 15.98 99 VAL P O 1
ATOM 2817 N N . LYS B 1 32 ? 9.101 13.149 39.156 1.00 15.64 100 LYS P N 1
ATOM 2818 C CA . LYS B 1 32 ? 8.964 12.232 38.029 1.00 14.97 100 LYS P CA 1
ATOM 2819 C C . LYS B 1 32 ? 7.618 11.519 38.066 1.00 17.58 100 LYS P C 1
ATOM 2820 O O . LYS B 1 32 ? 7.310 10.793 39.034 1.00 17.13 100 LYS P O 1
ATOM 2826 N N . VAL B 1 33 ? 6.795 11.783 37.048 1.00 16.35 101 VAL P N 1
ATOM 2827 C CA . VAL B 1 33 ? 5.551 11.054 36.849 1.00 16.03 101 VAL P CA 1
ATOM 2828 C C . VAL B 1 33 ? 5.797 9.955 35.829 1.00 15.34 101 VAL P C 1
ATOM 2829 O O . VAL B 1 33 ? 6.181 10.227 34.701 1.00 18.93 101 VAL P O 1
ATOM 2833 N N . VAL B 1 34 ? 5.585 8.709 36.239 1.00 15.98 102 VAL P N 1
ATOM 2834 C CA . VAL B 1 34 ? 5.892 7.586 35.374 1.00 17.61 102 VAL P CA 1
ATOM 2835 C C . VAL B 1 34 ? 4.670 7.067 34.648 1.00 16.04 102 VAL P C 1
ATOM 2836 O O . VAL B 1 34 ? 4.802 6.322 33.670 1.00 17.14 102 VAL P O 1
ATOM 2840 N N . ALA B 1 35 ? 3.479 7.376 35.147 1.00 16.27 103 ALA P N 1
ATOM 2841 C CA . ALA B 1 35 ? 2.285 6.821 34.532 1.00 11.03 103 ALA P CA 1
ATOM 2842 C C . ALA B 1 35 ? 1.003 7.511 34.939 1.00 15.58 103 ALA P C 1
ATOM 2843 O O . ALA B 1 35 ? 0.863 8.005 36.069 1.00 15.22 103 ALA P O 1
ATOM 2845 N N . VAL B 1 36 ? 0.067 7.535 33.994 1.00 14.79 104 VAL P N 1
ATOM 2846 C CA . VAL B 1 36 ? -1.239 8.082 34.203 1.00 12.93 104 VAL P CA 1
ATOM 2847 C C . VAL B 1 36 ? -2.247 7.060 33.753 1.00 11.11 104 VAL P C 1
ATOM 2848 O O . VAL B 1 36 ? -2.122 6.493 32.682 1.00 15.04 104 VAL P O 1
ATOM 2852 N N . ASN B 1 37 ? -3.288 6.888 34.559 1.00 13.08 105 ASN P N 1
ATOM 2853 C CA . ASN B 1 37 ? -4.376 5.982 34.234 1.00 14.96 105 ASN P CA 1
ATOM 2854 C C . ASN B 1 37 ? -5.706 6.728 34.191 1.00 13.54 105 ASN P C 1
ATOM 2855 O O . ASN B 1 37 ? -6.102 7.381 35.162 1.00 15.59 105 ASN P O 1
ATOM 2860 N N . ASP B 1 38 ? -6.396 6.606 33.067 1.00 12.01 106 ASP P N 1
ATOM 2861 C CA . ASP B 1 38 ? -7.782 7.069 32.988 1.00 13.65 106 ASP P CA 1
ATOM 2862 C C . ASP B 1 38 ? -8.484 6.341 31.859 1.00 15.40 106 ASP P C 1
ATOM 2863 O O . ASP B 1 38 ? -8.087 6.490 30.707 1.00 15.30 106 ASP P O 1
ATOM 2868 N N . PRO B 1 39 ? -9.550 5.587 32.174 1.00 14.43 107 PRO P N 1
ATOM 2869 C CA . PRO B 1 39 ? -10.216 4.793 31.159 1.00 17.18 107 PRO P CA 1
ATOM 2870 C C . PRO B 1 39 ? -11.034 5.604 30.179 1.00 16.69 107 PRO P C 1
ATOM 2871 O O . PRO B 1 39 ? -11.450 5.067 29.159 1.00 16.18 107 PRO P O 1
ATOM 2875 N N . PHE B 1 40 ? -11.248 6.890 30.479 1.00 14.25 108 PHE P N 1
ATOM 2876 C CA . PHE B 1 40 ? -12.075 7.744 29.630 1.00 15.85 108 PHE P CA 1
ATOM 2877 C C . PHE B 1 40 ? -11.289 8.684 28.741 1.00 17.50 108 PHE P C 1
ATOM 2878 O O . PHE B 1 40 ? -11.883 9.476 28.004 1.00 16.86 108 PHE P O 1
ATOM 2886 N N . ILE B 1 41 ? -9.956 8.602 28.789 1.00 16.23 109 ILE P N 1
ATOM 2887 C CA . ILE B 1 41 ? -9.107 9.520 28.021 1.00 16.11 109 ILE P CA 1
ATOM 2888 C C . ILE B 1 41 ? -7.936 8.741 27.420 1.00 16.49 109 ILE P C 1
ATOM 2889 O O . ILE B 1 41 ? -7.014 8.335 28.142 1.00 14.83 109 ILE P O 1
ATOM 2894 N N . ASP B 1 42 ? -7.967 8.545 26.104 1.00 19.42 110 ASP P N 1
ATOM 2895 C CA . ASP B 1 42 ? -6.895 7.848 25.388 1.00 19.61 110 ASP P CA 1
ATOM 2896 C C . ASP B 1 42 ? -5.662 8.735 25.290 1.00 19.73 110 ASP P C 1
ATOM 2897 O O . ASP B 1 42 ? -5.741 9.949 25.527 1.00 18.39 110 ASP P O 1
ATOM 2902 N N . PRO B 1 43 ? -4.512 8.165 24.904 1.00 17.38 111 PRO P N 1
ATOM 2903 C CA . PRO B 1 43 ? -3.294 8.980 24.926 1.00 19.53 111 PRO P CA 1
ATOM 2904 C C . PRO B 1 43 ? -3.343 10.270 24.088 1.00 18.71 111 PRO P C 1
ATOM 2905 O O . PRO B 1 43 ? -2.907 11.327 24.564 1.00 18.16 111 PRO P O 1
ATOM 2909 N N . GLU B 1 44 ? -3.830 10.171 22.847 1.00 15.04 112 GLU P N 1
ATOM 2910 C CA . GLU B 1 44 ? -3.942 11.347 21.971 1.00 15.31 112 GLU P CA 1
ATOM 2911 C C . GLU B 1 44 ? -4.873 12.390 22.588 1.00 15.98 112 GLU P C 1
ATOM 2912 O O . GLU B 1 44 ? -4.608 13.589 22.522 1.00 16.18 112 GLU P O 1
ATOM 2918 N N . TYR B 1 45 ? -5.958 11.937 23.200 1.00 15.23 113 TYR P N 1
ATOM 2919 C CA . TYR B 1 45 ? -6.902 12.855 23.845 1.00 19.11 113 TYR P CA 1
ATOM 2920 C C . TYR B 1 45 ? -6.280 13.445 25.131 1.00 16.42 113 TYR P C 1
ATOM 2921 O O . TYR B 1 45 ? -6.539 14.607 25.471 1.00 15.04 113 TYR P O 1
ATOM 2930 N N . MET B 1 46 ? -5.450 12.662 25.843 1.00 14.63 114 MET P N 1
ATOM 2931 C CA . MET B 1 46 ? -4.728 13.215 26.998 1.00 13.21 114 MET P CA 1
ATOM 2932 C C . MET B 1 46 ? -3.877 14.397 26.616 1.00 11.98 114 MET P C 1
ATOM 2933 O O . MET B 1 46 ? -3.792 15.347 27.378 1.00 12.93 114 MET P O 1
ATOM 2938 N N . VAL B 1 47 ? -3.188 14.313 25.468 1.00 11.32 115 VAL P N 1
ATOM 2939 C CA . VAL B 1 47 ? -2.407 15.448 24.992 1.00 9.66 115 VAL P CA 1
ATOM 2940 C C . VAL B 1 47 ? -3.254 16.724 24.921 1.00 12.06 115 VAL P C 1
ATOM 2941 O O . VAL B 1 47 ? -2.866 17.769 25.426 1.00 14.27 115 VAL P O 1
ATOM 2945 N N . TYR B 1 48 ? -4.410 16.613 24.286 1.00 13.34 116 TYR P N 1
ATOM 2946 C CA . TYR B 1 48 ? -5.342 17.738 24.155 1.00 11.45 116 TYR P CA 1
ATOM 2947 C C . TYR B 1 48 ? -5.826 18.256 25.510 1.00 10.09 116 TYR P C 1
ATOM 2948 O O . TYR B 1 48 ? -5.846 19.468 25.754 1.00 8.63 116 TYR P O 1
ATOM 2957 N N . MET B 1 49 ? -6.229 17.356 26.384 1.00 10.66 117 MET P N 1
ATOM 2958 C CA . MET B 1 49 ? -6.785 17.765 27.698 1.00 11.15 117 MET P CA 1
ATOM 2959 C C . MET B 1 49 ? -5.740 18.406 28.613 1.00 11.09 117 MET P C 1
ATOM 2960 O O . MET B 1 49 ? -6.052 19.334 29.370 1.00 12.10 117 MET P O 1
ATOM 2965 N N . PHE B 1 50 ? -4.488 17.964 28.487 1.00 10.82 118 PHE P N 1
ATOM 2966 C CA . PHE B 1 50 ? -3.399 18.537 29.254 1.00 12.05 118 PHE P CA 1
ATOM 2967 C C . PHE B 1 50 ? -2.896 19.855 28.678 1.00 10.88 118 PHE P C 1
ATOM 2968 O O . PHE B 1 50 ? -2.557 20.755 29.429 1.00 13.06 118 PHE P O 1
ATOM 2976 N N . LYS B 1 51 ? -2.824 19.937 27.346 1.00 12.96 119 LYS P N 1
ATOM 2977 C CA A LYS B 1 51 ? -2.329 21.113 26.638 0.50 13.50 119 LYS P CA 1
ATOM 2978 C CA B LYS B 1 51 ? -2.331 21.117 26.648 0.50 13.45 119 LYS P CA 1
ATOM 2979 C C . LYS B 1 51 ? -3.194 22.357 26.834 1.00 12.99 119 LYS P C 1
ATOM 2980 O O . LYS B 1 51 ? -2.663 23.447 27.018 1.00 16.83 119 LYS P O 1
ATOM 2991 N N . TYR B 1 52 ? -4.521 22.185 26.744 1.00 11.07 120 TYR P N 1
ATOM 2992 C CA . TYR B 1 52 ? -5.448 23.270 26.791 1.00 8.16 120 TYR P CA 1
ATOM 2993 C C . TYR B 1 52 ? -6.303 23.181 28.057 1.00 12.21 120 TYR P C 1
ATOM 2994 O O . TYR B 1 52 ? -6.779 22.134 28.418 1.00 13.35 120 TYR P O 1
ATOM 3003 N N . ASP B 1 53 ? -6.385 24.284 28.757 1.00 10.40 121 ASP P N 1
ATOM 3004 C CA . ASP B 1 53 ? -7.122 24.367 30.024 1.00 9.44 121 ASP P CA 1
ATOM 3005 C C . ASP B 1 53 ? -7.929 25.655 30.076 1.00 11.17 121 ASP P C 1
ATOM 3006 O O . ASP B 1 53 ? -7.404 26.757 29.970 1.00 10.72 121 ASP P O 1
ATOM 3011 N N . SER B 1 54 ? -9.243 25.534 30.289 1.00 10.84 122 SER P N 1
ATOM 3012 C CA . SER B 1 54 ? -10.074 26.719 30.278 1.00 7.72 122 SER P CA 1
ATOM 3013 C C . SER B 1 54 ? -9.768 27.699 31.402 1.00 10.37 122 SER P C 1
ATOM 3014 O O . SER B 1 54 ? -9.914 28.916 31.224 1.00 11.12 122 SER P O 1
ATOM 3017 N N . THR B 1 55 ? -9.306 27.151 32.526 1.00 9.49 123 THR P N 1
ATOM 3018 C CA . THR B 1 55 ? -9.083 27.911 33.741 1.00 7.76 123 THR P CA 1
ATOM 3019 C C . THR B 1 55 ? -7.640 28.389 33.894 1.00 9.66 123 THR P C 1
ATOM 3020 O O . THR B 1 55 ? -7.402 29.528 34.302 1.00 11.34 123 THR P O 1
ATOM 3024 N N . HIS B 1 56 ? -6.713 27.534 33.570 1.00 8.20 124 HIS P N 1
ATOM 3025 C CA . HIS B 1 56 ? -5.272 27.772 33.862 1.00 5.92 124 HIS P CA 1
ATOM 3026 C C . HIS B 1 56 ? -4.422 27.980 32.639 1.00 10.39 124 HIS P C 1
ATOM 3027 O O . HIS B 1 56 ? -3.188 28.014 32.745 1.00 11.55 124 HIS P O 1
ATOM 3034 N N . GLY B 1 57 ? -5.062 28.154 31.493 1.00 10.73 125 GLY P N 1
ATOM 3035 C CA . GLY B 1 57 ? -4.328 28.432 30.246 1.00 11.24 125 GLY P CA 1
ATOM 3036 C C . GLY B 1 57 ? -3.599 27.268 29.622 1.00 9.53 125 GLY P C 1
ATOM 3037 O O . GLY B 1 57 ? -3.576 26.164 30.157 1.00 10.41 125 GLY P O 1
ATOM 3038 N N . ARG B 1 58 ? -2.959 27.544 28.484 1.00 11.53 126 ARG P N 1
ATOM 3039 C CA . ARG B 1 58 ? -2.231 26.503 27.748 1.00 13.24 126 ARG P CA 1
ATOM 3040 C C . ARG B 1 58 ? -1.001 26.092 28.521 1.00 12.93 126 ARG P C 1
ATOM 3041 O O . ARG B 1 58 ? -0.353 26.925 29.163 1.00 11.60 126 ARG P O 1
ATOM 3049 N N . TYR B 1 59 ? -0.693 24.800 28.496 1.00 12.40 127 TYR P N 1
ATOM 3050 C CA . TYR B 1 59 ? 0.510 24.311 29.156 1.00 10.31 127 TYR P CA 1
ATOM 3051 C C . TYR B 1 59 ? 1.711 24.951 28.469 1.00 11.37 127 TYR P C 1
ATOM 3052 O O . TYR B 1 59 ? 1.770 24.965 27.254 1.00 12.82 127 TYR P O 1
ATOM 3061 N N . LYS B 1 60 ? 2.637 25.498 29.254 1.00 16.78 128 LYS P N 1
ATOM 3062 C CA . LYS B 1 60 ? 3.786 26.231 28.712 1.00 23.80 128 LYS P CA 1
ATOM 3063 C C . LYS B 1 60 ? 4.944 25.246 28.584 1.00 22.37 128 LYS P C 1
ATOM 3064 O O . LYS B 1 60 ? 5.778 25.116 29.493 1.00 26.00 128 LYS P O 1
ATOM 3070 N N . GLY B 1 61 ? 4.966 24.537 27.470 1.00 22.87 129 GLY P N 1
ATOM 3071 C CA . GLY B 1 61 ? 5.947 23.481 27.225 1.00 23.15 129 GLY P CA 1
ATOM 3072 C C . GLY B 1 61 ? 5.435 22.614 26.097 1.00 21.97 129 GLY P C 1
ATOM 3073 O O . GLY B 1 61 ? 4.457 22.957 25.458 1.00 23.60 129 GLY P O 1
ATOM 3074 N N . SER B 1 62 ? 6.066 21.477 25.873 1.00 19.70 130 SER P N 1
ATOM 3075 C CA . SER B 1 62 ? 5.691 20.602 24.767 1.00 18.94 130 SER P CA 1
ATOM 3076 C C . SER B 1 62 ? 4.860 19.438 25.283 1.00 18.80 130 SER P C 1
ATOM 3077 O O . SER B 1 62 ? 5.139 18.890 26.352 1.00 16.29 130 SER P O 1
ATOM 3080 N N . VAL B 1 63 ? 3.808 19.107 24.532 1.00 16.94 131 VAL P N 1
ATOM 3081 C CA . VAL B 1 63 ? 2.955 17.962 24.825 1.00 15.49 131 VAL P CA 1
ATOM 3082 C C . VAL B 1 63 ? 2.719 17.204 23.519 1.00 15.51 131 VAL P C 1
ATOM 3083 O O . VAL B 1 63 ? 2.241 17.798 22.548 1.00 17.25 131 VAL P O 1
ATOM 3087 N N . GLU B 1 64 ? 3.047 15.916 23.500 1.00 11.83 132 GLU P N 1
ATOM 3088 C CA . GLU B 1 64 ? 2.905 15.069 22.304 1.00 15.44 132 GLU P CA 1
ATOM 3089 C C . GLU B 1 64 ? 2.541 13.666 22.737 1.00 15.54 132 GLU P C 1
ATOM 3090 O O . GLU B 1 64 ? 2.710 13.307 23.918 1.00 15.91 132 GLU P O 1
ATOM 3096 N N . PHE B 1 65 ? 2.065 12.848 21.795 1.00 19.56 133 PHE P N 1
ATOM 3097 C CA . PHE B 1 65 ? 1.959 11.406 22.068 1.00 22.68 133 PHE P CA 1
ATOM 3098 C C . PHE B 1 65 ? 2.709 10.560 21.053 1.00 20.18 133 PHE P C 1
ATOM 3099 O O . PHE B 1 65 ? 2.844 10.950 19.903 1.00 20.88 133 PHE P O 1
ATOM 3107 N N . ARG B 1 66 ? 3.168 9.396 21.505 1.00 23.10 134 ARG P N 1
ATOM 3108 C CA . ARG B 1 66 ? 3.715 8.357 20.622 1.00 25.70 134 ARG P CA 1
ATOM 3109 C C . ARG B 1 66 ? 3.968 7.082 21.399 1.00 25.56 134 ARG P C 1
ATOM 3110 O O . ARG B 1 66 ? 4.250 7.128 22.601 1.00 21.28 134 ARG P O 1
ATOM 3118 N N . ASN B 1 67 ? 3.895 5.952 20.701 1.00 26.45 135 ASN P N 1
ATOM 3119 C CA . ASN B 1 67 ? 4.160 4.642 21.296 1.00 28.72 135 ASN P CA 1
ATOM 3120 C C . ASN B 1 67 ? 3.257 4.352 22.493 1.00 28.19 135 ASN P C 1
ATOM 3121 O O . ASN B 1 67 ? 3.684 3.741 23.479 1.00 27.50 135 ASN P O 1
ATOM 3126 N N . GLY B 1 68 ? 2.008 4.806 22.406 1.00 27.41 136 GLY P N 1
ATOM 3127 C CA . GLY B 1 68 ? 1.053 4.664 23.506 1.00 29.44 136 GLY P CA 1
ATOM 3128 C C . GLY B 1 68 ? 1.401 5.462 24.756 1.00 29.91 136 GLY P C 1
ATOM 3129 O O . GLY B 1 68 ? 0.928 5.122 25.853 1.00 36.29 136 GLY P O 1
ATOM 3130 N N . GLN B 1 69 ? 2.210 6.518 24.593 1.00 22.12 137 GLN P N 1
ATOM 3131 C CA . GLN B 1 69 ? 2.686 7.330 25.716 1.00 18.80 137 GLN P CA 1
ATOM 3132 C C . GLN B 1 69 ? 2.374 8.801 25.544 1.00 18.89 137 GLN P C 1
ATOM 3133 O O . GLN B 1 69 ? 2.222 9.303 24.433 1.00 21.20 137 GLN P O 1
ATOM 3139 N N . LEU B 1 70 ? 2.254 9.466 26.683 1.00 16.96 138 LEU P N 1
ATOM 3140 C CA . LEU B 1 70 ? 2.117 10.913 26.759 1.00 14.71 138 LEU P CA 1
ATOM 3141 C C . LEU B 1 70 ? 3.523 11.442 27.037 1.00 18.34 138 LEU P C 1
ATOM 3142 O O . LEU B 1 70 ? 4.217 10.929 27.933 1.00 18.12 138 LEU P O 1
ATOM 3147 N N . VAL B 1 71 ? 3.941 12.451 26.273 1.00 19.62 139 VAL P N 1
ATOM 3148 C CA . VAL B 1 71 ? 5.288 12.980 26.371 1.00 17.18 139 VAL P CA 1
ATOM 3149 C C . VAL B 1 71 ? 5.203 14.446 26.640 1.00 15.27 139 VAL P C 1
ATOM 3150 O O . VAL B 1 71 ? 4.745 15.217 25.802 1.00 19.39 139 VAL P O 1
ATOM 3154 N N . VAL B 1 72 ? 5.618 14.822 27.838 1.00 16.51 140 VAL P N 1
ATOM 3155 C CA . VAL B 1 72 ? 5.546 16.195 28.272 1.00 15.11 140 VAL P CA 1
ATOM 3156 C C . VAL B 1 72 ? 6.952 16.692 28.530 1.00 15.42 140 VAL P C 1
ATOM 3157 O O . VAL B 1 72 ? 7.669 16.114 29.346 1.00 16.94 140 VAL P O 1
ATOM 3161 N N . ASP B 1 73 ? 7.322 17.775 27.859 1.00 16.45 141 ASP P N 1
ATOM 3162 C CA . ASP B 1 73 ? 8.680 18.328 27.919 1.00 18.28 141 ASP P CA 1
ATOM 3163 C C . ASP B 1 73 ? 9.741 17.226 27.809 1.00 20.49 141 ASP P C 1
ATOM 3164 O O . ASP B 1 73 ? 10.713 17.198 28.580 1.00 20.05 141 ASP P O 1
ATOM 3169 N N . ASN B 1 74 ? 9.510 16.296 26.875 1.00 20.04 142 ASN P N 1
ATOM 3170 C CA . ASN B 1 74 ? 10.394 15.156 26.584 1.00 23.81 142 ASN P CA 1
ATOM 3171 C C . ASN B 1 74 ? 10.402 14.049 27.622 1.00 21.86 142 ASN P C 1
ATOM 3172 O O . ASN B 1 74 ? 11.136 13.082 27.451 1.00 19.26 142 ASN P O 1
ATOM 3177 N N . HIS B 1 75 ? 9.607 14.187 28.693 1.00 18.83 143 HIS P N 1
ATOM 3178 C CA A HIS B 1 75 ? 9.449 13.101 29.653 0.30 18.81 143 HIS P CA 1
ATOM 3179 C CA B HIS B 1 75 ? 9.430 13.120 29.679 0.70 19.95 143 HIS P CA 1
ATOM 3180 C C . HIS B 1 75 ? 8.347 12.163 29.179 1.00 18.07 143 HIS P C 1
ATOM 3181 O O . HIS B 1 75 ? 7.199 12.583 28.948 1.00 18.67 143 HIS P O 1
ATOM 3194 N N . GLU B 1 76 ? 8.683 10.888 29.034 1.00 17.95 144 GLU P N 1
ATOM 3195 C CA . GLU B 1 76 ? 7.727 9.873 28.596 1.00 18.85 144 GLU P CA 1
ATOM 3196 C C . GLU B 1 76 ? 6.939 9.352 29.787 1.00 18.51 144 GLU P C 1
ATOM 3197 O O . GLU B 1 76 ? 7.503 9.005 30.803 1.00 18.00 144 GLU P O 1
ATOM 3203 N N . ILE B 1 77 ? 5.621 9.344 29.648 1.00 16.44 145 ILE P N 1
ATOM 3204 C CA . ILE B 1 77 ? 4.707 8.936 30.692 1.00 17.26 145 ILE P CA 1
ATOM 3205 C C . ILE B 1 77 ? 3.842 7.821 30.127 1.00 14.94 145 ILE P C 1
ATOM 3206 O O . ILE B 1 77 ? 3.213 8.004 29.098 1.00 15.66 145 ILE P O 1
ATOM 3211 N N . SER B 1 78 ? 3.832 6.667 30.788 1.00 16.41 146 SER P N 1
ATOM 3212 C CA . SER B 1 78 ? 3.012 5.571 30.328 1.00 16.35 146 SER P CA 1
ATOM 3213 C C . SER B 1 78 ? 1.545 5.898 30.564 1.00 15.91 146 SER P C 1
ATOM 3214 O O . SER B 1 78 ? 1.186 6.536 31.556 1.00 14.86 146 SER P O 1
ATOM 3217 N N . VAL B 1 79 ? 0.704 5.463 29.648 1.00 15.35 147 VAL P N 1
ATOM 3218 C CA . VAL B 1 79 ? -0.713 5.750 29.745 1.00 14.10 147 VAL P CA 1
ATOM 3219 C C . VAL B 1 79 ? -1.463 4.448 29.828 1.00 15.84 147 VAL P C 1
ATOM 3220 O O . VAL B 1 79 ? -1.369 3.608 28.925 1.00 18.18 147 VAL P O 1
ATOM 3224 N N . TYR B 1 80 ? -2.208 4.272 30.908 1.00 17.15 148 TYR P N 1
ATOM 3225 C CA . TYR B 1 80 ? -3.064 3.097 31.048 1.00 18.84 148 TYR P CA 1
ATOM 3226 C C . TYR B 1 80 ? -4.530 3.513 30.956 1.00 14.31 148 TYR P C 1
ATOM 3227 O O . TYR B 1 80 ? -4.897 4.695 31.103 1.00 13.86 148 TYR P O 1
ATOM 3236 N N . GLN B 1 81 ? -5.377 2.525 30.731 1.00 15.44 149 GLN P N 1
ATOM 3237 C CA . GLN B 1 81 ? -6.766 2.756 30.367 1.00 14.11 149 GLN P CA 1
ATOM 3238 C C . GLN B 1 81 ? -7.744 1.912 31.202 1.00 16.72 149 GLN P C 1
ATOM 3239 O O . GLN B 1 81 ? -8.802 1.512 30.714 1.00 16.41 149 GLN P O 1
ATOM 3245 N N . CYS B 1 82 ? -7.408 1.698 32.475 1.00 18.46 150 CYS P N 1
ATOM 3246 C CA . CYS B 1 82 ? -8.119 0.738 33.352 1.00 19.04 150 CYS P CA 1
ATOM 3247 C C . CYS B 1 82 ? -9.244 1.359 34.171 1.00 18.98 150 CYS P C 1
ATOM 3248 O O . CYS B 1 82 ? -9.127 2.508 34.642 1.00 19.22 150 CYS P O 1
ATOM 3251 N N . LYS B 1 83 ? -10.335 0.608 34.317 1.00 15.10 151 LYS P N 1
ATOM 3252 C CA . LYS B 1 83 ? -11.526 1.073 35.030 1.00 18.51 151 LYS P CA 1
ATOM 3253 C C . LYS B 1 83 ? -11.509 0.789 36.536 1.00 20.73 151 LYS P C 1
ATOM 3254 O O . LYS B 1 83 ? -12.321 1.343 37.277 1.00 18.33 151 LYS P O 1
ATOM 3260 N N . GLU B 1 84 ? -10.629 -0.110 36.970 1.00 19.64 152 GLU P N 1
ATOM 3261 C CA . GLU B 1 84 ? -10.544 -0.515 38.377 1.00 16.54 152 GLU P CA 1
ATOM 3262 C C . GLU B 1 84 ? -9.084 -0.488 38.809 1.00 17.44 152 GLU P C 1
ATOM 3263 O O . GLU B 1 84 ? -8.207 -0.907 38.049 1.00 18.41 152 GLU P O 1
ATOM 3269 N N . PRO B 1 85 ? -8.803 -0.006 40.034 1.00 17.38 153 PRO P N 1
ATOM 3270 C CA . PRO B 1 85 ? -7.423 -0.008 40.515 1.00 14.76 153 PRO P CA 1
ATOM 3271 C C . PRO B 1 85 ? -6.693 -1.367 40.435 1.00 16.35 153 PRO P C 1
ATOM 3272 O O . PRO B 1 85 ? -5.491 -1.381 40.133 1.00 14.79 153 PRO P O 1
ATOM 3276 N N . LYS B 1 86 ? -7.403 -2.469 40.694 1.00 16.03 154 LYS P N 1
ATOM 3277 C CA . LYS B 1 86 ? -6.794 -3.816 40.639 1.00 19.32 154 LYS P CA 1
ATOM 3278 C C . LYS B 1 86 ? -6.315 -4.183 39.227 1.00 19.47 154 LYS P C 1
ATOM 3279 O O . LYS B 1 86 ? -5.490 -5.079 39.080 1.00 19.44 154 LYS P O 1
ATOM 3285 N N . GLN B 1 87 ? -6.810 -3.478 38.203 1.00 16.37 155 GLN P N 1
ATOM 3286 C CA . GLN B 1 87 ? -6.397 -3.720 36.810 1.00 16.52 155 GLN P CA 1
ATOM 3287 C C . GLN B 1 87 ? -5.111 -2.982 36.462 1.00 19.73 155 GLN P C 1
ATOM 3288 O O . GLN B 1 87 ? -4.444 -3.346 35.517 1.00 20.86 155 GLN P O 1
ATOM 3294 N N . ILE B 1 88 ? -4.757 -1.927 37.203 1.00 20.52 156 ILE P N 1
ATOM 3295 C CA . ILE B 1 88 ? -3.635 -1.077 36.790 1.00 18.33 156 ILE P CA 1
ATOM 3296 C C . ILE B 1 88 ? -2.291 -1.729 37.030 1.00 18.03 156 ILE P C 1
ATOM 3297 O O . ILE B 1 88 ? -2.009 -2.167 38.145 1.00 19.29 156 ILE P O 1
ATOM 3302 N N . PRO B 1 89 ? -1.429 -1.760 36.003 1.00 20.29 157 PRO P N 1
ATOM 3303 C CA . PRO B 1 89 ? -0.139 -2.429 36.135 1.00 22.22 157 PRO P CA 1
ATOM 3304 C C . PRO B 1 89 ? 0.965 -1.589 36.773 1.00 22.98 157 PRO P C 1
ATOM 3305 O O . PRO B 1 89 ? 1.997 -1.343 36.146 1.00 21.79 157 PRO P O 1
ATOM 3309 N N . TRP B 1 90 ? 0.790 -1.178 38.020 1.00 18.45 158 TRP P N 1
ATOM 3310 C CA . TRP B 1 90 ? 1.810 -0.308 38.625 1.00 18.01 158 TRP P CA 1
ATOM 3311 C C . TRP B 1 90 ? 3.220 -0.916 38.712 1.00 17.69 158 TRP P C 1
ATOM 3312 O O . TRP B 1 90 ? 4.203 -0.181 38.722 1.00 18.86 158 TRP P O 1
ATOM 3323 N N . ARG B 1 91 ? 3.323 -2.248 38.834 1.00 17.37 159 ARG P N 1
ATOM 3324 C CA . ARG B 1 91 ? 4.623 -2.911 38.903 1.00 20.15 159 ARG P CA 1
ATOM 3325 C C . ARG B 1 91 ? 5.451 -2.669 37.641 1.00 20.33 159 ARG P C 1
ATOM 3326 O O . ARG B 1 91 ? 6.680 -2.554 37.710 1.00 19.23 159 ARG P O 1
ATOM 3334 N N . ALA B 1 92 ? 4.767 -2.589 36.507 1.00 21.22 160 ALA P N 1
ATOM 3335 C CA . ALA B 1 92 ? 5.401 -2.308 35.216 1.00 23.89 160 ALA P CA 1
ATOM 3336 C C . ALA B 1 92 ? 6.218 -0.987 35.193 1.00 23.75 160 ALA P C 1
ATOM 3337 O O . ALA B 1 92 ? 7.178 -0.853 34.407 1.00 19.65 160 ALA P O 1
ATOM 3339 N N . VAL B 1 93 ? 5.846 -0.030 36.042 1.00 18.40 161 VAL P N 1
ATOM 3340 C CA . VAL B 1 93 ? 6.522 1.269 36.081 1.00 18.30 161 VAL P CA 1
ATOM 3341 C C . VAL B 1 93 ? 7.250 1.474 37.410 1.00 20.77 161 VAL P C 1
ATOM 3342 O O . VAL B 1 93 ? 7.499 2.616 37.839 1.00 23.46 161 VAL P O 1
ATOM 3346 N N . GLY B 1 94 ? 7.583 0.362 38.058 1.00 21.69 162 GLY P N 1
ATOM 3347 C CA . GLY B 1 94 ? 8.509 0.374 39.185 1.00 26.67 162 GLY P CA 1
ATOM 3348 C C . GLY B 1 94 ? 7.970 0.843 40.523 1.00 29.49 162 GLY P C 1
ATOM 3349 O O . GLY B 1 94 ? 8.657 1.551 41.257 1.00 32.27 162 GLY P O 1
ATOM 3350 N N . SER B 1 95 ? 6.747 0.435 40.831 1.00 28.79 163 SER P N 1
ATOM 3351 C CA . SER B 1 95 ? 6.111 0.671 42.134 1.00 29.07 163 SER P CA 1
ATOM 3352 C C . SER B 1 95 ? 6.084 2.127 42.598 1.00 24.30 163 SER P C 1
ATOM 3353 O O . SER B 1 95 ? 6.684 2.501 43.620 1.00 20.27 163 SER P O 1
ATOM 3356 N N . PRO B 1 96 ? 5.371 2.962 41.838 1.00 22.53 164 PRO P N 1
ATOM 3357 C CA . PRO B 1 96 ? 5.311 4.385 42.148 1.00 20.44 164 PRO P CA 1
ATOM 3358 C C . PRO B 1 96 ? 4.441 4.691 43.347 1.00 16.99 164 PRO P C 1
ATOM 3359 O O . PRO B 1 96 ? 3.670 3.829 43.807 1.00 17.64 164 PRO P O 1
ATOM 3363 N N . TYR B 1 97 ? 4.570 5.919 43.842 1.00 19.04 165 TYR P N 1
ATOM 3364 C CA . TYR B 1 97 ? 3.609 6.488 44.791 1.00 13.47 165 TYR P CA 1
ATOM 3365 C C . TYR B 1 97 ? 2.395 6.888 43.949 1.00 15.91 165 TYR P C 1
ATOM 3366 O O . TYR B 1 97 ? 2.556 7.525 42.932 1.00 17.57 165 TYR P O 1
ATOM 3375 N N . VAL B 1 98 ? 1.190 6.493 44.345 1.00 13.90 166 VAL P N 1
ATOM 3376 C CA . VAL B 1 98 ? 0.016 6.720 43.497 1.00 13.18 166 VAL P CA 1
ATOM 3377 C C . VAL B 1 98 ? -0.906 7.818 44.047 1.00 16.72 166 VAL P C 1
ATOM 3378 O O . VAL B 1 98 ? -1.268 7.810 45.241 1.00 13.90 166 VAL P O 1
ATOM 3382 N N . VAL B 1 99 ? -1.296 8.754 43.170 1.00 14.84 167 VAL P N 1
ATOM 3383 C CA . VAL B 1 99 ? -2.337 9.713 43.491 1.00 13.39 167 VAL P CA 1
ATOM 3384 C C . VAL B 1 99 ? -3.669 9.129 43.036 1.00 13.44 167 VAL P C 1
ATOM 3385 O O . VAL B 1 99 ? -3.868 8.828 41.863 1.00 13.38 167 VAL P O 1
ATOM 3389 N N . GLU B 1 100 ? -4.581 8.974 43.982 1.00 13.19 168 GLU P N 1
ATOM 3390 C CA . GLU B 1 100 ? -5.922 8.497 43.724 1.00 13.18 168 GLU P CA 1
ATOM 3391 C C . GLU B 1 100 ? -6.836 9.722 43.626 1.00 13.19 168 GLU P C 1
ATOM 3392 O O . GLU B 1 100 ? -7.309 10.249 44.649 1.00 14.19 168 GLU P O 1
ATOM 3398 N N . SER B 1 101 ? -7.055 10.167 42.381 1.00 11.50 169 SER P N 1
ATOM 3399 C CA . SER B 1 101 ? -7.789 11.419 42.080 1.00 12.69 169 SER P CA 1
ATOM 3400 C C . SER B 1 101 ? -8.986 11.158 41.159 1.00 13.54 169 SER P C 1
ATOM 3401 O O . SER B 1 101 ? -9.408 12.026 40.388 1.00 11.05 169 SER P O 1
ATOM 3404 N N . THR B 1 102 ? -9.563 9.967 41.279 1.00 10.97 170 THR P N 1
ATOM 3405 C CA . THR B 1 102 ? -10.792 9.633 40.521 1.00 10.82 170 THR P CA 1
ATOM 3406 C C . THR B 1 102 ? -12.049 10.146 41.193 1.00 13.44 170 THR P C 1
ATOM 3407 O O . THR B 1 102 ? -13.086 10.333 40.545 1.00 15.68 170 THR P O 1
ATOM 3411 N N . GLY B 1 103 ? -11.976 10.337 42.501 1.00 12.88 171 GLY P N 1
ATOM 3412 C CA . GLY B 1 103 ? -13.144 10.665 43.302 1.00 13.94 171 GLY P CA 1
ATOM 3413 C C . GLY B 1 103 ? -13.970 9.489 43.783 1.00 15.38 171 GLY P C 1
ATOM 3414 O O . GLY B 1 103 ? -14.910 9.673 44.578 1.00 17.67 171 GLY P O 1
ATOM 3415 N N . VAL B 1 104 ? -13.655 8.276 43.330 1.00 14.02 172 VAL P N 1
ATOM 3416 C CA . VAL B 1 104 ? -14.521 7.129 43.656 1.00 16.31 172 VAL P CA 1
ATOM 3417 C C . VAL B 1 104 ? -13.899 6.006 44.465 1.00 18.21 172 VAL P C 1
ATOM 3418 O O . VAL B 1 104 ? -14.607 5.044 44.749 1.00 17.95 172 VAL P O 1
ATOM 3422 N N . TYR B 1 105 ? -12.613 6.120 44.827 1.00 15.07 173 TYR P N 1
ATOM 3423 C CA . TYR B 1 105 ? -11.944 5.134 45.686 1.00 15.60 173 TYR P CA 1
ATOM 3424 C C . TYR B 1 105 ? -11.379 5.779 46.973 1.00 15.15 173 TYR P C 1
ATOM 3425 O O . TYR B 1 105 ? -10.158 5.992 47.127 1.00 17.34 173 TYR P O 1
ATOM 3434 N N . LEU B 1 106 ? -12.280 6.051 47.912 1.00 13.56 174 LEU P N 1
ATOM 3435 C CA . LEU B 1 106 ? -12.000 7.000 48.999 1.00 13.33 174 LEU P CA 1
ATOM 3436 C C . LEU B 1 106 ? -11.609 6.301 50.311 1.00 15.48 174 LEU P C 1
ATOM 3437 O O . LEU B 1 106 ? -10.976 6.911 51.162 1.00 15.03 174 LEU P O 1
ATOM 3442 N N . SER B 1 107 ? -11.945 5.021 50.433 1.00 13.90 175 SER P N 1
ATOM 3443 C CA . SER B 1 107 ? -11.650 4.245 51.648 1.00 14.59 175 SER P CA 1
ATOM 3444 C C . SER B 1 107 ? -10.328 3.478 51.585 1.00 14.02 175 SER P C 1
ATOM 3445 O O . SER B 1 107 ? -9.765 3.232 50.512 1.00 15.66 175 SER P O 1
ATOM 3448 N N . ILE B 1 108 ? -9.837 3.065 52.751 1.00 16.10 176 ILE P N 1
ATOM 3449 C CA . ILE B 1 108 ? -8.630 2.247 52.797 1.00 16.55 176 ILE P CA 1
ATOM 3450 C C . ILE B 1 108 ? -8.860 1.001 51.960 1.00 15.12 176 ILE P C 1
ATOM 3451 O O . ILE B 1 108 ? -7.996 0.633 51.159 1.00 15.97 176 ILE P O 1
ATOM 3456 N N . GLN B 1 109 ? -10.033 0.384 52.116 1.00 16.42 177 GLN P N 1
ATOM 3457 C CA . GLN B 1 109 ? -10.331 -0.878 51.415 1.00 17.23 177 GLN P CA 1
ATOM 3458 C C . GLN B 1 109 ? -10.316 -0.691 49.893 1.00 19.33 177 GLN P C 1
ATOM 3459 O O . GLN B 1 109 ? -9.734 -1.489 49.166 1.00 18.39 177 GLN P O 1
ATOM 3465 N N . ALA B 1 110 ? -10.953 0.368 49.415 1.00 20.19 178 ALA P N 1
ATOM 3466 C CA . ALA B 1 110 ? -11.008 0.634 47.977 1.00 21.12 178 ALA P CA 1
ATOM 3467 C C . ALA B 1 110 ? -9.614 0.965 47.444 1.00 19.06 178 ALA P C 1
ATOM 3468 O O . ALA B 1 110 ? -9.186 0.440 46.414 1.00 18.55 178 ALA P O 1
ATOM 3470 N N . ALA B 1 111 ? -8.881 1.800 48.176 1.00 15.87 179 ALA P N 1
ATOM 3471 C CA . ALA B 1 111 ? -7.551 2.230 47.730 1.00 16.42 179 ALA P CA 1
ATOM 3472 C C . ALA B 1 111 ? -6.476 1.171 47.847 1.00 20.33 179 ALA P C 1
ATOM 3473 O O . ALA B 1 111 ? -5.442 1.287 47.175 1.00 20.06 179 ALA P O 1
ATOM 3475 N N . SER B 1 112 ? -6.719 0.150 48.689 1.00 15.69 180 SER P N 1
ATOM 3476 C CA . SER B 1 112 ? -5.746 -0.896 48.942 1.00 18.79 180 SER P CA 1
ATOM 3477 C C . SER B 1 112 ? -5.492 -1.750 47.704 1.00 15.16 180 SER P C 1
ATOM 3478 O O . SER B 1 112 ? -4.396 -2.256 47.536 1.00 16.85 180 SER P O 1
ATOM 3481 N N . ASP B 1 113 ? -6.468 -1.867 46.808 1.00 15.36 181 ASP P N 1
ATOM 3482 C CA . ASP B 1 113 ? -6.216 -2.539 45.545 1.00 16.81 181 ASP P CA 1
ATOM 3483 C C . ASP B 1 113 ? -5.055 -1.945 44.744 1.00 15.90 181 ASP P C 1
ATOM 3484 O O . ASP B 1 113 ? -4.412 -2.652 43.983 1.00 15.71 181 ASP P O 1
ATOM 3489 N N . HIS B 1 114 ? -4.763 -0.653 44.895 1.00 13.88 182 HIS P N 1
ATOM 3490 C CA . HIS B 1 114 ? -3.555 -0.102 44.257 1.00 11.26 182 HIS P CA 1
ATOM 3491 C C . HIS B 1 114 ? -2.284 -0.707 44.811 1.00 16.73 182 HIS P C 1
ATOM 3492 O O . HIS B 1 114 ? -1.317 -0.959 44.075 1.00 15.21 182 HIS P O 1
ATOM 3499 N N . ILE B 1 115 ? -2.265 -0.893 46.127 1.00 17.31 183 ILE P N 1
ATOM 3500 C CA . ILE B 1 115 ? -1.101 -1.510 46.784 1.00 18.86 183 ILE P CA 1
ATOM 3501 C C . ILE B 1 115 ? -0.884 -2.926 46.255 1.00 17.99 183 ILE P C 1
ATOM 3502 O O . ILE B 1 115 ? 0.229 -3.285 45.875 1.00 16.26 183 ILE P O 1
ATOM 3507 N N . SER B 1 116 ? -1.955 -3.714 46.196 1.00 18.63 184 SER P N 1
ATOM 3508 C CA . SER B 1 116 ? -1.833 -5.077 45.710 1.00 21.41 184 SER P CA 1
ATOM 3509 C C . SER B 1 116 ? -1.546 -5.141 44.204 1.00 19.40 184 SER P C 1
ATOM 3510 O O . SER B 1 116 ? -0.974 -6.128 43.735 1.00 19.08 184 SER P O 1
ATOM 3513 N N . ALA B 1 117 ? -1.859 -4.072 43.465 1.00 17.23 185 ALA P N 1
ATOM 3514 C CA . ALA B 1 117 ? -1.454 -3.947 42.069 1.00 15.73 185 ALA P CA 1
ATOM 3515 C C . ALA B 1 117 ? -0.033 -3.403 41.886 1.00 16.12 185 ALA P C 1
ATOM 3516 O O . ALA B 1 117 ? 0.405 -3.182 40.755 1.00 18.74 185 ALA P O 1
ATOM 3518 N N . GLY B 1 118 ? 0.682 -3.148 42.977 1.00 16.74 186 GLY P N 1
ATOM 3519 C CA . GLY B 1 118 ? 2.087 -2.727 42.881 1.00 15.80 186 GLY P CA 1
ATOM 3520 C C . GLY B 1 118 ? 2.433 -1.306 43.298 1.00 17.78 186 GLY P C 1
ATOM 3521 O O . GLY B 1 118 ? 3.616 -0.953 43.261 1.00 18.15 186 GLY P O 1
ATOM 3522 N N . ALA B 1 119 ? 1.445 -0.495 43.709 1.00 15.06 187 ALA P N 1
ATOM 3523 C CA . ALA B 1 119 ? 1.739 0.855 44.245 1.00 15.93 187 ALA P CA 1
ATOM 3524 C C . ALA B 1 119 ? 2.514 0.712 45.551 1.00 17.98 187 ALA P C 1
ATOM 3525 O O . ALA B 1 119 ? 2.213 -0.178 46.353 1.00 17.04 187 ALA P O 1
ATOM 3527 N N . GLN B 1 120 ? 3.511 1.568 45.747 1.00 17.27 188 GLN P N 1
ATOM 3528 C CA . GLN B 1 120 ? 4.254 1.623 47.012 1.00 18.98 188 GLN P CA 1
ATOM 3529 C C . GLN B 1 120 ? 3.443 2.336 48.116 1.00 17.15 188 GLN P C 1
ATOM 3530 O O . GLN B 1 120 ? 3.470 1.942 49.278 1.00 15.28 188 GLN P O 1
ATOM 3536 N N . ARG B 1 121 ? 2.777 3.427 47.741 1.00 13.19 189 ARG P N 1
ATOM 3537 C CA . ARG B 1 121 ? 1.900 4.195 48.629 1.00 14.08 189 ARG P CA 1
ATOM 3538 C C . ARG B 1 121 ? 0.709 4.728 47.814 1.00 13.70 189 ARG P C 1
ATOM 3539 O O . ARG B 1 121 ? 0.790 4.807 46.600 1.00 13.42 189 ARG P O 1
ATOM 3547 N N . VAL B 1 122 ? -0.352 5.139 48.499 1.00 14.45 190 VAL P N 1
ATOM 3548 C CA . VAL B 1 122 ? -1.432 5.891 47.873 1.00 11.58 190 VAL P CA 1
ATOM 3549 C C . VAL B 1 122 ? -1.735 7.183 48.633 1.00 11.06 190 VAL P C 1
ATOM 3550 O O . VAL B 1 122 ? -1.833 7.171 49.863 1.00 13.01 190 VAL P O 1
ATOM 3554 N N . VAL B 1 123 ? -1.912 8.280 47.894 1.00 12.35 191 VAL P N 1
ATOM 3555 C CA . VAL B 1 123 ? -2.389 9.544 48.438 1.00 11.77 191 VAL P CA 1
ATOM 3556 C C . VAL B 1 123 ? -3.752 9.750 47.800 1.00 9.16 191 VAL P C 1
ATOM 3557 O O . VAL B 1 123 ? -3.848 9.940 46.595 1.00 12.41 191 VAL P O 1
ATOM 3561 N N . ILE B 1 124 ? -4.794 9.650 48.614 1.00 8.10 192 ILE P N 1
ATOM 3562 C CA . ILE B 1 124 ? -6.163 9.914 48.185 1.00 7.96 192 ILE P CA 1
ATOM 3563 C C . ILE B 1 124 ? -6.337 11.436 48.143 1.00 6.66 192 ILE P C 1
ATOM 3564 O O . ILE B 1 124 ? -6.070 12.120 49.134 1.00 10.49 192 ILE P O 1
ATOM 3569 N N . SER B 1 125 ? -6.767 11.954 46.991 1.00 8.90 193 SER P N 1
ATOM 3570 C CA . SER B 1 125 ? -6.894 13.411 46.769 1.00 10.13 193 SER P CA 1
ATOM 3571 C C . SER B 1 125 ? -8.217 13.990 47.264 1.00 11.32 193 SER P C 1
ATOM 3572 O O . SER B 1 125 ? -8.777 14.881 46.641 1.00 13.93 193 SER P O 1
ATOM 3575 N N . ALA B 1 126 ? -8.655 13.543 48.439 1.00 10.69 194 ALA P N 1
ATOM 3576 C CA . ALA B 1 126 ? -9.941 13.910 49.040 1.00 10.63 194 ALA P CA 1
ATOM 3577 C C . ALA B 1 126 ? -9.931 13.361 50.452 1.00 14.07 194 ALA P C 1
ATOM 3578 O O . ALA B 1 126 ? -9.119 12.474 50.761 1.00 12.27 194 ALA P O 1
ATOM 3580 N N . PRO B 1 127 ? -10.851 13.839 51.316 1.00 11.88 195 PRO P N 1
ATOM 3581 C CA . PRO B 1 127 ? -11.077 13.188 52.597 1.00 11.21 195 PRO P CA 1
ATOM 3582 C C . PRO B 1 127 ? -11.435 11.723 52.443 1.00 13.28 195 PRO P C 1
ATOM 3583 O O . PRO B 1 127 ? -12.095 11.309 51.481 1.00 13.89 195 PRO P O 1
ATOM 3587 N N . SER B 1 128 ? -11.001 10.947 53.417 1.00 14.79 196 SER P N 1
ATOM 3588 C CA . SER B 1 128 ? -11.303 9.512 53.468 1.00 13.72 196 SER P CA 1
ATOM 3589 C C . SER B 1 128 ? -12.135 9.245 54.733 1.00 17.03 196 SER P C 1
ATOM 3590 O O . SER B 1 128 ? -11.902 9.889 55.762 1.00 15.72 196 SER P O 1
ATOM 3593 N N . PRO B 1 129 ? -13.069 8.277 54.676 1.00 19.49 197 PRO P N 1
ATOM 3594 C CA . PRO B 1 129 ? -13.754 7.864 55.924 1.00 21.10 197 PRO P CA 1
ATOM 3595 C C . PRO B 1 129 ? -12.822 7.226 56.943 1.00 20.31 197 PRO P C 1
ATOM 3596 O O . PRO B 1 129 ? -13.151 7.194 58.139 1.00 19.42 197 PRO P O 1
ATOM 3600 N N . ASP B 1 130 ? -11.676 6.712 56.502 1.00 18.65 198 ASP P N 1
ATOM 3601 C CA . ASP B 1 130 ? -10.808 6.012 57.441 1.00 18.22 198 ASP P CA 1
ATOM 3602 C C . ASP B 1 130 ? -9.301 6.157 57.233 1.00 15.85 198 ASP P C 1
ATOM 3603 O O . ASP B 1 130 ? -8.560 5.990 58.179 1.00 16.24 198 ASP P O 1
ATOM 3608 N N . ALA B 1 131 ? -8.830 6.482 56.032 1.00 13.36 199 ALA P N 1
ATOM 3609 C CA . ALA B 1 131 ? -7.378 6.660 55.861 1.00 12.47 199 ALA P CA 1
ATOM 3610 C C . ALA B 1 131 ? -6.930 7.905 56.657 1.00 13.62 199 ALA P C 1
ATOM 3611 O O . ALA B 1 131 ? -7.669 8.872 56.756 1.00 15.13 199 ALA P O 1
ATOM 3613 N N . PRO B 1 132 ? -5.707 7.889 57.211 1.00 12.52 200 PRO P N 1
ATOM 3614 C CA . PRO B 1 132 ? -5.253 9.068 57.927 1.00 13.15 200 PRO P CA 1
ATOM 3615 C C . PRO B 1 132 ? -5.065 10.272 57.013 1.00 12.04 200 PRO P C 1
ATOM 3616 O O . PRO B 1 132 ? -4.542 10.159 55.891 1.00 12.24 200 PRO P O 1
ATOM 3620 N N . MET B 1 133 ? -5.475 11.421 57.517 1.00 14.46 201 MET P N 1
ATOM 3621 C CA . MET B 1 133 ? -5.491 12.636 56.761 1.00 14.87 201 MET P CA 1
ATOM 3622 C C . MET B 1 133 ? -4.389 13.588 57.203 1.00 15.61 201 MET P C 1
ATOM 3623 O O . MET B 1 133 ? -4.102 13.700 58.387 1.00 15.50 201 MET P O 1
ATOM 3628 N N . PHE B 1 134 ? -3.816 14.291 56.226 1.00 12.40 202 PHE P N 1
ATOM 3629 C CA . PHE B 1 134 ? -2.722 15.232 56.422 1.00 10.80 202 PHE P CA 1
ATOM 3630 C C . PHE B 1 134 ? -2.938 16.543 55.684 1.00 14.95 202 PHE P C 1
ATOM 3631 O O . PHE B 1 134 ? -3.514 16.577 54.609 1.00 17.10 202 PHE P O 1
ATOM 3639 N N . VAL B 1 135 ? -2.521 17.619 56.340 1.00 11.65 203 VAL P N 1
ATOM 3640 C CA . VAL B 1 135 ? -2.488 18.948 55.778 1.00 10.84 203 VAL P CA 1
ATOM 3641 C C . VAL B 1 135 ? -1.087 19.460 56.023 1.00 11.53 203 VAL P C 1
ATOM 3642 O O . VAL B 1 135 ? -0.641 19.562 57.192 1.00 12.67 203 VAL P O 1
ATOM 3646 N N . MET B 1 136 ? -0.378 19.750 54.930 1.00 12.04 204 MET P N 1
ATOM 3647 C CA . MET B 1 136 ? 0.974 20.276 54.989 1.00 12.80 204 MET P CA 1
ATOM 3648 C C . MET B 1 136 ? 0.958 21.609 55.746 1.00 14.15 204 MET P C 1
ATOM 3649 O O . MET B 1 136 ? 0.072 22.445 55.547 1.00 13.28 204 MET P O 1
ATOM 3654 N N . GLY B 1 137 ? 1.936 21.756 56.640 1.00 12.13 205 GLY P N 1
ATOM 3655 C CA . GLY B 1 137 ? 2.017 22.882 57.545 1.00 13.41 205 GLY P CA 1
ATOM 3656 C C . GLY B 1 137 ? 1.260 22.741 58.841 1.00 14.17 205 GLY P C 1
ATOM 3657 O O . GLY B 1 137 ? 1.394 23.622 59.713 1.00 15.22 205 GLY P O 1
ATOM 3658 N N . VAL B 1 138 ? 0.477 21.659 58.983 1.00 13.88 206 VAL P N 1
ATOM 3659 C CA . VAL B 1 138 ? -0.373 21.437 60.155 1.00 11.42 206 VAL P CA 1
ATOM 3660 C C . VAL B 1 138 ? -0.015 20.140 60.887 1.00 14.56 206 VAL P C 1
ATOM 3661 O O . VAL B 1 138 ? 0.328 20.180 62.081 1.00 13.93 206 VAL P O 1
ATOM 3665 N N . ASN B 1 139 ? -0.063 19.007 60.201 1.00 14.03 207 ASN P N 1
ATOM 3666 C CA . ASN B 1 139 ? 0.208 17.725 60.883 1.00 12.88 207 ASN P CA 1
ATOM 3667 C C . ASN B 1 139 ? 0.998 16.692 60.084 1.00 16.11 207 ASN P C 1
ATOM 3668 O O . ASN B 1 139 ? 0.930 15.509 60.404 1.00 17.78 207 ASN P O 1
ATOM 3673 N N . GLU B 1 140 ? 1.771 17.100 59.078 1.00 16.41 208 GLU P N 1
ATOM 3674 C CA . GLU B 1 140 ? 2.467 16.095 58.247 1.00 17.31 208 GLU P CA 1
ATOM 3675 C C . GLU B 1 140 ? 3.470 15.259 59.042 1.00 18.34 208 GLU P C 1
ATOM 3676 O O . GLU B 1 140 ? 3.741 14.107 58.672 1.00 18.56 208 GLU P O 1
ATOM 3682 N N . ASN B 1 141 ? 3.986 15.829 60.123 1.00 18.40 209 ASN P N 1
ATOM 3683 C CA . ASN B 1 141 ? 4.915 15.101 60.986 1.00 23.84 209 ASN P CA 1
ATOM 3684 C C . ASN B 1 141 ? 4.295 13.861 61.599 1.00 25.63 209 ASN P C 1
ATOM 3685 O O . ASN B 1 141 ? 5.020 12.972 62.054 1.00 23.72 209 ASN P O 1
ATOM 3690 N N . ASP B 1 142 ? 2.964 13.802 61.647 1.00 21.99 210 ASP P N 1
ATOM 3691 C CA . ASP B 1 142 ? 2.283 12.627 62.186 1.00 22.84 210 ASP P CA 1
ATOM 3692 C C . ASP B 1 142 ? 2.221 11.456 61.221 1.00 20.70 210 ASP P C 1
ATOM 3693 O O . ASP B 1 142 ? 1.753 10.383 61.591 1.00 20.50 210 ASP P O 1
ATOM 3698 N N . TYR B 1 143 ? 2.706 11.640 59.997 1.00 16.86 211 TYR P N 1
ATOM 3699 C CA . TYR B 1 143 ? 2.825 10.539 59.047 1.00 15.56 211 TYR P CA 1
ATOM 3700 C C . TYR B 1 143 ? 3.888 9.559 59.544 1.00 19.41 211 TYR P C 1
ATOM 3701 O O . TYR B 1 143 ? 4.931 9.997 60.017 1.00 14.91 211 TYR P O 1
ATOM 3710 N N . ASN B 1 144 ? 3.612 8.259 59.405 1.00 19.52 212 ASN P N 1
ATOM 3711 C CA . ASN B 1 144 ? 4.538 7.193 59.857 1.00 17.23 212 ASN P CA 1
ATOM 3712 C C . ASN B 1 144 ? 4.809 6.228 58.701 1.00 22.33 212 ASN P C 1
ATOM 3713 O O . ASN B 1 144 ? 3.946 5.419 58.341 1.00 20.62 212 ASN P O 1
ATOM 3718 N N . PRO B 1 145 ? 6.011 6.315 58.095 1.00 22.33 213 PRO P N 1
ATOM 3719 C CA . PRO B 1 145 ? 6.403 5.511 56.933 1.00 24.64 213 PRO P CA 1
ATOM 3720 C C . PRO B 1 145 ? 6.232 3.994 57.123 1.00 23.10 213 PRO P C 1
ATOM 3721 O O . PRO B 1 145 ? 6.024 3.245 56.164 1.00 23.03 213 PRO P O 1
ATOM 3725 N N . GLY B 1 146 ? 6.373 3.537 58.349 1.00 15.89 214 GLY P N 1
ATOM 3726 C CA . GLY B 1 146 ? 6.294 2.118 58.585 1.00 15.53 214 GLY P CA 1
ATOM 3727 C C . GLY B 1 146 ? 4.892 1.589 58.743 1.00 14.61 214 GLY P C 1
ATOM 3728 O O . GLY B 1 146 ? 4.704 0.376 58.753 1.00 17.86 214 GLY P O 1
ATOM 3729 N N . SER B 1 147 ? 3.908 2.461 58.942 1.00 10.96 215 SER P N 1
ATOM 3730 C CA . SER B 1 147 ? 2.564 1.966 59.248 1.00 15.64 215 SER P CA 1
ATOM 3731 C C . SER B 1 147 ? 1.485 2.421 58.309 1.00 19.09 215 SER P C 1
ATOM 3732 O O . SER B 1 147 ? 0.384 1.888 58.362 1.00 24.32 215 SER P O 1
ATOM 3735 N N . MET B 1 148 ? 1.786 3.404 57.471 1.00 19.41 216 MET P N 1
ATOM 3736 C CA . MET B 1 148 ? 0.781 3.985 56.590 1.00 23.97 216 MET P CA 1
ATOM 3737 C C . MET B 1 148 ? 1.211 3.886 55.140 1.00 24.92 216 MET P C 1
ATOM 3738 O O . MET B 1 148 ? 2.133 4.578 54.710 1.00 31.96 216 MET P O 1
ATOM 3743 N N . ASN B 1 149 ? 0.555 3.036 54.373 1.00 20.43 217 ASN P N 1
ATOM 3744 C CA . ASN B 1 149 ? 0.774 3.067 52.945 1.00 20.90 217 ASN P CA 1
ATOM 3745 C C . ASN B 1 149 ? -0.359 3.768 52.193 1.00 16.16 217 ASN P C 1
ATOM 3746 O O . ASN B 1 149 ? -0.206 3.991 51.016 1.00 16.59 217 ASN P O 1
ATOM 3751 N N . ILE B 1 150 ? -1.482 4.062 52.876 1.00 14.01 218 ILE P N 1
ATOM 3752 C CA . ILE B 1 150 ? -2.645 4.748 52.249 1.00 10.96 218 ILE P CA 1
ATOM 3753 C C . ILE B 1 150 ? -3.031 5.947 53.102 1.00 10.94 218 ILE P C 1
ATOM 3754 O O . ILE B 1 150 ? -3.424 5.791 54.271 1.00 13.33 218 ILE P O 1
ATOM 3759 N N . VAL B 1 151 ? -2.876 7.147 52.556 1.00 12.20 219 VAL P N 1
ATOM 3760 C CA . VAL B 1 151 ? -3.156 8.364 53.305 1.00 11.74 219 VAL P CA 1
ATOM 3761 C C . VAL B 1 151 ? -4.080 9.266 52.471 1.00 13.17 219 VAL P C 1
ATOM 3762 O O . VAL B 1 151 ? -4.293 9.011 51.287 1.00 12.43 219 VAL P O 1
ATOM 3766 N N . SER B 1 152 ? -4.590 10.311 53.108 1.00 14.54 220 SER P N 1
ATOM 3767 C CA . SER B 1 152 ? -5.424 11.277 52.458 1.00 9.46 220 SER P CA 1
ATOM 3768 C C . SER B 1 152 ? -4.841 12.672 52.632 1.00 14.49 220 SER P C 1
ATOM 3769 O O . SER B 1 152 ? -4.309 12.988 53.682 1.00 13.91 220 SER P O 1
ATOM 3772 N N . ASN B 1 153 ? -4.935 13.495 51.583 1.00 12.40 221 ASN P N 1
ATOM 3773 C CA . ASN B 1 153 ? -4.489 14.886 51.659 1.00 11.48 221 ASN P CA 1
ATOM 3774 C C . ASN B 1 153 ? -5.644 15.837 51.980 1.00 10.30 221 ASN P C 1
ATOM 3775 O O . ASN B 1 153 ? -5.540 17.073 51.756 1.00 11.27 221 ASN P O 1
ATOM 3780 N N . ALA B 1 154 ? -6.701 15.289 52.574 1.00 12.12 222 ALA P N 1
ATOM 3781 C CA . ALA B 1 154 ? -7.893 16.047 52.972 1.00 11.35 222 ALA P CA 1
ATOM 3782 C C . ALA B 1 154 ? -8.527 16.729 51.748 1.00 13.32 222 ALA P C 1
ATOM 3783 O O . ALA B 1 154 ? -8.424 16.226 50.646 1.00 13.44 222 ALA P O 1
ATOM 3785 N N . SER B 1 155 ? -9.192 17.865 51.947 1.00 13.51 223 SER P N 1
ATOM 3786 C CA . SER B 1 155 ? -9.856 18.564 50.861 1.00 12.69 223 SER P CA 1
ATOM 3787 C C . SER B 1 155 ? -9.190 19.914 50.673 1.00 11.85 223 SER P C 1
ATOM 3788 O O . SER B 1 155 ? -8.368 20.347 51.509 1.00 13.10 223 SER P O 1
ATOM 3791 N N . CYS B 1 156 ? -9.572 20.585 49.599 1.00 12.52 224 CYS P N 1
ATOM 3792 C CA . CYS B 1 156 ? -9.134 21.958 49.353 1.00 12.54 224 CYS P CA 1
ATOM 3793 C C . CYS B 1 156 ? -9.535 22.869 50.509 1.00 12.36 224 CYS P C 1
ATOM 3794 O O . CYS B 1 156 ? -8.736 23.597 51.041 1.00 9.26 224 CYS P O 1
ATOM 3797 N N . THR B 1 157 ? -10.788 22.827 50.925 1.00 8.23 225 THR P N 1
ATOM 3798 C CA . THR B 1 157 ? -11.237 23.659 52.035 1.00 9.03 225 THR P CA 1
ATOM 3799 C C . THR B 1 157 ? -10.478 23.398 53.363 1.00 6.59 225 THR P C 1
ATOM 3800 O O . THR B 1 157 ? -10.113 24.332 54.072 1.00 8.37 225 THR P O 1
ATOM 3804 N N . THR B 1 158 ? -10.239 22.137 53.677 1.00 7.48 226 THR P N 1
ATOM 3805 C CA . THR B 1 158 ? -9.488 21.819 54.872 1.00 10.96 226 THR P CA 1
ATOM 3806 C C . THR B 1 158 ? -8.087 22.361 54.802 1.00 8.93 226 THR P C 1
ATOM 3807 O O . THR B 1 158 ? -7.540 22.826 55.823 1.00 10.98 226 THR P O 1
ATOM 3811 N N . ASN B 1 159 ? -7.496 22.314 53.615 1.00 9.77 227 ASN P N 1
ATOM 3812 C CA . ASN B 1 159 ? -6.141 22.835 53.425 1.00 7.27 227 ASN P CA 1
ATOM 3813 C C . ASN B 1 159 ? -6.101 24.341 53.571 1.00 9.94 227 ASN P C 1
ATOM 3814 O O . ASN B 1 159 ? -5.092 24.875 53.954 1.00 8.25 227 ASN P O 1
ATOM 3819 N N . CYS B 1 160 ? -7.196 25.005 53.290 1.00 8.30 228 CYS P N 1
ATOM 3820 C CA . CYS B 1 160 ? -7.279 26.493 53.505 1.00 7.86 228 CYS P CA 1
ATOM 3821 C C . CYS B 1 160 ? -7.515 26.804 54.996 1.00 11.30 228 CYS P C 1
ATOM 3822 O O . CYS B 1 160 ? -6.856 27.669 55.599 1.00 11.03 228 CYS P O 1
ATOM 3825 N N . LEU B 1 161 ? -8.512 26.133 55.573 1.00 11.98 229 LEU P N 1
ATOM 3826 C CA . LEU B 1 161 ? -8.939 26.414 56.942 1.00 12.89 229 LEU P CA 1
ATOM 3827 C C . LEU B 1 161 ? -7.903 26.023 58.023 1.00 11.81 229 LEU P C 1
ATOM 3828 O O . LEU B 1 161 ? -7.644 26.792 58.959 1.00 11.72 229 LEU P O 1
ATOM 3833 N N . ALA B 1 162 ? -7.349 24.817 57.906 1.00 10.15 230 ALA P N 1
ATOM 3834 C CA . ALA B 1 162 ? -6.519 24.258 58.960 1.00 11.28 230 ALA P CA 1
ATOM 3835 C C . ALA B 1 162 ? -5.287 25.094 59.285 1.00 11.11 230 ALA P C 1
ATOM 3836 O O . ALA B 1 162 ? -5.011 25.331 60.468 1.00 12.28 230 ALA P O 1
ATOM 3838 N N . PRO B 1 163 ? -4.543 25.552 58.262 1.00 10.38 231 PRO P N 1
ATOM 3839 C CA . PRO B 1 163 ? -3.368 26.375 58.592 1.00 12.27 231 PRO P CA 1
ATOM 3840 C C . PRO B 1 163 ? -3.743 27.656 59.329 1.00 10.77 231 PRO P C 1
ATOM 3841 O O . PRO B 1 163 ? -3.063 28.062 60.268 1.00 11.81 231 PRO P O 1
ATOM 3845 N N . LEU B 1 164 ? -4.827 28.300 58.918 1.00 12.91 232 LEU P N 1
ATOM 3846 C CA . LEU B 1 164 ? -5.267 29.522 59.583 1.00 11.29 232 LEU P CA 1
ATOM 3847 C C . LEU B 1 164 ? -5.737 29.210 61.006 1.00 12.45 232 LEU P C 1
ATOM 3848 O O . LEU B 1 164 ? -5.381 29.914 61.956 1.00 13.35 232 LEU P O 1
ATOM 3853 N N . ALA B 1 165 ? -6.511 28.137 61.148 1.00 12.40 233 ALA P N 1
ATOM 3854 C CA . ALA B 1 165 ? -7.038 27.719 62.457 1.00 13.00 233 ALA P CA 1
ATOM 3855 C C . ALA B 1 165 ? -5.909 27.370 63.422 1.00 14.15 233 ALA P C 1
ATOM 3856 O O . ALA B 1 165 ? -5.981 27.698 64.618 1.00 14.40 233 ALA P O 1
ATOM 3858 N N . LYS B 1 166 ? -4.862 26.731 62.898 1.00 14.36 234 LYS P N 1
ATOM 3859 C CA . LYS B 1 166 ? -3.663 26.420 63.692 1.00 16.98 234 LYS P CA 1
ATOM 3860 C C . LYS B 1 166 ? -3.000 27.691 64.212 1.00 16.44 234 LYS P C 1
ATOM 3861 O O . LYS B 1 166 ? -2.727 27.790 65.410 1.00 13.73 234 LYS P O 1
ATOM 3867 N N . VAL B 1 167 ? -2.771 28.664 63.331 1.00 12.90 235 VAL P N 1
ATOM 3868 C CA . VAL B 1 167 ? -2.192 29.954 63.735 1.00 13.85 235 VAL P CA 1
ATOM 3869 C C . VAL B 1 167 ? -3.009 30.677 64.816 1.00 13.44 235 VAL P C 1
ATOM 3870 O O . VAL B 1 167 ? -2.464 31.120 65.854 1.00 14.37 235 VAL P O 1
ATOM 3874 N N . ILE B 1 168 ? -4.308 30.791 64.570 1.00 11.88 236 ILE P N 1
ATOM 3875 C CA . ILE B 1 168 ? -5.213 31.463 65.480 1.00 11.68 236 ILE P CA 1
ATOM 3876 C C . ILE B 1 168 ? -5.380 30.698 66.802 1.00 10.87 236 ILE P C 1
ATOM 3877 O O . ILE B 1 168 ? -5.372 31.295 67.897 1.00 13.25 236 ILE P O 1
ATOM 3882 N N . HIS B 1 169 ? -5.478 29.378 66.728 1.00 11.56 237 HIS P N 1
ATOM 3883 C CA . HIS B 1 169 ? -5.682 28.613 67.946 1.00 12.70 237 HIS P CA 1
ATOM 3884 C C . HIS B 1 169 ? -4.440 28.648 68.828 1.00 13.79 237 HIS P C 1
ATOM 3885 O O . HIS B 1 169 ? -4.548 28.750 70.067 1.00 13.95 237 HIS P O 1
ATOM 3892 N N . GLU B 1 170 ? -3.261 28.586 68.216 1.00 13.91 238 GLU P N 1
ATOM 3893 C CA . GLU B 1 170 ? -2.030 28.549 68.980 1.00 15.69 238 GLU P CA 1
ATOM 3894 C C . GLU B 1 170 ? -1.691 29.893 69.605 1.00 18.22 238 GLU P C 1
ATOM 3895 O O . GLU B 1 170 ? -1.140 29.931 70.699 1.00 17.29 238 GLU P O 1
ATOM 3901 N N . ARG B 1 171 ? -2.045 30.989 68.934 1.00 15.12 239 ARG P N 1
ATOM 3902 C CA . ARG B 1 171 ? -1.783 32.327 69.462 1.00 15.17 239 ARG P CA 1
ATOM 3903 C C . ARG B 1 171 ? -2.841 32.798 70.467 1.00 16.57 239 ARG P C 1
ATOM 3904 O O . ARG B 1 171 ? -2.500 33.388 71.490 1.00 15.91 239 ARG P O 1
ATOM 3912 N N . PHE B 1 172 ? -4.115 32.587 70.160 1.00 15.02 240 PHE P N 1
ATOM 3913 C CA . PHE B 1 172 ? -5.223 33.157 70.939 1.00 12.90 240 PHE P CA 1
ATOM 3914 C C . PHE B 1 172 ? -6.151 32.158 71.629 1.00 16.54 240 PHE P C 1
ATOM 3915 O O . PHE B 1 172 ? -6.853 32.523 72.583 1.00 17.55 240 PHE P O 1
ATOM 3923 N N . GLY B 1 173 ? -6.206 30.924 71.133 1.00 14.85 241 GLY P N 1
ATOM 3924 C CA . GLY B 1 173 ? -7.166 29.949 71.611 1.00 14.85 241 GLY P CA 1
ATOM 3925 C C . GLY B 1 173 ? -8.539 30.069 70.937 1.00 14.00 241 GLY P C 1
ATOM 3926 O O . GLY B 1 173 ? -9.230 31.060 71.124 1.00 16.26 241 GLY P O 1
ATOM 3927 N N . ILE B 1 174 ? -8.922 29.078 70.130 1.00 13.03 242 ILE P N 1
ATOM 3928 C CA . ILE B 1 174 ? -10.282 29.013 69.595 1.00 12.25 242 ILE P CA 1
ATOM 3929 C C . ILE B 1 174 ? -11.200 28.299 70.582 1.00 13.40 242 ILE P C 1
ATOM 3930 O O . ILE B 1 174 ? -10.993 27.114 70.903 1.00 14.65 242 ILE P O 1
ATOM 3935 N N . VAL B 1 175 ? -12.188 29.029 71.090 1.00 12.65 243 VAL P N 1
ATOM 3936 C CA . VAL B 1 175 ? -13.190 28.462 72.000 1.00 12.70 243 VAL P CA 1
ATOM 3937 C C . VAL B 1 175 ? -14.218 27.698 71.177 1.00 14.04 243 VAL P C 1
ATOM 3938 O O . VAL B 1 175 ? -14.517 26.523 71.442 1.00 12.75 243 VAL P O 1
ATOM 3942 N N . GLU B 1 176 ? -14.696 28.359 70.120 1.00 11.80 244 GLU P N 1
ATOM 3943 C CA . GLU B 1 176 ? -15.618 27.741 69.181 1.00 11.36 244 GLU P CA 1
ATOM 3944 C C . GLU B 1 176 ? -15.601 28.517 67.870 1.00 13.73 244 GLU P C 1
ATOM 3945 O O . GLU B 1 176 ? -15.336 29.710 67.851 1.00 11.55 244 GLU P O 1
ATOM 3951 N N . GLY B 1 177 ? -15.902 27.827 66.767 1.00 11.18 245 GLY P N 1
ATOM 3952 C CA . GLY B 1 177 ? -15.890 28.462 65.474 1.00 12.46 245 GLY P CA 1
ATOM 3953 C C . GLY B 1 177 ? -16.820 27.758 64.523 1.00 10.69 245 GLY P C 1
ATOM 3954 O O . GLY B 1 177 ? -17.014 26.535 64.608 1.00 10.95 245 GLY P O 1
ATOM 3955 N N . LEU B 1 178 ? -17.383 28.532 63.601 1.00 9.78 246 LEU P N 1
ATOM 3956 C CA . LEU B 1 178 ? -18.236 28.003 62.537 1.00 8.61 246 LEU P CA 1
ATOM 3957 C C . LEU B 1 178 ? -17.730 28.621 61.245 1.00 9.59 246 LEU P C 1
ATOM 3958 O O . LEU B 1 178 ? -17.418 29.826 61.199 1.00 9.52 246 LEU P O 1
ATOM 3963 N N . MET B 1 179 ? -17.627 27.809 60.204 1.00 8.55 247 MET P N 1
ATOM 3964 C CA . MET B 1 179 ? -17.138 28.332 58.945 1.00 12.01 247 MET P CA 1
ATOM 3965 C C . MET B 1 179 ? -18.101 28.159 57.791 1.00 13.11 247 MET P C 1
ATOM 3966 O O . MET B 1 179 ? -18.893 27.224 57.769 1.00 10.54 247 MET P O 1
ATOM 3971 N N . THR B 1 180 ? -18.019 29.083 56.844 1.00 11.27 248 THR P N 1
ATOM 3972 C CA . THR B 1 180 ? -18.628 28.913 55.525 1.00 10.47 248 THR P CA 1
ATOM 3973 C C . THR B 1 180 ? -17.531 29.003 54.485 1.00 11.86 248 THR P C 1
ATOM 3974 O O . THR B 1 180 ? -16.592 29.765 54.647 1.00 13.09 248 THR P O 1
ATOM 3978 N N . THR B 1 181 ? -17.621 28.177 53.455 1.00 8.75 249 THR P N 1
ATOM 3979 C CA . THR B 1 181 ? -16.833 28.403 52.253 1.00 10.24 249 THR P CA 1
ATOM 3980 C C . THR B 1 181 ? -17.752 28.773 51.098 1.00 12.58 249 THR P C 1
ATOM 3981 O O . THR B 1 181 ? -18.730 28.095 50.864 1.00 11.82 249 THR P O 1
ATOM 3985 N N . VAL B 1 182 ? -17.450 29.886 50.433 1.00 8.77 250 VAL P N 1
ATOM 3986 C CA . VAL B 1 182 ? -18.109 30.282 49.180 1.00 6.95 250 VAL P CA 1
ATOM 3987 C C . VAL B 1 182 ? -17.191 29.727 48.111 1.00 9.94 250 VAL P C 1
ATOM 3988 O O . VAL B 1 182 ? -16.018 30.118 47.998 1.00 8.61 250 VAL P O 1
ATOM 3992 N N . HIS B 1 183 ? -17.677 28.700 47.416 1.00 9.53 251 HIS P N 1
ATOM 3993 C CA . HIS B 1 183 ? -16.814 27.795 46.685 1.00 9.54 251 HIS P CA 1
ATOM 3994 C C . HIS B 1 183 ? -17.253 27.704 45.206 1.00 6.73 251 HIS P C 1
ATOM 3995 O O . HIS B 1 183 ? -18.439 27.650 44.873 1.00 5.99 251 HIS P O 1
ATOM 4002 N N . SER B 1 184 ? -16.259 27.615 44.322 1.00 6.94 252 SER P N 1
ATOM 4003 C CA . SER B 1 184 ? -16.506 27.490 42.909 1.00 5.28 252 SER P CA 1
ATOM 4004 C C . SER B 1 184 ? -17.139 26.130 42.625 1.00 4.38 252 SER P C 1
ATOM 4005 O O . SER B 1 184 ? -16.985 25.188 43.385 1.00 6.37 252 SER P O 1
ATOM 4008 N N . TYR B 1 185 ? -17.901 26.061 41.546 1.00 6.42 253 TYR P N 1
ATOM 4009 C CA . TYR B 1 185 ? -18.418 24.769 41.136 1.00 7.74 253 TYR P CA 1
ATOM 4010 C C . TYR B 1 185 ? -17.333 23.805 40.686 1.00 7.54 253 TYR P C 1
ATOM 4011 O O . TYR B 1 185 ? -16.201 24.193 40.319 1.00 9.41 253 TYR P O 1
ATOM 4020 N N . THR B 1 186 ? -17.683 22.519 40.776 1.00 6.61 254 THR P N 1
ATOM 4021 C CA . THR B 1 186 ? -16.796 21.436 40.416 1.00 8.36 254 THR P CA 1
ATOM 4022 C C . THR B 1 186 ? -17.439 20.419 39.469 1.00 6.77 254 THR P C 1
ATOM 4023 O O . THR B 1 186 ? -18.614 20.510 39.131 1.00 5.53 254 THR P O 1
ATOM 4027 N N . ALA B 1 187 ? -16.628 19.459 39.059 1.00 8.01 255 ALA P N 1
ATOM 4028 C CA . ALA B 1 187 ? -17.029 18.379 38.130 1.00 7.56 255 ALA P CA 1
ATOM 4029 C C . ALA B 1 187 ? -18.216 17.505 38.606 1.00 9.73 255 ALA P C 1
ATOM 4030 O O . ALA B 1 187 ? -18.906 16.909 37.768 1.00 9.03 255 ALA P O 1
ATOM 4032 N N . THR B 1 188 ? -18.436 17.420 39.905 1.00 9.51 256 THR P N 1
ATOM 4033 C CA . THR B 1 188 ? -19.579 16.676 40.442 1.00 8.04 256 THR P CA 1
ATOM 4034 C C . THR B 1 188 ? -20.909 17.370 40.200 1.00 9.90 256 THR P C 1
ATOM 4035 O O . THR B 1 188 ? -21.954 16.743 40.338 1.00 8.36 256 THR P O 1
ATOM 4039 N N . GLN B 1 189 ? -20.890 18.674 39.901 1.00 6.94 257 GLN P N 1
ATOM 4040 C CA . GLN B 1 189 ? -22.088 19.443 39.656 1.00 6.11 257 GLN P CA 1
ATOM 4041 C C . GLN B 1 189 ? -22.573 19.328 38.207 1.00 8.59 257 GLN P C 1
ATOM 4042 O O . GLN B 1 189 ? -21.907 18.692 37.381 1.00 9.68 257 GLN P O 1
ATOM 4048 N N . LYS B 1 190 ? -23.755 19.879 37.940 1.00 7.92 258 LYS P N 1
ATOM 4049 C CA . LYS B 1 190 ? -24.456 19.734 36.664 1.00 7.08 258 LYS P CA 1
ATOM 4050 C C . LYS B 1 190 ? -24.619 21.067 35.964 1.00 5.59 258 LYS P C 1
ATOM 4051 O O . LYS B 1 190 ? -24.815 22.101 36.595 1.00 7.56 258 LYS P O 1
ATOM 4057 N N . THR B 1 191 ? -24.594 21.034 34.630 1.00 5.18 259 THR P N 1
ATOM 4058 C CA . THR B 1 191 ? -24.780 22.268 33.856 1.00 6.42 259 THR P CA 1
ATOM 4059 C C . THR B 1 191 ? -26.212 22.792 33.916 1.00 6.72 259 THR P C 1
ATOM 4060 O O . THR B 1 191 ? -26.464 24.020 33.931 1.00 8.34 259 THR P O 1
ATOM 4064 N N . VAL B 1 192 ? -27.130 21.856 33.943 1.00 6.12 260 VAL P N 1
ATOM 4065 C CA . VAL B 1 192 ? -28.557 22.130 34.045 1.00 5.35 260 VAL P CA 1
ATOM 4066 C C . VAL B 1 192 ? -29.164 21.182 35.103 1.00 6.93 260 VAL P C 1
ATOM 4067 O O . VAL B 1 192 ? -28.600 20.106 35.378 1.00 8.79 260 VAL P O 1
ATOM 4071 N N . ASP B 1 193 ? -30.351 21.511 35.618 1.00 6.41 261 ASP P N 1
ATOM 4072 C CA . ASP B 1 193 ? -30.973 20.706 36.675 1.00 5.20 261 ASP P CA 1
ATOM 4073 C C . ASP B 1 193 ? -31.014 19.223 36.281 1.00 6.02 261 ASP P C 1
ATOM 4074 O O . ASP B 1 193 ? -31.748 18.851 35.364 1.00 7.87 261 ASP P O 1
ATOM 4079 N N . GLY B 1 194 ? -30.315 18.397 37.032 1.00 6.18 262 GLY P N 1
ATOM 4080 C CA . GLY B 1 194 ? -30.293 16.954 36.795 1.00 6.61 262 GLY P CA 1
ATOM 4081 C C . GLY B 1 194 ? -30.150 16.134 38.057 1.00 9.77 262 GLY P C 1
ATOM 4082 O O . GLY B 1 194 ? -30.100 16.672 39.161 1.00 8.65 262 GLY P O 1
ATOM 4083 N N . PRO B 1 195 ? -30.090 14.799 37.905 1.00 8.40 263 PRO P N 1
ATOM 4084 C CA . PRO B 1 195 ? -30.185 13.940 39.089 1.00 10.21 263 PRO P CA 1
ATOM 4085 C C . PRO B 1 195 ? -28.922 13.896 39.930 1.00 10.73 263 PRO P C 1
ATOM 4086 O O . PRO B 1 195 ? -27.801 13.793 39.413 1.00 13.36 263 PRO P O 1
ATOM 4090 N N . SER B 1 196 ? -29.142 13.987 41.232 1.00 11.19 264 SER P N 1
ATOM 4091 C CA . SER B 1 196 ? -28.122 13.878 42.259 1.00 18.66 264 SER P CA 1
ATOM 4092 C C . SER B 1 196 ? -28.838 13.292 43.512 1.00 18.41 264 SER P C 1
ATOM 4093 O O . SER B 1 196 ? -29.127 14.009 44.489 1.00 18.32 264 SER P O 1
ATOM 4096 N N . ARG B 1 197 ? -29.182 12.004 43.462 1.00 16.76 265 ARG P N 1
ATOM 4097 C CA . ARG B 1 197 ? -30.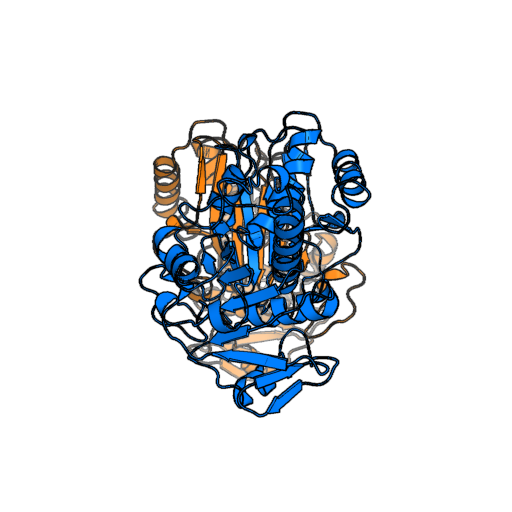079 11.421 44.489 1.00 19.49 265 ARG P CA 1
ATOM 4098 C C . ARG B 1 197 ? -29.523 11.468 45.909 1.00 17.91 265 ARG P C 1
ATOM 4099 O O . ARG B 1 197 ? -30.288 11.441 46.887 1.00 18.85 265 ARG P O 1
ATOM 4107 N N . LYS B 1 198 ? -28.205 11.541 46.019 1.00 19.80 266 LYS P N 1
ATOM 4108 C CA . LYS B 1 198 ? -27.527 11.514 47.307 1.00 24.92 266 LYS P CA 1
ATOM 4109 C C . LYS B 1 198 ? -27.411 12.904 47.920 1.00 25.17 266 LYS P C 1
ATOM 4110 O O . LYS B 1 198 ? -27.137 13.034 49.105 1.00 24.99 266 LYS P O 1
ATOM 4116 N N . ALA B 1 199 ? -27.580 13.935 47.090 1.00 18.67 267 ALA P N 1
ATOM 4117 C CA . ALA B 1 199 ? -27.484 15.323 47.530 1.00 16.16 267 ALA P CA 1
ATOM 4118 C C . ALA B 1 199 ? -28.258 16.193 46.545 1.00 9.09 267 ALA P C 1
ATOM 4119 O O . ALA B 1 199 ? -27.702 16.660 45.571 1.00 9.13 267 ALA P O 1
ATOM 4121 N N . TRP B 1 200 ? -29.543 16.391 46.808 1.00 11.31 268 TRP P N 1
ATOM 4122 C CA . TRP B 1 200 ? -30.458 16.933 45.806 1.00 10.68 268 TRP P CA 1
ATOM 4123 C C . TRP B 1 200 ? -30.072 18.322 45.311 1.00 9.17 268 TRP P C 1
ATOM 4124 O O . TRP B 1 200 ? -30.177 18.620 44.113 1.00 8.82 268 TRP P O 1
ATOM 4135 N N . ARG B 1 201 ? -29.570 19.170 46.208 1.00 7.72 269 ARG P N 1
ATOM 4136 C CA . ARG B 1 201 ? -29.286 20.551 45.796 1.00 6.88 269 ARG P CA 1
ATOM 4137 C C . ARG B 1 201 ? -28.135 20.531 44.801 1.00 5.59 269 ARG P C 1
ATOM 4138 O O . ARG B 1 201 ? -28.066 21.383 43.939 1.00 6.98 269 ARG P O 1
ATOM 4146 N N . ASP B 1 202 ? -27.263 19.518 44.910 1.00 9.37 270 ASP P N 1
ATOM 4147 C CA . ASP B 1 202 ? -26.057 19.480 44.075 1.00 9.91 270 ASP P CA 1
ATOM 4148 C C . ASP B 1 202 ? -26.411 19.116 42.615 1.00 7.66 270 ASP P C 1
ATOM 4149 O O . ASP B 1 202 ? -25.553 19.192 41.743 1.00 9.21 270 ASP P O 1
ATOM 4154 N N . GLY B 1 203 ? -27.647 18.692 42.347 1.00 8.29 271 GLY P N 1
ATOM 4155 C CA . GLY B 1 203 ? -28.105 18.412 40.991 1.00 7.79 271 GLY P CA 1
ATOM 4156 C C . GLY B 1 203 ? -28.523 19.655 40.249 1.00 7.07 271 GLY P C 1
ATOM 4157 O O . GLY B 1 203 ? -28.629 19.664 39.030 1.00 7.48 271 GLY P O 1
ATOM 4158 N N . ARG B 1 204 ? -28.785 20.711 40.987 1.00 5.34 272 ARG P N 1
ATOM 4159 C CA . ARG B 1 204 ? -29.357 21.933 40.402 1.00 6.60 272 ARG P CA 1
ATOM 4160 C C . ARG B 1 204 ? -28.311 22.684 39.564 1.00 8.79 272 ARG P C 1
ATOM 4161 O O . ARG B 1 204 ? -27.129 22.657 39.860 1.00 7.87 272 ARG P O 1
ATOM 4169 N N . GLY B 1 205 ? -28.750 23.354 38.508 1.00 7.90 273 GLY P N 1
ATOM 4170 C CA . GLY B 1 205 ? -27.802 23.986 37.569 1.00 8.78 273 GLY P CA 1
ATOM 4171 C C . GLY B 1 205 ? -26.739 24.820 38.283 1.00 7.26 273 GLY P C 1
ATOM 4172 O O . GLY B 1 205 ? -27.054 25.789 39.003 1.00 8.31 273 GLY P O 1
ATOM 4173 N N . ALA B 1 206 ? -25.473 24.493 38.037 1.00 6.88 274 ALA P N 1
ATOM 4174 C CA . ALA B 1 206 ? -24.336 25.042 38.780 1.00 5.71 274 ALA P CA 1
ATOM 4175 C C . ALA B 1 206 ? -24.114 26.502 38.447 1.00 6.35 274 ALA P C 1
ATOM 4176 O O . ALA B 1 206 ? -23.584 27.224 39.266 1.00 8.37 274 ALA P O 1
ATOM 4178 N N . HIS B 1 207 ? -24.441 26.878 37.214 1.00 7.74 275 HIS P N 1
ATOM 4179 C CA A HIS B 1 207 ? -24.151 28.218 36.691 0.50 8.52 275 HIS P CA 1
ATOM 4180 C CA B HIS B 1 207 ? -24.131 28.205 36.730 0.50 8.68 275 HIS P CA 1
ATOM 4181 C C . HIS B 1 207 ? -25.256 29.200 36.997 1.00 9.03 275 HIS P C 1
ATOM 4182 O O . HIS B 1 207 ? -25.066 30.412 36.856 1.00 9.61 275 HIS P O 1
ATOM 4195 N N . GLN B 1 208 ? -26.420 28.704 37.415 1.00 7.96 276 GLN P N 1
ATOM 4196 C CA . GLN B 1 208 ? -27.585 29.522 37.669 1.00 9.66 276 GLN P CA 1
ATOM 4197 C C . GLN B 1 208 ? -27.822 29.822 39.127 1.00 10.81 276 GLN P C 1
ATOM 4198 O O . GLN B 1 208 ? -28.577 30.736 39.439 1.00 8.60 276 GLN P O 1
ATOM 4204 N N . ASN B 1 209 ? -27.193 29.054 40.014 1.00 6.81 277 ASN P N 1
ATOM 4205 C CA . ASN B 1 209 ? -27.584 29.000 41.420 1.00 6.15 277 ASN P CA 1
ATOM 4206 C C . ASN B 1 209 ? -26.479 29.218 42.411 1.00 7.29 277 ASN P C 1
ATOM 4207 O O . ASN B 1 209 ? -25.321 28.855 42.151 1.00 6.93 277 ASN P O 1
ATOM 4212 N N . ILE B 1 210 ? -26.852 29.836 43.523 1.00 7.43 278 ILE P N 1
ATOM 4213 C CA . ILE B 1 210 ? -26.154 29.692 44.808 1.00 6.87 278 ILE P CA 1
ATOM 4214 C C . ILE B 1 210 ? -26.731 28.437 45.462 1.00 8.78 278 ILE P C 1
ATOM 4215 O O . ILE B 1 210 ? -27.951 28.321 45.655 1.00 7.58 278 ILE P O 1
ATOM 4220 N N . ILE B 1 211 ? -25.862 27.497 45.760 1.00 7.09 279 ILE P N 1
ATOM 4221 C CA . ILE B 1 211 ? -26.257 26.161 46.232 1.00 6.23 279 ILE P CA 1
ATOM 4222 C C . ILE B 1 211 ? -25.650 25.791 47.590 1.00 6.54 279 ILE P C 1
ATOM 4223 O O . ILE B 1 211 ? -24.451 25.569 47.698 1.00 7.05 279 ILE P O 1
ATOM 4228 N N . PRO B 1 212 ? -26.465 25.734 48.651 1.00 6.32 280 PRO P N 1
ATOM 4229 C CA . PRO B 1 212 ? -25.927 25.255 49.912 1.00 6.71 280 PRO P CA 1
ATOM 4230 C C . PRO B 1 212 ? -25.473 23.800 49.801 1.00 7.59 280 PRO P C 1
ATOM 4231 O O . PRO B 1 212 ? -26.136 22.972 49.137 1.00 7.90 280 PRO P O 1
ATOM 4235 N N . ALA B 1 213 ? -24.346 23.474 50.438 1.00 7.46 281 ALA P N 1
ATOM 4236 C CA . ALA B 1 213 ? -23.805 22.111 50.371 1.00 9.53 281 ALA P CA 1
ATOM 4237 C C . ALA B 1 213 ? -23.030 21.774 51.629 1.00 15.06 281 ALA P C 1
ATOM 4238 O O . ALA B 1 213 ? -22.545 22.666 52.330 1.00 10.39 281 ALA P O 1
ATOM 4240 N N A SER B 1 214 ? -23.299 20.555 52.121 0.50 11.08 282 SER P N 1
ATOM 4241 N N B SER B 1 214 ? -22.542 20.530 51.592 0.50 13.70 282 SER P N 1
ATOM 4242 C CA A SER B 1 214 ? -22.676 20.060 53.344 0.50 11.91 282 SER P CA 1
ATOM 4243 C CA B SER B 1 214 ? -21.463 20.043 52.455 0.50 10.75 282 SER P CA 1
ATOM 4244 C C A SER B 1 214 ? -21.216 19.853 53.064 0.50 12.50 282 SER P C 1
ATOM 4245 C C B SER B 1 214 ? -20.049 20.492 52.047 0.50 9.90 282 SER P C 1
ATOM 4246 O O A SER B 1 214 ? -20.838 19.536 51.934 0.50 16.23 282 SER P O 1
ATOM 4247 O O B SER B 1 214 ? -19.761 20.777 50.865 0.50 11.67 282 SER P O 1
ATOM 4252 N N A THR B 1 215 ? -20.388 20.021 54.088 0.50 14.65 283 THR P N 1
ATOM 4253 N N B THR B 1 215 ? -19.154 20.493 53.040 0.50 11.34 283 THR P N 1
ATOM 4254 C CA A THR B 1 215 ? -18.982 19.691 53.960 0.50 11.93 283 THR P CA 1
ATOM 4255 C CA B THR B 1 215 ? -17.730 20.676 52.791 0.50 10.87 283 THR P CA 1
ATOM 4256 C C A THR B 1 215 ? -18.475 19.299 55.333 0.50 11.39 283 THR P C 1
ATOM 4257 C C B THR B 1 215 ? -16.912 19.599 53.519 0.50 11.83 283 THR P C 1
ATOM 4258 O O A THR B 1 215 ? -18.817 19.935 56.325 0.50 10.16 283 THR P O 1
ATOM 4259 O O B THR B 1 215 ? -17.195 19.257 54.669 0.50 12.45 283 THR P O 1
ATOM 4266 N N A GLY B 1 216 ? -17.696 18.224 55.374 0.50 12.70 284 GLY P N 1
ATOM 4267 N N B GLY B 1 216 ? -15.914 19.050 52.837 0.50 12.81 284 GLY P N 1
ATOM 4268 C CA A GLY B 1 216 ? -17.060 17.786 56.593 0.50 9.85 284 GLY P CA 1
ATOM 4269 C CA B GLY B 1 216 ? -15.060 18.023 53.417 0.50 16.45 284 GLY P CA 1
ATOM 4270 C C A GLY B 1 216 ? -15.742 18.523 56.772 0.50 10.75 284 GLY P C 1
ATOM 4271 C C B GLY B 1 216 ? -14.387 18.516 54.676 0.50 16.83 284 GLY P C 1
ATOM 4272 O O A GLY B 1 216 ? -14.939 18.156 57.624 0.50 8.94 284 GLY P O 1
ATOM 4273 O O B GLY B 1 216 ? -14.003 17.723 55.543 0.50 17.47 284 GLY P O 1
ATOM 4274 N N A ALA B 1 217 ? -15.520 19.590 56.004 0.50 9.45 285 ALA P N 1
ATOM 4275 N N B ALA B 1 217 ? -14.285 19.837 54.786 0.50 15.46 285 ALA P N 1
ATOM 4276 C CA A ALA B 1 217 ? -14.165 20.169 55.926 0.50 12.36 285 ALA P CA 1
ATOM 4277 C CA B ALA B 1 217 ? -13.579 20.483 55.878 0.50 13.71 285 ALA P CA 1
ATOM 4278 C C A ALA B 1 217 ? -13.711 20.878 57.221 0.50 11.62 285 ALA P C 1
ATOM 4279 C C B ALA B 1 217 ? -14.284 20.394 57.236 0.50 15.34 285 ALA P C 1
ATOM 4280 O O A ALA B 1 217 ? -12.529 20.839 57.585 0.50 9.78 285 ALA P O 1
ATOM 4281 O O B ALA B 1 217 ? -13.631 20.508 58.272 0.50 12.63 285 ALA P O 1
ATOM 4284 N N A ALA B 1 218 ? -14.646 21.494 57.934 0.50 9.34 286 ALA P N 1
ATOM 4285 N N B ALA B 1 218 ? -15.601 20.214 57.262 0.50 15.77 286 ALA P N 1
ATOM 4286 C CA A ALA B 1 218 ? -14.302 22.208 59.155 0.50 11.04 286 ALA P CA 1
ATOM 4287 C CA B ALA B 1 218 ? -16.285 20.242 58.560 0.50 17.59 286 ALA P CA 1
ATOM 4288 C C A ALA B 1 218 ? -14.012 21.226 60.285 0.50 12.94 286 ALA P C 1
ATOM 4289 C C B ALA B 1 218 ? -15.834 19.047 59.393 0.50 19.51 286 ALA P C 1
ATOM 4290 O O A ALA B 1 218 ? -13.022 21.379 61.001 0.50 13.82 286 ALA P O 1
ATOM 4291 O O B ALA B 1 218 ? -15.562 19.185 60.597 0.50 22.13 286 ALA P O 1
ATOM 4294 N N A LYS B 1 219 ? -14.875 20.222 60.445 0.50 13.24 287 LYS P N 1
ATOM 4295 N N B LYS B 1 219 ? -15.713 17.895 58.734 0.50 17.03 287 LYS P N 1
ATOM 4296 C CA A LYS B 1 219 ? -14.627 19.154 61.395 0.50 16.37 287 LYS P CA 1
ATOM 4297 C CA B LYS B 1 219 ? -15.283 16.648 59.384 0.50 18.38 287 LYS P CA 1
ATOM 4298 C C A LYS B 1 219 ? -13.362 18.409 61.026 0.50 15.45 287 LYS P C 1
ATOM 4299 C C B LYS B 1 219 ? -13.783 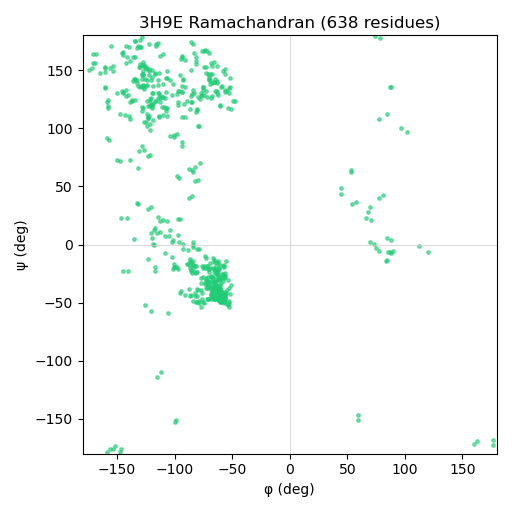16.452 59.445 0.50 19.15 287 LYS P C 1
ATOM 4300 O O A LYS B 1 219 ? -12.621 17.967 61.900 0.50 20.84 287 LYS P O 1
ATOM 4301 O O B LYS B 1 219 ? -13.280 15.768 60.346 0.50 23.21 287 LYS P O 1
ATOM 4312 N N A ALA B 1 220 ? -13.104 18.268 59.730 0.50 11.56 288 ALA P N 1
ATOM 4313 N N B ALA B 1 220 ? -13.061 16.999 58.474 0.50 16.35 288 ALA P N 1
ATOM 4314 C CA A ALA B 1 220 ? -11.875 17.641 59.274 0.50 9.22 288 ALA P CA 1
ATOM 4315 C CA B ALA B 1 220 ? -11.628 16.739 58.408 0.50 14.69 288 ALA P CA 1
ATOM 4316 C C A ALA B 1 220 ? -10.655 18.342 59.866 0.50 10.98 288 ALA P C 1
ATOM 4317 C C B ALA B 1 220 ? -10.812 17.687 59.282 0.50 15.78 288 ALA P C 1
ATOM 4318 O O A ALA B 1 220 ? -9.621 17.713 60.103 0.50 9.06 288 ALA P O 1
ATOM 4319 O O B ALA B 1 220 ? -9.766 17.304 59.801 0.50 17.64 288 ALA P O 1
ATOM 4322 N N A VAL B 1 221 ? -10.777 19.642 60.109 0.50 6.25 289 VAL P N 1
ATOM 4323 N N B VAL B 1 221 ? -11.278 18.919 59.471 0.50 16.03 289 VAL P N 1
ATOM 4324 C CA A VAL B 1 221 ? -9.677 20.402 60.684 0.50 9.30 289 VAL P CA 1
ATOM 4325 C CA B VAL B 1 221 ? -10.455 19.897 60.179 0.50 16.85 289 VAL P CA 1
ATOM 4326 C C A VAL B 1 221 ? -9.421 19.908 62.097 0.50 12.15 289 VAL P C 1
ATOM 4327 C C B VAL B 1 221 ? -10.106 19.486 61.617 0.50 17.99 289 VAL P C 1
ATOM 4328 O O A VAL B 1 221 ? -8.308 19.980 62.595 0.50 10.97 289 VAL P O 1
ATOM 4329 O O B VAL B 1 221 ? -8.956 19.625 62.043 0.50 18.17 289 VAL P O 1
ATOM 4336 N N A THR B 1 222 ? -10.461 19.401 62.743 0.50 14.86 290 THR P N 1
ATOM 4337 N N B THR B 1 222 ? -11.079 18.974 62.368 0.50 21.04 290 THR P N 1
ATOM 4338 C CA A THR B 1 222 ? -10.298 18.784 64.052 0.50 15.00 290 THR P CA 1
ATOM 4339 C CA B THR B 1 222 ? -10.837 18.603 63.783 0.50 21.94 290 THR P CA 1
ATOM 4340 C C A THR B 1 222 ? -9.788 17.322 64.012 0.50 18.04 290 THR P C 1
ATOM 4341 C C B THR B 1 222 ? -10.027 17.309 63.970 0.50 21.32 290 THR P C 1
ATOM 4342 O O A THR B 1 222 ? -9.408 16.812 65.068 0.50 20.13 290 THR P O 1
ATOM 4343 O O B THR B 1 222 ? -9.674 16.938 65.093 0.50 22.57 290 THR P O 1
ATOM 4350 N N . LYS B 1 223 ? -9.771 16.637 62.856 1.00 18.40 291 LYS P N 1
ATOM 4351 C CA . LYS B 1 223 ? -8.979 15.400 62.773 1.00 19.04 291 LYS P CA 1
ATOM 4352 C C . LYS B 1 223 ? -7.490 15.755 62.667 1.00 20.99 291 LYS P C 1
ATOM 4353 O O . LYS B 1 223 ? -6.641 15.093 63.263 1.00 19.06 291 LYS P O 1
ATOM 4359 N N . VAL B 1 224 ? -7.169 16.807 61.908 1.00 20.36 292 VAL P N 1
ATOM 4360 C CA . VAL B 1 224 ? -5.780 17.247 61.776 1.00 17.07 292 VAL P CA 1
ATOM 4361 C C . VAL B 1 224 ? -5.295 18.171 62.893 1.00 15.98 292 VAL P C 1
ATOM 4362 O O . VAL B 1 224 ? -4.103 18.316 63.070 1.00 17.68 292 VAL P O 1
ATOM 4366 N N . ILE B 1 225 ? -6.213 18.768 63.656 1.00 21.06 293 ILE P N 1
ATOM 4367 C CA . ILE B 1 225 ? -5.862 19.566 64.828 1.00 21.09 293 ILE P CA 1
ATOM 4368 C C . ILE B 1 225 ? -6.769 19.063 65.967 1.00 24.80 293 ILE P C 1
ATOM 4369 O O . ILE B 1 225 ? -7.819 19.643 66.229 1.00 21.57 293 ILE P O 1
ATOM 4374 N N . PRO B 1 226 ? -6.388 17.933 66.600 1.00 26.20 294 PRO P N 1
ATOM 4375 C CA . PRO B 1 226 ? -7.267 17.253 67.570 1.00 28.32 294 PRO P CA 1
ATOM 4376 C C . PRO B 1 226 ? -7.717 18.116 68.752 1.00 25.49 294 PRO P C 1
ATOM 4377 O O . PRO B 1 226 ? -8.791 17.894 69.280 1.00 23.80 294 PRO P O 1
ATOM 4381 N N . GLU B 1 227 ? -6.911 19.095 69.150 1.00 25.60 295 GLU P N 1
ATOM 4382 C CA . GLU B 1 227 ? -7.307 20.032 70.208 1.00 26.48 295 GLU P CA 1
ATOM 4383 C C . GLU B 1 227 ? -8.603 20.791 69.909 1.00 25.55 295 GLU P C 1
ATOM 4384 O O . GLU B 1 227 ? -9.218 21.342 70.830 1.00 23.70 295 GLU P O 1
ATOM 4390 N N . LEU B 1 228 ? -9.010 20.826 68.633 1.00 21.47 296 LEU P N 1
ATOM 4391 C CA . LEU B 1 228 ? -10.234 21.514 68.231 1.00 21.66 296 LEU P CA 1
ATOM 4392 C C . LEU B 1 228 ? -11.442 20.607 68.091 1.00 18.69 296 LEU P C 1
ATOM 4393 O O . LEU B 1 228 ? -12.505 21.050 67.660 1.00 18.36 296 LEU P O 1
ATOM 4398 N N . LYS B 1 229 ? -11.314 19.343 68.499 1.00 22.14 297 LYS P N 1
ATOM 4399 C CA . LYS B 1 229 ? -12.465 18.459 68.474 1.00 22.07 297 LYS P CA 1
ATOM 4400 C C . LYS B 1 229 ? -13.637 19.091 69.217 1.00 15.85 297 LYS P C 1
ATOM 4401 O O . LYS B 1 229 ? -13.457 19.642 70.306 1.00 17.89 297 LYS P O 1
ATOM 4407 N N . GLY B 1 230 ? -14.805 19.008 68.594 1.00 17.44 298 GLY P N 1
ATOM 4408 C CA . GLY B 1 230 ? -16.038 19.585 69.093 1.00 19.97 298 GLY P CA 1
ATOM 4409 C C . GLY B 1 230 ? -16.162 21.091 68.956 1.00 18.28 298 GLY P C 1
ATOM 4410 O O . GLY B 1 230 ? -17.224 21.643 69.282 1.00 18.26 298 GLY P O 1
ATOM 4411 N N . LYS B 1 231 ? -15.116 21.757 68.453 1.00 14.09 299 LYS P N 1
ATOM 4412 C CA A LYS B 1 231 ? -15.058 23.231 68.486 0.50 13.75 299 LYS P CA 1
ATOM 4413 C CA B LYS B 1 231 ? -15.060 23.232 68.483 0.50 13.80 299 LYS P CA 1
ATOM 4414 C C . LYS B 1 231 ? -15.198 23.910 67.125 1.00 10.81 299 LYS P C 1
ATOM 4415 O O . LYS B 1 231 ? -15.216 25.147 67.060 1.00 12.37 299 LYS P O 1
ATOM 4426 N N . LEU B 1 232 ? -15.283 23.122 66.050 1.00 12.35 300 LEU P N 1
ATOM 4427 C CA A LEU B 1 232 ? -15.325 23.682 64.699 0.70 13.20 300 LEU P CA 1
ATOM 4428 C CA B LEU B 1 232 ? -15.304 23.659 64.677 0.30 10.91 300 LEU P CA 1
ATOM 4429 C C . LEU B 1 232 ? -16.165 22.794 63.780 1.00 11.24 300 LEU P C 1
ATOM 4430 O O . LEU B 1 232 ? -16.029 21.573 63.795 1.00 11.15 300 LEU P O 1
ATOM 4439 N N . THR B 1 233 ? -17.070 23.422 63.018 1.00 10.34 301 THR P N 1
ATOM 4440 C CA . THR B 1 233 ? -17.744 22.750 61.920 1.00 11.90 301 THR P CA 1
ATOM 4441 C C . THR B 1 233 ? -18.136 23.838 60.915 1.00 9.50 301 THR P C 1
ATOM 4442 O O . THR B 1 233 ? -17.787 25.002 61.093 1.00 10.14 301 THR P O 1
ATOM 4446 N N . GLY B 1 234 ? -18.842 23.467 59.858 1.00 11.80 302 GLY P N 1
ATOM 4447 C CA . GLY B 1 234 ? -19.169 24.443 58.846 1.00 12.51 302 GLY P CA 1
ATOM 4448 C C . GLY B 1 234 ? -19.912 23.855 57.664 1.00 12.91 302 GLY P C 1
ATOM 4449 O O . GLY B 1 234 ? -20.320 22.690 57.688 1.00 12.28 302 GLY P O 1
ATOM 4450 N N . MET B 1 235 ? -20.090 24.696 56.653 1.00 10.74 303 MET P N 1
ATOM 4451 C CA A MET B 1 235 ? -20.828 24.317 55.449 0.50 11.46 303 MET P CA 1
ATOM 4452 C CA B MET B 1 235 ? -20.855 24.349 55.459 0.50 11.90 303 MET P CA 1
ATOM 4453 C C . MET B 1 235 ? -20.331 25.155 54.270 1.00 10.41 303 MET P C 1
ATOM 4454 O O . MET B 1 235 ? -19.443 26.010 54.414 1.00 11.33 303 MET P O 1
ATOM 4463 N N . ALA B 1 236 ? -20.898 24.898 53.101 1.00 9.80 304 ALA P N 1
ATOM 4464 C CA . ALA B 1 236 ? -20.481 25.520 51.859 1.00 7.53 304 ALA P CA 1
ATOM 4465 C C . ALA B 1 236 ? -21.654 26.127 51.105 1.00 6.74 304 ALA P C 1
ATOM 4466 O O . ALA B 1 236 ? -22.795 25.706 51.291 1.00 8.24 304 ALA P O 1
ATOM 4468 N N . PHE B 1 237 ? -21.365 27.130 50.280 1.00 6.94 305 PHE P N 1
ATOM 4469 C CA . PHE B 1 237 ? -22.265 27.573 49.202 1.00 5.38 305 PHE P CA 1
ATOM 4470 C C . PHE B 1 237 ? -21.464 27.433 47.908 1.00 8.84 305 PHE P C 1
ATOM 4471 O O . PHE B 1 237 ? -20.389 28.020 47.774 1.00 10.45 305 PHE P O 1
ATOM 4479 N N . ARG B 1 238 ? -21.946 26.600 46.981 1.00 6.60 306 ARG P N 1
ATOM 4480 C CA . ARG B 1 238 ? -21.387 26.554 45.633 1.00 6.14 306 ARG P CA 1
ATOM 4481 C C . ARG B 1 238 ? -22.012 27.648 44.789 1.00 6.23 306 ARG P C 1
ATOM 4482 O O . ARG B 1 238 ? -23.261 27.828 44.790 1.00 7.98 306 ARG P O 1
ATOM 4490 N N . VAL B 1 239 ? -21.159 28.379 44.063 1.00 7.44 307 VAL P N 1
ATOM 4491 C CA . VAL B 1 239 ? -21.593 29.576 43.333 1.00 6.23 307 VAL P CA 1
ATOM 4492 C C . VAL B 1 239 ? -21.030 29.535 41.896 1.00 6.93 307 VAL P C 1
ATOM 4493 O O . VAL B 1 239 ? -20.169 28.714 41.632 1.00 8.64 307 VAL P O 1
ATOM 4497 N N . PRO B 1 240 ? -21.514 30.445 41.003 1.00 6.32 308 PRO P N 1
ATOM 4498 C CA . PRO B 1 240 ? -21.138 30.314 39.592 1.00 7.10 308 PRO P CA 1
ATOM 4499 C C . PRO B 1 240 ? -19.787 30.881 39.161 1.00 6.44 308 PRO P C 1
ATOM 4500 O O . PRO B 1 240 ? -19.716 31.671 38.247 1.00 10.12 308 PRO P O 1
ATOM 4504 N N . THR B 1 241 ? -18.725 30.452 39.818 1.00 6.53 309 THR P N 1
ATOM 4505 C CA . THR B 1 241 ? -17.370 30.642 39.333 1.00 5.08 309 THR P CA 1
ATOM 4506 C C . THR B 1 241 ? -16.688 29.293 39.125 1.00 6.51 309 THR P C 1
ATOM 4507 O O . THR B 1 241 ? -16.984 28.302 39.834 1.00 6.73 309 THR P O 1
ATOM 4511 N N . PRO B 1 242 ? -15.742 29.206 38.151 1.00 7.81 310 PRO P N 1
ATOM 4512 C CA . PRO B 1 242 ? -15.170 27.900 37.786 1.00 7.11 310 PRO P CA 1
ATOM 4513 C C . PRO B 1 242 ? -13.966 27.417 38.596 1.00 7.10 310 PRO P C 1
ATOM 4514 O O . PRO B 1 242 ? -13.591 26.260 38.488 1.00 8.01 310 PRO P O 1
ATOM 4518 N N . ASP B 1 243 ? -13.390 28.315 39.373 1.00 5.71 311 ASP P N 1
ATOM 4519 C CA . ASP B 1 243 ? -12.269 27.997 40.253 1.00 5.06 311 ASP P CA 1
ATOM 4520 C C . ASP B 1 243 ? -12.021 29.200 41.146 1.00 5.55 311 ASP P C 1
ATOM 4521 O O . ASP B 1 243 ? -12.315 30.360 40.758 1.00 6.03 311 ASP P O 1
ATOM 4526 N N . VAL B 1 244 ? -11.400 28.894 42.282 1.00 5.83 312 VAL P N 1
ATOM 4527 C CA . VAL B 1 244 ? -11.036 29.772 43.399 1.00 4.57 312 VAL P CA 1
ATOM 4528 C C . VAL B 1 244 ? -12.217 29.865 44.369 1.00 5.09 312 VAL P C 1
ATOM 4529 O O . VAL B 1 244 ? -13.405 29.995 43.962 1.00 6.53 312 VAL P O 1
ATOM 4533 N N . SER B 1 245 ? -11.902 29.768 45.636 1.00 4.61 313 SER P N 1
ATOM 4534 C CA . SER B 1 245 ? -12.935 29.698 46.715 1.00 5.26 313 SER P CA 1
ATOM 4535 C C . SER B 1 245 ? -12.419 30.516 47.933 1.00 5.46 313 SER P C 1
ATOM 4536 O O . SER B 1 245 ? -11.261 30.915 47.949 1.00 7.13 313 SER P O 1
ATOM 4539 N N . VAL B 1 246 ? -13.273 30.726 48.932 1.00 7.30 314 VAL P N 1
ATOM 4540 C CA . VAL B 1 246 ? -12.939 31.580 50.053 1.00 8.93 314 VAL P CA 1
ATOM 4541 C C . VAL B 1 246 ? -13.578 31.042 51.324 1.00 12.00 314 VAL P C 1
ATOM 4542 O O . VAL B 1 246 ? -14.748 30.681 51.340 1.00 12.58 314 VAL P O 1
ATOM 4546 N N . VAL B 1 247 ? -12.762 30.960 52.379 1.00 7.64 315 VAL P N 1
ATOM 4547 C CA . VAL B 1 247 ? -13.202 30.572 53.708 1.00 8.83 315 VAL P CA 1
ATOM 4548 C C . VAL B 1 247 ? -13.543 31.823 54.517 1.00 9.08 315 VAL P C 1
ATOM 4549 O O . VAL B 1 247 ? -12.828 32.822 54.499 1.00 9.20 315 VAL P O 1
ATOM 4553 N N . ASP B 1 248 ? -14.669 31.738 55.223 1.00 11.11 316 ASP P N 1
ATOM 4554 C CA . ASP B 1 248 ? -15.177 32.756 56.125 1.00 12.40 316 ASP P CA 1
ATOM 4555 C C . ASP B 1 248 ? -15.379 32.017 57.486 1.00 12.23 316 ASP P C 1
ATOM 4556 O O . ASP B 1 248 ? -16.304 31.225 57.674 1.00 12.46 316 ASP P O 1
ATOM 4561 N N . LEU B 1 249 ? -14.476 32.275 58.424 1.00 11.22 317 LEU P N 1
ATOM 4562 C CA . LEU B 1 249 ? -14.416 31.593 59.697 1.00 13.20 317 LEU P CA 1
ATOM 4563 C C . LEU B 1 249 ? -14.847 32.582 60.763 1.00 15.16 317 LEU P C 1
ATOM 4564 O O . LEU B 1 249 ? -14.193 33.621 60.955 1.00 14.92 317 LEU P O 1
ATOM 4569 N N . THR B 1 250 ? -15.931 32.265 61.462 1.00 12.46 318 THR P N 1
ATOM 4570 C CA . THR B 1 250 ? -16.424 33.107 62.547 1.00 11.04 318 THR P CA 1
ATOM 4571 C C . THR B 1 250 ? -16.081 32.380 63.837 1.00 12.19 318 THR P C 1
ATOM 4572 O O . THR B 1 250 ? -16.575 31.281 64.051 1.00 12.98 318 THR P O 1
ATOM 4576 N N . CYS B 1 251 ? -15.239 32.993 64.674 1.00 13.68 319 CYS P N 1
ATOM 4577 C CA A CYS B 1 251 ? -14.772 32.306 65.856 0.50 10.31 319 CYS P CA 1
ATOM 4578 C CA B CYS B 1 251 ? -14.601 32.350 65.818 0.50 12.76 319 CYS P CA 1
ATOM 4579 C C . CYS B 1 251 ? -14.726 33.200 67.079 1.00 11.64 319 CYS P C 1
ATOM 4580 O O . CYS B 1 251 ? -14.570 34.415 66.998 1.00 12.62 319 CYS P O 1
ATOM 4585 N N . ARG B 1 252 ? -14.911 32.550 68.219 1.00 13.30 320 ARG P N 1
ATOM 4586 C CA . ARG B 1 252 ? -14.785 33.161 69.523 1.00 10.97 320 ARG P CA 1
ATOM 4587 C C . ARG B 1 252 ? -13.443 32.713 70.059 1.00 12.39 320 ARG P C 1
ATOM 4588 O O . ARG B 1 252 ? -13.114 31.512 70.027 1.00 14.19 320 ARG P O 1
ATOM 4596 N N . LEU B 1 253 ? -12.643 33.681 70.499 1.00 12.18 321 LEU P N 1
ATOM 4597 C CA . LEU B 1 253 ? -11.298 33.403 70.976 1.00 12.44 321 LEU P CA 1
ATOM 4598 C C . LEU B 1 253 ? -11.204 33.516 72.499 1.00 15.40 321 LEU P C 1
ATOM 4599 O O . LEU B 1 253 ? -11.921 34.301 73.123 1.00 15.37 321 LEU P O 1
ATOM 4604 N N . ALA B 1 254 ? -10.299 32.723 73.066 1.00 15.12 322 ALA P N 1
ATOM 4605 C CA . ALA B 1 254 ? -10.090 32.655 74.516 1.00 18.35 322 ALA P CA 1
ATOM 4606 C C . ALA B 1 254 ? -9.324 33.877 75.021 1.00 19.16 322 ALA P C 1
ATOM 4607 O O . ALA B 1 254 ? -9.728 34.493 76.003 1.00 24.95 322 ALA P O 1
ATOM 4609 N N . GLN B 1 255 ? -8.207 34.214 74.388 1.00 18.30 323 GLN P N 1
ATOM 4610 C CA . GLN B 1 255 ? -7.444 35.402 74.749 1.00 17.39 323 GLN P CA 1
ATOM 4611 C C . GLN B 1 255 ? -7.854 36.560 73.855 1.00 17.71 323 GLN P C 1
ATOM 4612 O O . GLN B 1 255 ? -8.201 36.343 72.684 1.00 15.25 323 GLN P O 1
ATOM 4618 N N . PRO B 1 256 ? -7.852 37.796 74.391 1.00 19.94 324 PRO P N 1
ATOM 4619 C CA . PRO B 1 256 ? -8.117 38.971 73.551 1.00 20.66 324 PRO P CA 1
ATOM 4620 C C . PRO B 1 256 ? -7.228 39.026 72.307 1.00 22.10 324 PRO P C 1
ATOM 4621 O O . PRO B 1 256 ? -6.013 38.814 72.396 1.00 19.98 324 PRO P O 1
ATOM 4625 N N . ALA B 1 257 ? -7.836 39.343 71.169 1.00 16.65 325 ALA P N 1
ATOM 4626 C CA . ALA B 1 257 ? -7.175 39.247 69.877 1.00 15.97 325 ALA P CA 1
ATOM 4627 C C . ALA B 1 257 ? -7.552 40.470 69.054 1.00 15.72 325 ALA P C 1
ATOM 4628 O O . ALA B 1 257 ? -8.355 40.379 68.125 1.00 14.65 325 ALA P O 1
ATOM 4630 N N . PRO B 1 258 ? -7.000 41.638 69.414 1.00 15.02 326 PRO P N 1
ATOM 4631 C CA . PRO B 1 258 ? -7.180 42.817 68.588 1.00 16.64 326 PRO P CA 1
ATOM 4632 C C . PRO B 1 258 ? -6.786 42.482 67.158 1.00 15.86 326 PRO P C 1
ATOM 4633 O O . PRO B 1 258 ? -5.854 41.724 66.931 1.00 14.95 326 PRO P O 1
ATOM 4637 N N . TYR B 1 259 ? -7.497 43.036 66.198 1.00 16.34 327 TYR P N 1
ATOM 4638 C CA . TYR B 1 259 ? -7.255 42.665 64.801 1.00 15.51 327 TYR P CA 1
ATOM 4639 C C . TYR B 1 259 ? -5.787 42.930 64.388 1.00 16.11 327 TYR P C 1
ATOM 4640 O O . TYR B 1 259 ? -5.204 42.182 63.624 1.00 15.50 327 TYR P O 1
ATOM 4649 N N . SER B 1 260 ? -5.159 43.943 64.961 1.00 16.97 328 SER P N 1
ATOM 4650 C CA . SER B 1 260 ? -3.745 44.170 64.686 1.00 14.99 328 SER P CA 1
ATOM 4651 C C . SER B 1 260 ? -2.888 42.964 65.130 1.00 15.82 328 SER P C 1
ATOM 4652 O O . SER B 1 260 ? -1.909 42.615 64.480 1.00 19.12 328 SER P O 1
ATOM 4655 N N . ALA B 1 261 ? -3.251 42.332 66.238 1.00 14.72 329 ALA P N 1
ATOM 4656 C CA . ALA B 1 261 ? -2.522 41.182 66.744 1.00 13.06 329 ALA P CA 1
ATOM 4657 C C . ALA B 1 261 ? -2.800 39.976 65.873 1.00 11.52 329 ALA P C 1
ATOM 4658 O O . ALA B 1 261 ? -1.929 39.142 65.666 1.00 13.59 329 ALA P O 1
ATOM 4660 N N . ILE B 1 262 ? -4.016 39.879 65.333 1.00 10.21 330 ILE P N 1
ATOM 4661 C CA . ILE B 1 262 ? -4.323 38.772 64.427 1.00 11.04 330 ILE P CA 1
ATOM 4662 C C . ILE B 1 262 ? -3.492 38.893 63.144 1.00 12.96 330 ILE P C 1
ATOM 4663 O O . ILE B 1 262 ? -2.878 37.918 62.688 1.00 11.02 330 ILE P O 1
ATOM 4668 N N . LYS B 1 263 ? -3.451 40.093 62.569 1.00 13.55 331 LYS P N 1
ATOM 4669 C CA . LYS B 1 263 ? -2.668 40.311 61.355 1.00 14.00 331 LYS P CA 1
ATOM 4670 C C . LYS B 1 263 ? -1.189 39.981 61.605 1.00 14.37 331 LYS P C 1
ATOM 4671 O O . LYS B 1 263 ? -0.545 39.330 60.778 1.00 16.51 331 LYS P O 1
ATOM 4677 N N . GLU B 1 264 ? -0.658 40.384 62.760 1.00 16.02 332 GLU P N 1
ATOM 4678 C CA . GLU B 1 264 ? 0.751 40.133 63.047 1.00 14.28 332 GLU P CA 1
ATOM 4679 C C . GLU B 1 264 ? 1.045 38.641 63.193 1.00 14.36 332 GLU P C 1
ATOM 4680 O O . GLU B 1 264 ? 2.083 38.190 62.768 1.00 12.55 332 GLU P O 1
ATOM 4686 N N . ALA B 1 265 ? 0.136 37.895 63.806 1.00 12.79 333 ALA P N 1
ATOM 4687 C CA . ALA B 1 265 ? 0.297 36.455 63.968 1.00 12.35 333 ALA P CA 1
ATOM 4688 C C . ALA B 1 265 ? 0.309 35.748 62.618 1.00 12.64 333 ALA P C 1
ATOM 4689 O O . ALA B 1 265 ? 1.092 34.817 62.394 1.00 11.97 333 ALA P O 1
ATOM 4691 N N . VAL B 1 266 ? -0.597 36.175 61.738 1.00 12.20 334 VAL P N 1
ATOM 4692 C CA . VAL B 1 266 ? -0.732 35.560 60.408 1.00 10.95 334 VAL P CA 1
ATOM 4693 C C . VAL B 1 266 ? 0.528 35.852 59.566 1.00 14.46 334 VAL P C 1
ATOM 4694 O O . VAL B 1 266 ? 1.125 34.956 58.959 1.00 13.24 334 VAL P O 1
ATOM 4698 N N . LYS B 1 267 ? 0.966 37.099 59.587 1.00 12.97 335 LYS P N 1
ATOM 4699 C CA . LYS B 1 267 ? 2.203 37.500 58.913 1.00 15.10 335 LYS P CA 1
ATOM 4700 C C . LYS B 1 267 ? 3.415 36.741 59.412 1.00 18.16 335 LYS P C 1
ATOM 4701 O O . LYS B 1 267 ? 4.271 36.313 58.614 1.00 18.10 335 LYS P O 1
ATOM 4707 N N . ALA B 1 268 ? 3.515 36.582 60.731 1.00 18.16 336 ALA P N 1
ATOM 4708 C CA . ALA B 1 268 ? 4.647 35.862 61.307 1.00 18.12 336 ALA P CA 1
ATOM 4709 C C . ALA B 1 268 ? 4.657 34.419 60.813 1.00 18.35 336 ALA P C 1
ATOM 4710 O O . ALA B 1 268 ? 5.720 33.857 60.490 1.00 18.15 336 ALA P O 1
ATOM 4712 N N . ALA B 1 269 ? 3.478 33.819 60.734 1.00 12.48 337 ALA P N 1
ATOM 4713 C CA . ALA B 1 269 ? 3.370 32.426 60.269 1.00 14.19 337 ALA P CA 1
ATOM 4714 C C . ALA B 1 269 ? 3.758 32.325 58.774 1.00 15.19 337 ALA P C 1
ATOM 4715 O O . ALA B 1 269 ? 4.483 31.412 58.378 1.00 15.29 337 ALA P O 1
ATOM 4717 N N . ALA B 1 270 ? 3.292 33.298 57.981 1.00 14.38 338 ALA P N 1
ATOM 4718 C CA . ALA B 1 270 ? 3.507 33.343 56.528 1.00 12.88 338 ALA P CA 1
ATOM 4719 C C . ALA B 1 270 ? 4.969 33.531 56.171 1.00 19.10 338 ALA P C 1
ATOM 4720 O O . ALA B 1 270 ? 5.456 32.967 55.191 1.00 16.49 338 ALA P O 1
ATOM 4722 N N . LYS B 1 271 ? 5.675 34.321 56.973 1.00 20.48 339 LYS P N 1
ATOM 4723 C CA . LYS B 1 271 ? 7.076 34.614 56.692 1.00 23.85 339 LYS P CA 1
ATOM 4724 C C . LYS B 1 271 ? 7.971 33.491 57.183 1.00 24.67 339 LYS P C 1
ATOM 4725 O O . LYS B 1 271 ? 9.086 33.313 56.684 1.00 28.24 339 LYS P O 1
ATOM 4731 N N . GLY B 1 272 ? 7.479 32.732 58.160 1.00 21.79 340 GLY P N 1
ATOM 4732 C CA . GLY B 1 272 ? 8.259 31.710 58.833 1.00 20.44 340 GLY P CA 1
ATOM 4733 C C . GLY B 1 272 ? 7.818 30.287 58.572 1.00 16.69 340 GLY P C 1
ATOM 4734 O O . GLY B 1 272 ? 8.010 29.774 57.468 1.00 17.59 340 GLY P O 1
ATOM 4735 N N . PRO B 1 273 ? 7.235 29.625 59.593 1.00 17.34 341 PRO P N 1
ATOM 4736 C CA . PRO B 1 273 ? 6.962 28.191 59.534 1.00 19.78 341 PRO P CA 1
ATOM 4737 C C . PRO B 1 273 ? 5.910 27.747 58.511 1.00 21.23 341 PRO P C 1
ATOM 4738 O O . PRO B 1 273 ? 5.891 26.557 58.133 1.00 19.62 341 PRO P O 1
ATOM 4742 N N . MET B 1 274 ? 5.055 28.673 58.068 1.00 18.04 342 MET P N 1
ATOM 4743 C CA . MET B 1 274 ? 4.046 28.345 57.066 1.00 14.91 342 MET P CA 1
ATOM 4744 C C . MET B 1 274 ? 4.322 28.983 55.709 1.00 15.29 342 MET P C 1
ATOM 4745 O O . MET B 1 274 ? 3.428 29.110 54.864 1.00 15.27 342 MET P O 1
ATOM 4750 N N . ALA B 1 275 ? 5.579 29.347 55.485 1.00 14.74 343 ALA P N 1
ATOM 4751 C CA . ALA B 1 275 ? 5.996 29.923 54.212 1.00 16.51 343 ALA P CA 1
ATOM 4752 C C . ALA B 1 275 ? 5.637 28.952 53.090 1.00 15.79 343 ALA P C 1
ATOM 4753 O O . ALA B 1 275 ? 5.898 27.748 53.192 1.00 16.63 343 ALA P O 1
ATOM 4755 N N . GLY B 1 276 ? 4.994 29.477 52.045 1.00 15.62 344 GLY P N 1
ATOM 4756 C CA . GLY B 1 276 ? 4.514 28.659 50.920 1.00 14.92 344 GLY P CA 1
ATOM 4757 C C . GLY B 1 276 ? 3.152 27.999 51.123 1.00 12.55 344 GLY P C 1
ATOM 4758 O O . GLY B 1 276 ? 2.551 27.475 50.163 1.00 15.40 344 GLY P O 1
ATOM 4759 N N . ILE B 1 277 ? 2.674 27.995 52.364 1.00 12.98 345 ILE P N 1
ATOM 4760 C CA A ILE B 1 277 ? 1.395 27.369 52.703 0.50 12.18 345 ILE P CA 1
ATOM 4761 C CA B ILE B 1 277 ? 1.402 27.367 52.703 0.50 12.30 345 ILE P CA 1
ATOM 4762 C C . ILE B 1 277 ? 0.353 28.427 53.013 1.00 13.39 345 ILE P C 1
ATOM 4763 O O . ILE B 1 277 ? -0.725 28.457 52.403 1.00 10.78 345 ILE P O 1
ATOM 4772 N N . LEU B 1 278 ? 0.666 29.296 53.953 1.00 13.48 346 LEU P N 1
ATOM 4773 C CA . LEU B 1 278 ? -0.214 30.380 54.342 1.00 11.92 346 LEU P CA 1
ATOM 4774 C C . LEU B 1 278 ? 0.439 31.686 53.869 1.00 14.70 346 LEU P C 1
ATOM 4775 O O . LEU B 1 278 ? 1.628 31.948 54.123 1.00 10.99 346 LEU P O 1
ATOM 4780 N N . ALA B 1 279 ? -0.315 32.485 53.135 1.00 11.29 347 ALA P N 1
ATOM 4781 C CA . ALA B 1 279 ? 0.111 33.847 52.756 1.00 10.49 347 ALA P CA 1
ATOM 4782 C C . ALA B 1 279 ? -0.812 34.900 53.368 1.00 10.60 347 ALA P C 1
ATOM 4783 O O . ALA B 1 279 ? -1.881 34.590 53.953 1.00 11.83 347 ALA P O 1
ATOM 4785 N N . TYR B 1 280 ? -0.420 36.152 53.201 1.00 12.42 348 TYR P N 1
ATOM 4786 C CA . TYR B 1 280 ? -1.062 37.285 53.842 1.00 9.74 348 TYR P CA 1
ATOM 4787 C C . TYR B 1 280 ? -1.094 38.395 52.794 1.00 10.77 348 TYR P C 1
ATOM 4788 O O . TYR B 1 280 ? -0.061 38.704 52.203 1.00 11.43 348 TYR P O 1
ATOM 4797 N N . THR B 1 281 ? -2.263 38.981 52.572 1.00 9.18 349 THR P N 1
ATOM 4798 C CA . THR B 1 281 ? -2.383 40.194 51.760 1.00 10.93 349 THR P CA 1
ATOM 4799 C C . THR B 1 281 ? -3.197 41.281 52.465 1.00 8.75 349 THR P C 1
ATOM 4800 O O . THR B 1 281 ? -4.068 40.983 53.295 1.00 11.78 349 THR P O 1
ATOM 4804 N N . GLU B 1 282 ? -2.908 42.540 52.131 1.00 10.10 350 GLU P N 1
ATOM 4805 C CA . GLU B 1 282 ? -3.773 43.655 52.484 1.00 12.29 350 GLU P CA 1
ATOM 4806 C C . GLU B 1 282 ? -4.324 44.338 51.228 1.00 13.80 350 GLU P C 1
ATOM 4807 O O . GLU B 1 282 ? -4.860 45.444 51.325 1.00 11.06 350 GLU P O 1
ATOM 4813 N N . ASP B 1 283 ? -4.207 43.683 50.064 1.00 10.27 351 ASP P N 1
ATOM 4814 C CA . ASP B 1 283 ? -4.687 44.290 48.798 1.00 12.19 351 ASP P CA 1
ATOM 4815 C C . ASP B 1 283 ? -6.195 44.048 48.644 1.00 11.91 351 ASP P C 1
ATOM 4816 O O . ASP B 1 283 ? -6.769 43.220 49.351 1.00 9.99 351 ASP P O 1
ATOM 4821 N N . GLU B 1 284 ? -6.821 44.789 47.733 1.00 8.33 352 GLU P N 1
ATOM 4822 C CA . GLU B 1 284 ? -8.270 44.765 47.526 1.00 6.90 352 GLU P CA 1
ATOM 4823 C C . GLU B 1 284 ? -8.617 43.643 46.526 1.00 8.46 352 GLU P C 1
ATOM 4824 O O . GLU B 1 284 ? -9.130 43.877 45.423 1.00 8.78 352 GLU P O 1
ATOM 4830 N N . VAL B 1 285 ? -8.352 42.433 46.952 1.00 9.29 353 VAL P N 1
ATOM 4831 C CA . VAL B 1 285 ? -8.395 41.267 46.049 1.00 8.97 353 VAL P CA 1
ATOM 4832 C C . VAL B 1 285 ? -9.805 40.717 45.811 1.00 7.14 353 VAL P C 1
ATOM 4833 O O . VAL B 1 285 ? -10.696 40.858 46.634 1.00 8.50 353 VAL P O 1
ATOM 4837 N N . VAL B 1 286 ? -9.963 40.005 44.696 1.00 8.63 354 VAL P N 1
ATOM 4838 C CA . VAL B 1 286 ? -11.177 39.288 44.387 1.00 8.65 354 VAL P CA 1
ATOM 4839 C C . VAL B 1 286 ? -10.738 37.899 43.888 1.00 6.90 354 VAL P C 1
ATOM 4840 O O . VAL B 1 286 ? -9.530 37.654 43.701 1.00 8.45 354 VAL P O 1
ATOM 4844 N N . SER B 1 287 ? -11.692 37.027 43.637 1.00 8.49 355 SER P N 1
ATOM 4845 C CA . SER B 1 287 ? -11.373 35.592 43.415 1.00 9.41 355 SER P CA 1
ATOM 4846 C C . SER B 1 287 ? -10.367 35.333 42.269 1.00 7.42 355 SER P C 1
ATOM 4847 O O . SER B 1 287 ? -9.442 34.563 42.423 1.00 8.23 355 SER P O 1
ATOM 4850 N N . THR B 1 288 ? -10.544 36.021 41.140 1.00 7.92 356 THR P N 1
ATOM 4851 C CA . THR B 1 288 ? -9.656 35.779 39.988 1.00 6.39 356 THR P CA 1
ATOM 4852 C C . THR B 1 288 ? -8.200 36.099 40.290 1.00 8.06 356 THR P C 1
ATOM 4853 O O . THR B 1 288 ? -7.293 35.631 39.584 1.00 7.83 356 THR P O 1
ATOM 4857 N N . ASP B 1 289 ? -7.960 36.913 41.305 1.00 6.80 357 ASP P N 1
ATOM 4858 C CA . ASP B 1 289 ? -6.606 37.260 41.665 1.00 8.39 357 ASP P CA 1
ATOM 4859 C C . ASP B 1 289 ? -5.776 36.100 42.215 1.00 7.97 357 ASP P C 1
ATOM 4860 O O . ASP B 1 289 ? -4.513 36.177 42.288 1.00 9.05 357 ASP P O 1
ATOM 4865 N N . PHE B 1 290 ? -6.449 35.007 42.522 1.00 9.80 358 PHE P N 1
ATOM 4866 C CA . PHE B 1 290 ? -5.793 33.795 43.007 1.00 8.72 358 PHE P CA 1
ATOM 4867 C C . PHE B 1 290 ? -5.746 32.632 42.038 1.00 10.17 358 PHE P C 1
ATOM 4868 O O . PHE B 1 290 ? -5.294 31.557 42.393 1.00 10.02 358 PHE P O 1
ATOM 4876 N N . LEU B 1 291 ? -6.161 32.856 40.806 1.00 9.43 359 LEU P N 1
ATOM 4877 C CA . LEU B 1 291 ? -5.991 31.843 39.790 1.00 8.86 359 LEU P CA 1
ATOM 4878 C C . LEU B 1 291 ? -4.489 31.542 39.622 1.00 10.53 359 LEU P C 1
ATOM 4879 O O . LEU B 1 291 ? -3.699 32.421 39.283 1.00 11.21 359 LEU P O 1
ATOM 4884 N N . GLY B 1 292 ? -4.132 30.287 39.856 1.00 9.27 360 GLY P N 1
ATOM 4885 C CA . GLY B 1 292 ? -2.766 29.832 39.698 1.00 9.78 360 GLY P CA 1
ATOM 4886 C C . GLY B 1 292 ? -1.935 30.013 40.936 1.00 13.20 360 GLY P C 1
ATOM 4887 O O . GLY B 1 292 ? -0.723 29.779 40.900 1.00 13.10 360 GLY P O 1
ATOM 4888 N N . ASP B 1 293 ? -2.539 30.474 42.026 1.00 12.19 361 ASP P N 1
ATOM 4889 C CA . ASP B 1 293 ? -1.774 30.697 43.277 1.00 11.14 361 ASP P CA 1
ATOM 4890 C C . ASP B 1 293 ? -1.513 29.350 43.907 1.00 11.49 361 ASP P C 1
ATOM 4891 O O . ASP B 1 293 ? -2.404 28.551 43.998 1.00 10.92 361 ASP P O 1
ATOM 4896 N N . THR B 1 294 ? -0.279 29.122 44.369 1.00 7.71 362 THR P N 1
ATOM 4897 C CA . THR B 1 294 ? 0.138 27.830 44.915 1.00 9.34 362 THR P CA 1
ATOM 4898 C C . THR B 1 294 ? -0.019 27.714 46.435 1.00 12.43 362 THR P C 1
ATOM 4899 O O . THR B 1 294 ? 0.242 26.654 46.997 1.00 13.09 362 THR P O 1
ATOM 4903 N N . HIS B 1 295 ? -0.436 28.785 47.121 1.00 11.35 363 HIS P N 1
ATOM 4904 C CA . HIS B 1 295 ? -0.638 28.705 48.566 1.00 10.57 363 HIS P CA 1
ATOM 4905 C C . HIS B 1 295 ? -1.885 27.907 48.905 1.00 11.25 363 HIS P C 1
ATOM 4906 O O . HIS B 1 295 ? -2.847 27.825 48.117 1.00 12.19 363 HIS P O 1
ATOM 4913 N N . SER B 1 296 ? -1.884 27.305 50.083 1.00 10.38 364 SER P N 1
ATOM 4914 C CA . SER B 1 296 ? -3.073 26.667 50.622 1.00 11.56 364 SER P CA 1
ATOM 4915 C C . SER B 1 296 ? -4.147 27.625 51.106 1.00 9.55 364 SER P C 1
ATOM 4916 O O . SER B 1 296 ? -5.342 27.284 51.116 1.00 11.44 364 SER P O 1
ATOM 4919 N N . SER B 1 297 ? -3.723 28.803 51.541 1.00 10.77 365 SER P N 1
ATOM 4920 C CA . SER B 1 297 ? -4.570 29.734 52.284 1.00 11.47 365 SER P CA 1
ATOM 4921 C C . SER B 1 297 ? -3.965 31.123 52.140 1.00 9.00 365 SER P C 1
ATOM 4922 O O . SER B 1 297 ? -2.793 31.326 52.442 1.00 12.32 365 SER P O 1
ATOM 4925 N N . ILE B 1 298 ? -4.737 32.073 51.628 1.00 7.72 366 ILE P N 1
ATOM 4926 C CA . ILE B 1 298 ? -4.273 33.458 51.554 1.00 9.98 366 ILE P CA 1
ATOM 4927 C C . ILE B 1 298 ? -5.195 34.374 52.377 1.00 7.86 366 ILE P C 1
ATOM 4928 O O . ILE B 1 298 ? -6.343 34.670 51.997 1.00 9.19 366 ILE P O 1
ATOM 4933 N N . PHE B 1 299 ? -4.683 34.824 53.514 1.00 9.63 367 PHE P N 1
ATOM 4934 C CA . PHE B 1 299 ? -5.449 35.609 54.468 1.00 9.02 367 PHE P CA 1
ATOM 4935 C C . PHE B 1 299 ? -5.679 37.015 53.907 1.00 8.51 367 PHE P C 1
ATOM 4936 O O . PHE B 1 299 ? -4.754 37.645 53.463 1.00 10.09 367 PHE P O 1
ATOM 4944 N N . ASP B 1 300 ? -6.944 37.424 53.884 1.00 6.51 368 ASP P N 1
ATOM 4945 C CA . ASP B 1 300 ? -7.411 38.703 53.321 1.00 7.09 368 ASP P CA 1
ATOM 4946 C C . ASP B 1 300 ? -7.624 39.678 54.468 1.00 8.91 368 ASP P C 1
ATOM 4947 O O . ASP B 1 300 ? -8.700 39.695 55.121 1.00 10.57 368 ASP P O 1
ATOM 4952 N N . ALA B 1 301 ? -6.601 40.483 54.745 1.00 9.66 369 ALA P N 1
ATOM 4953 C CA . ALA B 1 301 ? -6.646 41.345 55.934 1.00 11.16 369 ALA P CA 1
ATOM 4954 C C . ALA B 1 301 ? -7.771 42.352 55.935 1.00 12.94 369 ALA P C 1
ATOM 4955 O O . ALA B 1 301 ? -8.460 42.511 56.943 1.00 12.98 369 ALA P O 1
ATOM 4957 N N . LYS B 1 302 ? -8.014 42.981 54.790 1.00 11.33 370 LYS P N 1
ATOM 4958 C CA . LYS B 1 302 ? -9.039 44.013 54.728 1.00 13.39 370 LYS P CA 1
ATOM 4959 C C . LYS B 1 302 ? -10.461 43.489 54.728 1.00 13.64 370 LYS P C 1
ATOM 4960 O O . LYS B 1 302 ? -11.389 44.237 55.042 1.00 13.59 370 LYS P O 1
ATOM 4966 N N . ALA B 1 303 ? -10.666 42.214 54.379 1.00 11.35 371 ALA P N 1
ATOM 4967 C CA . ALA B 1 303 ? -12.029 41.700 54.272 1.00 10.62 371 ALA P CA 1
ATOM 4968 C C . ALA B 1 303 ? -12.598 41.209 55.598 1.00 13.97 371 ALA P C 1
ATOM 4969 O O . ALA B 1 303 ? -13.816 41.132 55.765 1.00 13.82 371 ALA P O 1
ATOM 4971 N N . GLY B 1 304 ? -11.737 40.873 56.543 1.00 13.72 372 GLY P N 1
ATOM 4972 C CA . GLY B 1 304 ? -12.229 40.390 57.851 1.00 12.94 372 GLY P CA 1
ATOM 4973 C C . GLY B 1 304 ? -12.888 41.464 58.705 1.00 15.29 372 GLY P C 1
ATOM 4974 O O . GLY B 1 304 ? -12.748 42.667 58.437 1.00 15.21 372 GLY P O 1
ATOM 4975 N N . ILE B 1 305 ? -13.609 41.023 59.739 1.00 16.08 373 ILE P N 1
ATOM 4976 C CA . ILE B 1 305 ? -14.275 41.929 60.678 1.00 18.45 373 ILE P CA 1
ATOM 4977 C C . ILE B 1 305 ? -14.066 41.446 62.096 1.00 18.79 373 ILE P C 1
ATOM 4978 O O . ILE B 1 305 ? -14.122 40.255 62.368 1.00 16.62 373 ILE P O 1
ATOM 4983 N N . ALA B 1 306 ? -13.844 42.371 63.012 1.00 18.01 374 ALA P N 1
ATOM 4984 C CA . ALA B 1 306 ? -13.852 42.072 64.454 1.00 20.45 374 ALA P CA 1
ATOM 4985 C C . ALA B 1 306 ? -15.078 42.748 65.051 1.00 21.21 374 ALA P C 1
ATOM 4986 O O . ALA B 1 306 ? -15.200 43.981 64.979 1.00 24.43 374 ALA P O 1
ATOM 4988 N N . LEU B 1 307 ? -15.992 41.960 65.619 1.00 14.89 375 LEU P N 1
ATOM 4989 C CA . LEU B 1 307 ? -17.068 42.517 66.431 1.00 16.41 375 LEU P CA 1
ATOM 4990 C C . LEU B 1 307 ? -16.469 43.089 67.722 1.00 13.79 375 LEU P C 1
ATOM 4991 O O . LEU B 1 307 ? -16.845 44.163 68.162 1.00 14.62 375 LEU P O 1
ATOM 4996 N N . ASN B 1 308 ? -15.536 42.347 68.311 1.00 13.45 376 ASN P N 1
ATOM 4997 C CA . ASN B 1 308 ? -14.862 42.743 69.527 1.00 16.04 376 ASN P CA 1
ATOM 4998 C C . ASN B 1 308 ? -13.528 41.960 69.623 1.00 17.84 376 ASN P C 1
ATOM 4999 O O . ASN B 1 308 ? -13.201 41.170 68.714 1.00 15.88 376 ASN P O 1
ATOM 5004 N N . ASP B 1 309 ? -12.773 42.160 70.695 1.00 12.21 377 ASP P N 1
ATOM 5005 C CA . ASP B 1 309 ? -11.480 41.482 70.869 1.00 15.43 377 ASP P CA 1
ATOM 5006 C C . ASP B 1 309 ? -11.544 39.952 70.916 1.00 15.73 377 ASP P C 1
ATOM 5007 O O . ASP B 1 309 ? -10.516 39.308 70.780 1.00 14.43 377 ASP P O 1
ATOM 5012 N N . ASN B 1 310 ? -12.718 39.378 71.162 1.00 11.96 378 ASN P N 1
ATOM 5013 C CA . ASN B 1 310 ? -12.862 37.917 71.258 1.00 13.18 378 ASN P CA 1
ATOM 5014 C C . ASN B 1 310 ? -13.810 37.276 70.240 1.00 12.20 378 ASN P C 1
ATOM 5015 O O . ASN B 1 310 ? -14.076 36.063 70.315 1.00 12.81 378 ASN P O 1
ATOM 5020 N N . PHE B 1 311 ? -14.334 38.053 69.291 1.00 12.03 379 PHE P N 1
ATOM 5021 C CA . PHE B 1 311 ? -15.308 37.509 68.336 1.00 11.06 379 PHE P CA 1
ATOM 5022 C C . PHE B 1 311 ? -15.066 38.128 66.971 1.00 10.39 379 PHE P C 1
ATOM 5023 O O . PHE B 1 311 ? -15.244 39.334 66.790 1.00 11.34 379 PHE P O 1
ATOM 5031 N N . VAL B 1 312 ? -14.596 37.298 66.030 1.00 10.50 380 VAL P N 1
ATOM 5032 C CA . VAL B 1 312 ? -14.076 37.809 64.755 1.00 6.33 380 VAL P CA 1
ATOM 5033 C C . VAL B 1 312 ? -14.512 36.967 63.570 1.00 10.67 380 VAL P C 1
ATOM 5034 O O . VAL B 1 312 ? -14.871 35.817 63.729 1.00 12.14 380 VAL P O 1
ATOM 5038 N N . LYS B 1 313 ? -14.489 37.558 62.375 1.00 12.19 381 LYS P N 1
ATOM 5039 C CA . LYS B 1 313 ? -14.704 36.832 61.121 1.00 11.57 381 LYS P CA 1
ATOM 5040 C C . LYS B 1 313 ? -13.468 36.982 60.276 1.00 11.65 381 LYS P C 1
ATOM 5041 O O . LYS B 1 313 ? -13.092 38.106 59.937 1.00 11.44 381 LYS P O 1
ATOM 5047 N N . LEU B 1 314 ? -12.816 35.857 59.989 1.00 9.71 382 LEU P N 1
ATOM 5048 C CA . LEU B 1 314 ? -11.556 35.861 59.258 1.00 11.21 382 LEU P CA 1
ATOM 5049 C C . LEU B 1 314 ? -11.774 35.266 57.870 1.00 11.64 382 LEU P C 1
ATOM 5050 O O . LEU B 1 314 ? -12.452 34.257 57.733 1.00 10.77 382 LEU P O 1
ATOM 5055 N N . ILE B 1 315 ? -11.167 35.890 56.863 1.00 9.15 383 ILE P N 1
ATOM 5056 C CA . ILE B 1 315 ? -11.398 35.539 55.454 1.00 7.41 383 ILE P CA 1
ATOM 5057 C C . ILE B 1 315 ? -10.093 35.066 54.821 1.00 9.41 383 ILE P C 1
ATOM 5058 O O . ILE B 1 315 ? -9.084 35.722 54.975 1.00 8.80 383 ILE P O 1
ATOM 5063 N N . SER B 1 316 ? -10.118 33.910 54.146 1.00 9.68 384 SER P N 1
ATOM 5064 C CA . SER B 1 316 ? -8.929 33.354 53.506 1.00 11.38 384 SER P CA 1
ATOM 5065 C C . SER B 1 316 ? -9.269 32.692 52.163 1.00 8.56 384 SER P C 1
ATOM 5066 O O . SER B 1 316 ? -10.203 31.909 52.071 1.00 11.67 384 SER P O 1
ATOM 5069 N N . TRP B 1 317 ? -8.467 33.019 51.152 1.00 8.18 385 TRP P N 1
ATOM 5070 C CA . TRP B 1 317 ? -8.684 32.557 49.786 1.00 9.05 385 TRP P CA 1
ATOM 5071 C C . TRP B 1 317 ? -7.887 31.284 49.478 1.00 8.82 385 TRP P C 1
ATOM 5072 O O . TRP B 1 317 ? -6.881 30.959 50.133 1.00 10.45 385 TRP P O 1
ATOM 5083 N N . TYR B 1 318 ? -8.334 30.582 48.450 1.00 9.65 386 TYR P N 1
ATOM 5084 C CA . TYR B 1 318 ? -7.611 29.418 47.965 1.00 9.32 386 TYR P CA 1
ATOM 5085 C C . TYR B 1 318 ? -8.019 29.080 46.550 1.00 10.09 386 TYR P C 1
ATOM 5086 O O . TYR B 1 318 ? -9.209 29.079 46.242 1.00 7.80 386 TYR P O 1
ATOM 5095 N N . ASP B 1 319 ? -7.034 28.811 45.699 1.00 9.77 387 ASP P N 1
ATOM 5096 C CA . ASP B 1 319 ? -7.326 28.214 44.416 1.00 7.88 387 ASP P CA 1
ATOM 5097 C C . ASP B 1 319 ? -7.537 26.711 44.676 1.00 9.11 387 ASP P C 1
ATOM 5098 O O . ASP B 1 319 ? -6.594 25.970 44.856 1.00 8.74 387 ASP P O 1
ATOM 5103 N N . ASN B 1 320 ? -8.804 26.309 44.704 1.00 9.40 388 ASN P N 1
ATOM 5104 C CA . ASN B 1 320 ? -9.169 24.935 45.110 1.00 8.93 388 ASN P CA 1
ATOM 5105 C C . ASN B 1 320 ? -8.583 23.887 44.203 1.00 9.14 388 ASN P C 1
ATOM 5106 O O . ASN B 1 320 ? -8.236 22.772 44.686 1.00 11.21 388 ASN P O 1
ATOM 5111 N N . GLU B 1 321 ? -8.394 24.197 42.922 1.00 9.05 389 GLU P N 1
ATOM 5112 C CA . GLU B 1 321 ? -7.746 23.240 42.001 1.00 10.45 389 GLU P CA 1
ATOM 5113 C C . GLU B 1 321 ? -6.230 23.263 42.146 1.00 13.35 389 GLU P C 1
ATOM 5114 O O . GLU B 1 321 ? -5.569 22.233 42.324 1.00 11.33 389 GLU P O 1
ATOM 5120 N N . TYR B 1 322 ? -5.657 24.459 42.110 1.00 10.25 390 TYR P N 1
ATOM 5121 C CA . TYR B 1 322 ? -4.218 24.600 41.884 1.00 10.04 390 TYR P CA 1
ATOM 5122 C C . TYR B 1 322 ? -3.403 24.503 43.174 1.00 12.55 390 TYR P C 1
ATOM 5123 O O . TYR B 1 322 ? -2.357 23.833 43.203 1.00 11.74 390 TYR P O 1
ATOM 5132 N N . GLY B 1 323 ? -3.853 25.178 44.242 1.00 12.76 391 GLY P N 1
ATOM 5133 C CA . GLY B 1 323 ? -3.158 25.097 45.532 1.00 10.88 391 GLY P CA 1
ATOM 5134 C C . GLY B 1 323 ? -3.160 23.676 46.040 1.00 11.91 391 GLY P C 1
ATOM 5135 O O . GLY B 1 323 ? -2.127 23.137 46.494 1.00 10.95 391 GLY P O 1
ATOM 5136 N N . TYR B 1 324 ? -4.330 23.062 45.980 1.00 9.20 392 TYR P N 1
ATOM 5137 C CA . TYR B 1 324 ? -4.491 21.670 46.451 1.00 10.99 392 TYR P CA 1
ATOM 5138 C C . TYR B 1 324 ? -3.599 20.725 45.666 1.00 11.69 392 TYR P C 1
ATOM 5139 O O . TYR B 1 324 ? -2.950 19.842 46.275 1.00 11.66 392 TYR P O 1
ATOM 5148 N N . SER B 1 325 ? -3.521 20.908 44.351 1.00 9.75 393 SER P N 1
ATOM 5149 C CA . SER B 1 325 ? -2.677 20.029 43.507 1.00 10.83 393 SER P CA 1
ATOM 5150 C C . SER B 1 325 ? -1.221 20.195 43.904 1.00 13.13 393 SER P C 1
ATOM 5151 O O . SER B 1 325 ? -0.510 19.199 44.026 1.00 12.70 393 SER P O 1
ATOM 5154 N N . HIS B 1 326 ? -0.812 21.437 44.192 1.00 8.97 394 HIS P N 1
ATOM 5155 C CA . HIS B 1 326 ? 0.546 21.658 44.705 1.00 8.70 394 HIS P CA 1
ATOM 5156 C C . HIS B 1 326 ? 0.789 20.933 46.046 1.00 12.30 394 HIS P C 1
ATOM 5157 O O . HIS B 1 326 ? 1.867 20.397 46.257 1.00 13.45 394 HIS P O 1
ATOM 5164 N N . ARG B 1 327 ? -0.189 20.922 46.937 1.00 9.73 395 ARG P N 1
ATOM 5165 C CA . ARG B 1 327 ? -0.048 20.254 48.242 1.00 10.02 395 ARG P CA 1
ATOM 5166 C C . ARG B 1 327 ? 0.026 18.746 48.070 1.00 10.72 395 ARG P C 1
ATOM 5167 O O . ARG B 1 327 ? 0.736 18.087 48.830 1.00 11.48 395 ARG P O 1
ATOM 5175 N N . VAL B 1 328 ? -0.694 18.195 47.094 1.00 10.00 396 VAL P N 1
ATOM 5176 C CA . VAL B 1 328 ? -0.593 16.735 46.831 1.00 10.11 396 VAL P CA 1
ATOM 5177 C C . VAL B 1 328 ? 0.884 16.358 46.556 1.00 14.71 396 VAL P C 1
ATOM 5178 O O . VAL B 1 328 ? 1.430 15.406 47.127 1.00 14.48 396 VAL P O 1
ATOM 5182 N N . VAL B 1 329 ? 1.507 17.133 45.680 1.00 11.67 397 VAL P N 1
ATOM 5183 C CA . VAL B 1 329 ? 2.931 16.952 45.352 1.00 12.68 397 VAL P CA 1
ATOM 5184 C C . VAL B 1 329 ? 3.839 17.159 46.563 1.00 14.50 397 VAL P C 1
ATOM 5185 O O . VAL B 1 329 ? 4.754 16.353 46.797 1.00 14.12 397 VAL P O 1
ATOM 5189 N N . ASP B 1 330 ? 3.625 18.248 47.305 1.00 11.47 398 ASP P N 1
ATOM 5190 C CA . ASP B 1 330 ? 4.363 18.460 48.537 1.00 11.35 398 ASP P CA 1
ATOM 5191 C C . ASP B 1 330 ? 4.227 17.293 49.521 1.00 15.16 398 ASP P C 1
ATOM 5192 O O . ASP B 1 330 ? 5.226 16.887 50.154 1.00 13.86 398 ASP P O 1
ATOM 5197 N N . LEU B 1 331 ? 3.021 16.743 49.674 1.00 16.27 399 LEU P N 1
ATOM 5198 C CA . LEU B 1 331 ? 2.847 15.608 50.571 1.00 14.57 399 LEU P CA 1
ATOM 5199 C C . LEU B 1 331 ? 3.573 14.364 50.070 1.00 15.79 399 LEU P C 1
ATOM 5200 O O . LEU B 1 331 ? 4.205 13.644 50.873 1.00 15.00 399 LEU P O 1
ATOM 5205 N N . LEU B 1 332 ? 3.532 14.123 48.764 1.00 14.28 400 LEU P N 1
ATOM 5206 C CA . LEU B 1 332 ? 4.256 12.991 48.170 1.00 15.66 400 LEU P CA 1
ATOM 5207 C C . LEU B 1 332 ? 5.758 13.106 48.451 1.00 17.77 400 LEU P C 1
ATOM 5208 O O . LEU B 1 332 ? 6.406 12.149 48.919 1.00 15.77 400 LEU P O 1
ATOM 5213 N N . ARG B 1 333 ? 6.305 14.286 48.203 1.00 16.11 401 ARG P N 1
ATOM 5214 C CA . ARG B 1 333 ? 7.732 14.526 48.430 1.00 17.85 401 ARG P CA 1
ATOM 5215 C C . ARG B 1 333 ? 8.093 14.393 49.893 1.00 16.45 401 ARG P C 1
ATOM 5216 O O . ARG B 1 333 ? 9.164 13.884 50.231 1.00 15.83 401 ARG P O 1
ATOM 5224 N N . TYR B 1 334 ? 7.207 14.855 50.767 1.00 14.90 402 TYR P N 1
ATOM 5225 C CA . TYR B 1 334 ? 7.422 14.709 52.180 1.00 16.81 402 TYR P CA 1
ATOM 5226 C C . TYR B 1 334 ? 7.407 13.239 52.590 1.00 16.93 402 TYR P C 1
ATOM 5227 O O . TYR B 1 334 ? 8.293 12.781 53.347 1.00 17.60 402 TYR P O 1
ATOM 5236 N N . MET B 1 335 ? 6.406 12.505 52.117 1.00 14.57 403 MET P N 1
ATOM 5237 C CA . MET B 1 335 ? 6.294 11.073 52.420 1.00 14.94 403 MET P CA 1
ATOM 5238 C C . MET B 1 335 ? 7.542 10.330 51.999 1.00 18.37 403 MET P C 1
ATOM 5239 O O . MET B 1 335 ? 8.104 9.513 52.781 1.00 16.02 403 MET P O 1
ATOM 5244 N N . PHE B 1 336 ? 8.004 10.630 50.792 1.00 19.99 404 PHE P N 1
ATOM 5245 C CA . PHE B 1 336 ? 9.173 9.960 50.253 1.00 21.83 404 PHE P CA 1
ATOM 5246 C C . PHE B 1 336 ? 10.425 10.239 51.079 1.00 21.83 404 PHE P C 1
ATOM 5247 O O . PHE B 1 336 ? 11.226 9.327 51.325 1.00 23.29 404 PHE P O 1
ATOM 5255 N N . SER B 1 337 ? 10.609 11.481 51.514 1.00 23.30 405 SER P N 1
ATOM 5256 C CA . SER B 1 337 ? 11.788 11.823 52.314 1.00 24.30 405 SER P CA 1
ATOM 5257 C C . SER B 1 337 ? 11.750 11.111 53.681 1.00 24.19 405 SER P C 1
ATOM 5258 O O . SER B 1 337 ? 12.798 10.758 54.234 1.00 21.63 405 SER P O 1
ATOM 5261 N N . ARG B 1 338 ? 10.543 10.902 54.213 1.00 23.94 406 ARG P N 1
ATOM 5262 C CA . ARG B 1 338 ? 10.342 10.193 55.486 1.00 25.94 406 ARG P CA 1
ATOM 5263 C C . ARG B 1 338 ? 10.485 8.680 55.317 1.00 30.72 406 ARG P C 1
ATOM 5264 O O . ARG B 1 338 ? 11.058 7.996 56.184 1.00 27.18 406 ARG P O 1
ATOM 5272 N N . ASP B 1 339 ? 9.968 8.162 54.203 1.00 32.45 407 ASP P N 1
ATOM 5273 C CA . ASP B 1 339 ? 10.002 6.723 53.926 1.00 36.67 407 ASP P CA 1
ATOM 5274 C C . ASP B 1 339 ? 11.424 6.184 53.778 1.00 40.27 407 ASP P C 1
ATOM 5275 O O . ASP B 1 339 ? 11.661 4.991 54.015 1.00 40.20 407 ASP P O 1
ATOM 5280 N N . ALA B 1 340 ? 12.357 7.068 53.413 1.00 43.53 408 ALA P N 1
ATOM 5281 C CA . ALA B 1 340 ? 13.787 6.748 53.363 1.00 47.78 408 ALA P CA 1
ATOM 5282 C C . ALA B 1 340 ? 14.351 6.245 54.708 1.00 51.06 408 ALA P C 1
ATOM 5283 O O . ALA B 1 340 ? 15.408 5.611 54.735 1.00 50.54 408 ALA P O 1
ATOM 5285 N N . GLU B 1 341 ? 13.643 6.525 55.810 1.00 55.52 409 GLU P N 1
ATOM 5286 C CA . GLU B 1 341 ? 13.916 5.907 57.125 1.00 58.64 409 GLU P CA 1
ATOM 5287 C C . GLU B 1 341 ? 13.885 4.362 57.066 1.00 63.39 409 GLU P C 1
ATOM 5288 O O . GLU B 1 341 ? 14.336 3.699 58.000 1.00 63.24 409 GLU P O 1
ATOM 5294 N N . ASN B 1 342 ? 13.347 3.812 55.970 1.00 68.80 410 ASN P N 1
ATOM 5295 C CA . ASN B 1 342 ? 13.402 2.380 55.652 1.00 69.99 410 ASN P CA 1
ATOM 5296 C C . ASN B 1 342 ? 12.575 1.530 56.616 1.00 70.71 410 ASN P C 1
ATOM 5297 O O . ASN B 1 342 ? 12.226 0.389 56.313 1.00 69.69 410 ASN P O 1
#

B-factor: mean 17.84, std 9.74, range [3.86, 80.92]

Radius of gyration: 28.06 Å; Cα contacts (8 Å, |Δi|>4): 1706; chains: 2; bounding box: 74×76×56 Å

Nearest PDB structures (foldseek):
  3h9e-assembly1_P  TM=1.003E+00  e=6.409E-80  Homo sapiens
  2vyv-assembly1_D  TM=9.965E-01  e=7.824E-70  Rattus norvegicus
  5c7i-assembly1_O  TM=9.959E-01  e=2.211E-69  Mus musculus
  6px2-assembly2_G  TM=9.950E-01  e=1.380E-62  Acropora millepora
  6ok4-assembly1_B  TM=9.797E-01  e=1.013E-53  Chlamydia trachomatis D/UW-3/CX

Secondary structure (DSSP, 8-state):
---EEEEE--SHHHHHHHHHHHHTTPEEEEEE-TT--HHHHHHHHH--TTT-S-SS-EEEETTEEEETTEEEEEE--SSGGG--GGGGTS-EEEE-SSS--SHHHHHHHHHTT-SEEEESS--SSS-B--TTTTGGG--TTT-SEEE---HHHHHHHHHHHHHHHHH-EEEEEEEEEEE--TTSBSSS---TTSGGGGSBTTT--EEE--HHHHHHHHHSGGGTTTEEEEEEEES-SS-EEEEEEEEESS---HHHHHHHHHHHHHTTTTTTEEEE-S---GGGGTT---SEEEETTT-EEEETTEEEEEEEE-TTHHHHHHHHHHHHHHHHHH--/---EEEEE--SHHHHHHHHHHHHHT-EEEEEE-TT--HHHHHHHHH--TTT-S-SS-EEEETTEEEETTEEEEEE--SSGGG--GGGGTS-EEEE-SSS--SHHHHHHHHHTT-SEEEESS--SSS-B--TTTTGGG--TTT-SEEE---HHHHHHHHHHHHHHHHH-EEEEEEEEEEE--TTSBSSS---TTSGGGGSBTTT--EEEE--HHHHHHHHSGGGTTSEEEEEEEES-SS-EEEEEEEEESS---HHHHHHHHHHHHHTTTTTTEEEE-S---GGGGTT---SEEEETTT-EEEETTEEEEEEEE-TTHHHHHHHHHHHHHHHHHHTT-